Protein AF-G9YBT5-F1 (afdb_monomer_lite)

pLDDT: mean 85.84, std 13.62, range [32.84, 98.62]

Foldseek 3Di:
DDDPPDDLQRVLVVVVVVVVQVQVLLLCVCCLLQNDDDDDPVNRLVSSLVSQVQAADPVCSVVSSVLSVVCPPGNPDANAFDLLWADDPQKIKGWGAHPVDRVQIWIWIWGADPPPRHIHTYDGDSVQSVVCVVVVDHDPVRVVRSVVSNVNSVVVCVSRPNDDPPPDDPDDPVNVVVVVVVVVVVVVVVVVVVVVVVVVVVVVVCVQQQLVVVLLVLLVDDFDDLLQVLLLLLQLVCSRLNHDSRDLDDPDPVRLVVLLVSLQCCCCPPPVDNALLSLLQLLVCLLPCNVLNVLLVVLQCLLPPDPVRLVVLLVVLVVCVVPDVVSVLSNVLSVCSPVCPVVSSPARCLLQSLNVSLVSLSSCCSNVSDPPVSSSLSSLSSLVVPLVVADALLRSLVSNLVCLCSVRVPDPVSVVSSVSSVVSSVCLCDRNSRCSVSHGSPDDHDDHDDPLVSVCSNPVPVSVVVVVVVVVVVVVPPPDD

Secondary structure (DSSP, 8-state):
---TT--HHHHHHHHHHHHHHHHHHHHHHHHHHH----SSHHHHHHHHHHHHTTTB-HHHHHHHHHHHHHTTTS-----EEEEEEEEETTEEEEEEEETTEEEEEEEEEEEE-TTT--EEEEE--HHHHHHHHHHSS--HHHHHHHHHHHHHHHHHHHHSPPP----PPS--HHHHHHHHHHHHHHHHHHHHHHHHHHHHHHHHHHHHTHHHHHHHHHTTSSPPPGGGHHHHHHHHHHHHHT--SS----SSHHHHHHHHHHHHHHHHHHH---SHHHHHHHHHHHHHTHHHHHHHHHHHHHHH--HHHHHHHHHHHHHHTTT-HHHHHHHHHHHHHHTTGGGGGG--SHHHHHHHHHHHHHHHHHHTSS-HHHHHHHHHHHHHHHHHHSSSHHHHHHHHHHHHHHHTSS-HHHHHHHHHHHHHHHHHTTSTT-HHHHS-TTPPPPPPPPHHHHHHHH-HHHHHHHHHHHHHHHSSSSS--

Sequence (481 aa):
MLTACDSKENIAAQQVKDKASVHKLLSETYRALCGRYPGSLPEQYIARKKMLSSYFQNELVESAMKFVSESSPRCYFPDLVENSIYIDGSNAEAVVYSSKNRAYAVPVELKRRWLDGHWQISAINFELVQQYLKTSQPSPLLTAQIQEIQERAQVQESEYPAQSVEQEQPETLWDTVVRWIFNVLKALAILVAILAAACVFYAWRYVMMGGHRKFEAQCKKAPVSSELWPLAVGAPYAIVTDYDWNTIAADNEEQAAENKQKAEEGLSSSWGIDDRESLLAELFELFTSGHRAVYREQIESDCNMPEHEYVEYASRLALASKHNSDCKERLWQLNAARKNKRRICQLDFLAWDMVRFVMLCHDGAKAGFLSEQEMLDFSLLAAVELQPHYQSWRDLGQAFLLARWYWKATDKFHLFTHCLFKKAISKLLKQQGSPWRTLEWNCSLATPISFEQFAMTCNPAETYELMDEDQDDKLVDESVY

Structure (mmCIF, N/CA/C/O backbone):
data_AF-G9YBT5-F1
#
_entry.id   AF-G9YBT5-F1
#
loop_
_atom_site.group_PDB
_atom_site.id
_atom_site.type_symbol
_atom_site.label_atom_id
_atom_site.label_alt_id
_atom_site.label_comp_id
_atom_site.label_asym_id
_atom_site.label_entity_id
_atom_site.label_seq_id
_atom_site.pdbx_PDB_ins_code
_atom_site.Cartn_x
_atom_site.Cartn_y
_atom_site.Cartn_z
_atom_site.occupancy
_atom_site.B_iso_or_equiv
_atom_site.auth_seq_id
_atom_site.auth_comp_id
_atom_site.auth_asym_id
_atom_site.auth_atom_id
_atom_site.pdbx_PDB_model_num
ATOM 1 N N . MET A 1 1 ? 31.819 22.975 -17.075 1.00 43.06 1 MET A N 1
ATOM 2 C CA . MET A 1 1 ? 32.483 23.700 -18.176 1.00 43.06 1 MET A CA 1
ATOM 3 C C . MET A 1 1 ? 33.068 24.949 -17.558 1.00 43.06 1 MET A C 1
ATOM 5 O O . MET A 1 1 ? 32.293 25.716 -17.009 1.00 43.06 1 MET A O 1
ATOM 9 N N . LEU A 1 2 ? 34.392 25.087 -17.548 1.00 36.91 2 LEU A N 1
ATOM 10 C CA . LEU A 1 2 ? 35.049 26.319 -17.112 1.00 36.91 2 LEU A CA 1
ATOM 11 C C . LEU A 1 2 ? 34.923 27.317 -18.268 1.00 36.91 2 LEU A C 1
ATOM 13 O O . LEU A 1 2 ? 35.356 27.026 -19.382 1.00 36.91 2 LEU A O 1
ATOM 17 N N . THR A 1 3 ? 34.251 28.438 -18.036 1.00 36.25 3 THR A N 1
ATOM 18 C CA . THR A 1 3 ? 34.193 29.561 -18.983 1.00 36.25 3 THR A CA 1
ATOM 19 C C . THR A 1 3 ? 35.310 30.548 -18.655 1.00 36.25 3 THR A C 1
ATOM 21 O O . THR A 1 3 ? 35.746 30.616 -17.510 1.00 36.25 3 THR A O 1
ATOM 24 N N . ALA A 1 4 ? 35.756 31.343 -19.631 1.00 36.94 4 ALA A N 1
ATOM 25 C CA . ALA A 1 4 ? 36.867 32.305 -19.533 1.00 36.94 4 ALA A CA 1
ATOM 26 C C . ALA A 1 4 ? 36.677 33.472 -18.520 1.00 36.94 4 ALA A C 1
ATOM 28 O O . ALA A 1 4 ? 37.335 34.503 -18.635 1.00 36.94 4 ALA A O 1
ATOM 29 N N . CYS A 1 5 ? 35.788 33.324 -17.535 1.00 39.81 5 CYS A N 1
ATOM 30 C CA . CYS A 1 5 ? 35.483 34.296 -16.484 1.00 39.81 5 CYS A CA 1
ATOM 31 C C . CYS A 1 5 ? 35.671 33.753 -15.053 1.00 39.81 5 CYS A C 1
ATOM 33 O O . CYS A 1 5 ? 35.367 34.473 -14.105 1.00 39.81 5 CYS A O 1
ATOM 35 N N . ASP A 1 6 ? 36.164 32.524 -14.866 1.00 51.44 6 ASP A N 1
ATOM 36 C CA . ASP A 1 6 ? 36.446 31.997 -13.525 1.00 51.44 6 ASP A CA 1
ATOM 37 C C . ASP A 1 6 ? 37.763 32.570 -12.968 1.00 51.44 6 ASP A C 1
ATOM 39 O O . ASP A 1 6 ? 38.782 32.623 -13.662 1.00 51.44 6 ASP A O 1
ATOM 43 N N . SER A 1 7 ? 37.761 33.007 -11.703 1.00 63.28 7 SER A N 1
ATOM 44 C CA . SER A 1 7 ? 38.987 33.442 -11.021 1.00 63.28 7 SER A CA 1
ATOM 45 C C . SER A 1 7 ? 40.005 32.292 -10.971 1.00 63.28 7 SER A C 1
ATOM 47 O O . SER A 1 7 ? 39.631 31.118 -10.904 1.00 63.28 7 SER A O 1
ATOM 49 N N . LYS A 1 8 ? 41.311 32.604 -10.960 1.00 64.12 8 LYS A N 1
ATOM 50 C CA . LYS A 1 8 ? 42.373 31.580 -10.840 1.00 64.12 8 LYS A CA 1
ATOM 51 C C . LYS A 1 8 ? 42.168 30.654 -9.630 1.00 64.12 8 LYS A C 1
ATOM 53 O O . LYS A 1 8 ? 42.491 29.474 -9.705 1.00 64.12 8 LYS A O 1
ATOM 58 N N . GLU A 1 9 ? 41.577 31.172 -8.554 1.00 64.38 9 GLU A N 1
ATOM 59 C CA . GLU A 1 9 ? 41.223 30.420 -7.344 1.00 64.38 9 GLU A CA 1
ATOM 60 C C . G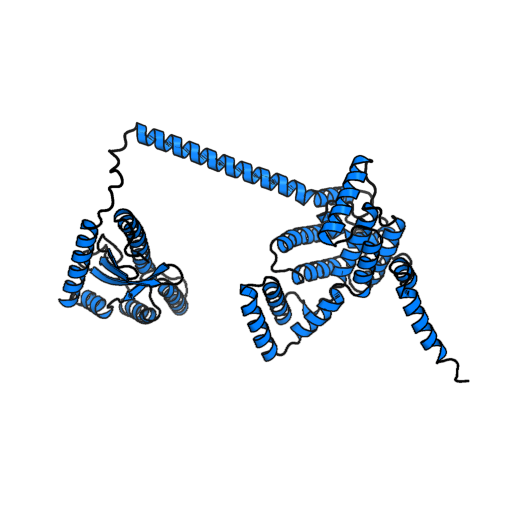LU A 1 9 ? 40.097 29.402 -7.586 1.00 64.38 9 GLU A C 1
ATOM 62 O O . GLU A 1 9 ? 40.199 28.259 -7.141 1.00 64.38 9 GLU A O 1
ATOM 67 N N . ASN A 1 10 ? 39.060 29.763 -8.351 1.00 67.19 10 ASN A N 1
ATOM 68 C CA . ASN A 1 10 ? 37.981 28.841 -8.718 1.00 67.19 10 ASN A CA 1
ATOM 69 C C . ASN A 1 10 ? 38.486 27.714 -9.629 1.00 67.19 10 ASN A C 1
ATOM 71 O O . ASN A 1 10 ? 38.094 26.557 -9.458 1.00 67.19 10 ASN A O 1
ATOM 75 N N . ILE A 1 11 ? 39.392 28.035 -10.560 1.00 68.94 11 ILE A N 1
ATOM 76 C CA . ILE A 1 11 ? 40.032 27.048 -11.441 1.00 68.94 11 ILE A CA 1
ATOM 77 C C . ILE A 1 11 ? 40.892 26.082 -10.615 1.00 68.94 11 ILE A C 1
ATOM 79 O O . ILE A 1 11 ? 40.747 24.869 -10.765 1.00 68.94 11 ILE A O 1
ATOM 83 N N . ALA A 1 12 ? 41.711 26.590 -9.689 1.00 72.69 12 ALA A N 1
ATOM 84 C CA . ALA A 1 12 ? 42.527 25.761 -8.801 1.00 72.69 12 ALA A CA 1
ATOM 85 C C . ALA A 1 12 ? 41.664 24.852 -7.901 1.00 72.69 12 ALA A C 1
ATOM 87 O O . ALA A 1 12 ? 41.914 23.650 -7.799 1.00 72.69 12 ALA A O 1
ATOM 88 N N . ALA A 1 13 ? 40.588 25.379 -7.306 1.00 74.12 13 ALA A N 1
ATOM 89 C CA . ALA A 1 13 ? 39.673 24.599 -6.470 1.00 74.12 13 ALA A CA 1
ATOM 90 C C . ALA A 1 13 ? 38.944 23.493 -7.259 1.00 74.12 13 ALA A C 1
ATOM 92 O O . ALA A 1 13 ? 38.748 22.383 -6.753 1.00 74.12 13 ALA A O 1
ATOM 93 N N . GLN A 1 14 ? 38.549 23.773 -8.503 1.00 79.25 14 GLN A N 1
ATOM 94 C CA . GLN A 1 14 ? 37.917 22.786 -9.376 1.00 79.25 14 GLN A CA 1
ATOM 95 C C . GLN A 1 14 ? 38.917 21.715 -9.838 1.00 79.25 14 GLN A C 1
ATOM 97 O O . GLN A 1 14 ? 38.591 20.528 -9.808 1.00 79.25 14 GLN A O 1
ATOM 102 N N . GLN A 1 15 ? 40.153 22.103 -10.166 1.00 81.69 15 GLN A N 1
ATOM 103 C CA . GLN A 1 15 ? 41.229 21.167 -10.501 1.00 81.69 15 GLN A CA 1
ATOM 104 C C . GLN A 1 15 ? 41.535 20.205 -9.347 1.00 81.69 15 GLN A C 1
ATOM 106 O O . GLN A 1 15 ? 41.688 19.011 -9.589 1.00 81.69 15 GLN A O 1
ATOM 111 N N . VAL A 1 16 ? 41.552 20.670 -8.091 1.00 83.50 16 VAL A N 1
ATOM 112 C CA . VAL A 1 16 ? 41.738 19.794 -6.916 1.00 83.50 16 VAL A CA 1
ATOM 113 C C . VAL A 1 16 ? 40.627 18.740 -6.824 1.00 83.50 16 VAL A C 1
ATOM 115 O O . VAL A 1 16 ? 40.908 17.553 -6.643 1.00 83.50 16 VAL A O 1
ATOM 118 N N . LYS A 1 17 ? 39.361 19.143 -7.002 1.00 84.94 17 LYS A N 1
ATOM 119 C CA . LYS A 1 17 ? 38.211 18.218 -6.980 1.00 84.94 17 LYS A CA 1
ATOM 120 C C . LYS A 1 17 ? 38.267 17.195 -8.113 1.00 84.94 17 LYS A C 1
ATOM 122 O O . LYS A 1 17 ? 37.962 16.016 -7.908 1.00 84.94 17 LYS A O 1
ATOM 127 N N . ASP A 1 18 ? 38.657 17.634 -9.303 1.00 86.50 18 ASP A N 1
ATOM 128 C CA . ASP A 1 18 ? 38.741 16.762 -10.467 1.00 86.50 18 ASP A CA 1
ATOM 129 C C . ASP A 1 18 ? 39.929 15.797 -10.370 1.00 86.50 18 ASP A C 1
ATOM 131 O O . ASP A 1 18 ? 39.741 14.604 -10.614 1.00 86.50 18 ASP A O 1
ATOM 135 N N . LYS A 1 19 ? 41.099 16.250 -9.892 1.00 88.38 19 LYS A N 1
ATOM 136 C CA . LYS A 1 19 ? 42.262 15.386 -9.613 1.00 88.38 19 LYS A CA 1
ATOM 137 C C . LYS A 1 19 ? 41.917 14.315 -8.577 1.00 88.38 19 LYS A C 1
ATOM 139 O O . LYS A 1 19 ? 42.212 13.143 -8.798 1.00 88.38 19 LYS A O 1
ATOM 144 N N . ALA A 1 20 ? 41.206 14.672 -7.503 1.00 87.25 20 ALA A N 1
ATOM 145 C CA . ALA A 1 20 ? 40.735 13.708 -6.504 1.00 87.25 20 ALA A CA 1
ATOM 146 C C . ALA A 1 20 ? 39.757 12.670 -7.092 1.00 87.25 20 ALA A C 1
ATOM 148 O O . ALA A 1 20 ? 39.816 11.483 -6.757 1.00 87.25 20 ALA A O 1
ATOM 149 N N . SER A 1 21 ? 38.874 13.099 -7.998 1.00 87.94 21 SER A N 1
ATOM 150 C CA . SER A 1 21 ? 37.897 12.223 -8.656 1.00 87.94 21 SER A CA 1
ATOM 151 C C . SER A 1 21 ? 38.559 11.250 -9.638 1.00 87.94 21 SER A C 1
ATOM 153 O O . SER A 1 21 ? 38.243 10.058 -9.624 1.00 87.94 21 SER A O 1
ATOM 155 N N . VAL A 1 22 ? 39.509 11.733 -10.446 1.00 89.62 22 VAL A N 1
ATOM 156 C CA . VAL A 1 22 ? 40.321 10.911 -11.360 1.00 89.62 22 VAL A CA 1
ATOM 157 C C . VAL A 1 22 ? 41.179 9.920 -10.573 1.00 89.62 22 VAL A C 1
ATOM 159 O O . VAL A 1 22 ? 41.176 8.729 -10.883 1.00 89.62 22 VAL A O 1
ATOM 162 N N . HIS A 1 23 ? 41.835 10.372 -9.501 1.00 90.31 23 HIS A N 1
ATOM 163 C CA . HIS A 1 23 ? 42.622 9.511 -8.618 1.00 90.31 23 HIS A CA 1
ATOM 164 C C . HIS A 1 23 ? 41.779 8.357 -8.055 1.00 90.31 23 HIS A C 1
ATOM 166 O O . HIS A 1 23 ? 42.175 7.191 -8.130 1.00 90.31 23 HIS A O 1
ATOM 172 N N . LYS A 1 24 ? 40.580 8.658 -7.534 1.00 89.50 24 LYS A N 1
ATOM 173 C CA . LYS A 1 24 ? 39.659 7.635 -7.023 1.00 89.50 24 LYS A CA 1
ATOM 174 C C . LYS A 1 24 ? 39.305 6.609 -8.102 1.00 89.50 24 LYS A C 1
ATOM 176 O O . LYS A 1 24 ? 39.438 5.411 -7.856 1.00 89.50 24 LYS A O 1
ATOM 181 N N . LEU A 1 25 ? 38.914 7.063 -9.291 1.00 91.44 25 LEU A N 1
ATOM 182 C CA . LEU A 1 25 ? 38.556 6.185 -10.405 1.00 91.44 25 LEU A CA 1
ATOM 183 C C . LEU A 1 25 ? 39.699 5.236 -10.791 1.00 91.44 25 LEU A C 1
ATOM 185 O O . LEU A 1 25 ? 39.495 4.024 -10.900 1.00 91.44 25 LEU A O 1
ATOM 189 N N . LEU A 1 26 ? 40.907 5.771 -10.972 1.00 89.62 26 LEU A N 1
ATOM 190 C CA . LEU A 1 26 ? 42.075 4.983 -11.368 1.00 89.62 26 LEU A CA 1
ATOM 191 C C . LEU A 1 26 ? 42.456 3.961 -10.283 1.00 89.62 26 LEU A C 1
ATOM 193 O O . LEU A 1 26 ? 42.730 2.804 -10.602 1.00 89.62 26 LEU A O 1
ATOM 197 N N . SER A 1 27 ? 42.352 4.333 -9.002 1.00 85.94 27 SER A N 1
ATOM 198 C CA . SER A 1 27 ? 42.602 3.419 -7.875 1.00 85.94 27 SER A CA 1
ATOM 199 C C . SER A 1 27 ? 41.616 2.240 -7.816 1.00 85.94 27 SER A C 1
ATOM 201 O O . SER A 1 27 ? 41.971 1.118 -7.444 1.00 85.94 27 SER A O 1
ATOM 203 N N . GLU A 1 28 ? 40.363 2.463 -8.217 1.00 89.00 28 GLU A N 1
ATOM 204 C CA . GLU A 1 28 ? 39.328 1.428 -8.250 1.00 89.00 28 GLU A CA 1
ATOM 205 C C . GLU A 1 28 ? 39.430 0.543 -9.501 1.00 89.00 28 GLU A C 1
ATOM 207 O O . GLU A 1 28 ? 39.076 -0.640 -9.455 1.00 89.00 28 GLU A O 1
ATOM 212 N N . THR A 1 29 ? 39.990 1.071 -10.593 1.00 88.75 29 THR A N 1
ATOM 213 C CA . THR A 1 29 ? 40.160 0.356 -11.867 1.00 88.75 29 THR A CA 1
ATOM 214 C C . THR A 1 29 ? 41.034 -0.892 -11.710 1.00 88.75 29 THR A C 1
ATOM 216 O O . THR A 1 29 ? 40.710 -1.948 -12.261 1.00 88.75 29 THR A O 1
ATOM 219 N N . TYR A 1 30 ? 42.087 -0.832 -10.886 1.00 86.31 30 TYR A N 1
ATOM 220 C CA . TYR A 1 30 ? 42.902 -2.009 -10.567 1.00 86.31 30 TYR A CA 1
ATOM 221 C C . TYR A 1 30 ? 42.065 -3.142 -9.955 1.00 86.31 30 TYR A C 1
ATOM 223 O O . TYR A 1 30 ? 42.208 -4.305 -10.338 1.00 86.31 30 TYR A O 1
ATOM 231 N N . ARG A 1 31 ? 41.139 -2.824 -9.038 1.00 84.62 31 ARG A N 1
ATOM 232 C CA . ARG A 1 31 ? 40.240 -3.831 -8.449 1.00 84.62 31 ARG A CA 1
ATOM 233 C C . ARG A 1 31 ? 39.280 -4.398 -9.489 1.00 84.62 31 ARG A C 1
ATOM 235 O O . ARG A 1 31 ? 38.994 -5.591 -9.445 1.00 84.62 31 ARG A O 1
ATOM 242 N N . ALA A 1 32 ? 38.816 -3.582 -10.432 1.00 87.56 32 ALA A N 1
ATOM 243 C CA . ALA A 1 32 ? 37.955 -4.051 -11.511 1.00 87.56 32 ALA A CA 1
ATOM 244 C C . ALA A 1 32 ? 38.686 -5.042 -12.441 1.00 87.56 32 ALA A C 1
ATOM 246 O O . ALA A 1 32 ? 38.149 -6.107 -12.752 1.00 87.56 32 ALA A O 1
ATOM 247 N N . LEU A 1 33 ? 39.930 -4.747 -12.828 1.00 86.69 33 LEU A N 1
ATOM 248 C CA . LEU A 1 33 ? 40.724 -5.599 -13.722 1.00 86.69 33 LEU A CA 1
ATOM 249 C C . LEU A 1 33 ? 41.288 -6.840 -13.016 1.00 86.69 33 LEU A C 1
ATOM 251 O O . LEU A 1 33 ? 41.088 -7.969 -13.466 1.00 86.69 33 LEU A O 1
ATOM 255 N N . CYS A 1 34 ? 41.975 -6.631 -11.895 1.00 85.19 34 CYS A N 1
ATOM 256 C CA . CYS A 1 34 ? 42.787 -7.642 -11.221 1.00 85.19 34 CYS A CA 1
ATOM 257 C C . CYS A 1 34 ? 42.126 -8.240 -9.965 1.00 85.19 34 CYS A C 1
ATOM 259 O O . CYS A 1 34 ? 42.709 -9.108 -9.312 1.00 85.19 34 CYS A O 1
ATOM 261 N N . GLY A 1 35 ? 40.915 -7.799 -9.609 1.00 83.81 35 GLY A N 1
ATOM 262 C CA . GLY A 1 35 ? 40.161 -8.323 -8.471 1.00 83.81 35 GLY A CA 1
ATOM 263 C C . GLY A 1 35 ? 39.678 -9.763 -8.661 1.00 83.81 35 GLY A C 1
ATOM 264 O O . GLY A 1 35 ? 39.535 -10.268 -9.783 1.00 83.81 35 GLY A O 1
ATOM 265 N N . ARG A 1 36 ? 39.407 -10.427 -7.530 1.00 82.69 36 ARG A N 1
ATOM 266 C CA . ARG A 1 36 ? 38.778 -11.753 -7.494 1.00 82.69 36 ARG A CA 1
ATOM 267 C C . ARG A 1 36 ? 37.265 -11.607 -7.594 1.00 82.69 36 ARG A C 1
ATOM 269 O O . ARG A 1 36 ? 36.676 -10.827 -6.850 1.00 82.69 36 ARG A O 1
ATOM 276 N N . TYR A 1 37 ? 36.658 -12.403 -8.466 1.00 83.38 37 TYR A N 1
ATOM 277 C CA . TYR A 1 37 ? 35.212 -12.461 -8.649 1.00 83.38 37 TYR A CA 1
ATOM 278 C C . TYR A 1 37 ? 34.697 -13.820 -8.155 1.00 83.38 37 TYR A C 1
ATOM 280 O O . TYR A 1 37 ? 35.351 -14.834 -8.409 1.00 83.38 37 TYR A O 1
ATOM 288 N N . PRO A 1 38 ? 33.577 -13.865 -7.416 1.00 79.81 38 PRO A N 1
ATOM 289 C CA . PRO A 1 38 ? 32.984 -15.122 -6.972 1.00 79.81 38 PRO A CA 1
ATOM 290 C C . PRO A 1 38 ? 32.318 -15.864 -8.142 1.00 79.81 38 PRO A C 1
ATOM 292 O O . PRO A 1 38 ? 31.946 -15.248 -9.139 1.00 79.81 38 PRO A O 1
ATOM 295 N N . GLY A 1 39 ? 32.127 -17.177 -7.992 1.00 85.38 39 GLY A N 1
ATOM 296 C CA . GLY A 1 39 ? 31.375 -18.006 -8.942 1.00 85.38 39 GLY A CA 1
ATOM 297 C C . GLY A 1 39 ? 32.231 -18.756 -9.965 1.00 85.38 39 GLY A C 1
ATOM 298 O O . GLY A 1 39 ? 33.459 -18.814 -9.867 1.00 85.38 39 GLY A O 1
ATOM 299 N N . SER A 1 40 ? 31.561 -19.369 -10.935 1.00 87.06 40 SER A N 1
ATOM 300 C CA . SER A 1 40 ? 32.152 -20.091 -12.068 1.00 87.06 40 SER A CA 1
ATOM 301 C C . SER A 1 40 ? 32.845 -19.146 -13.065 1.00 87.06 40 SER A C 1
ATOM 303 O O . SER A 1 40 ? 32.574 -17.949 -13.086 1.00 87.06 40 SER A O 1
ATOM 305 N N . LEU A 1 41 ? 33.736 -19.658 -13.927 1.00 82.19 41 LEU A N 1
ATOM 306 C CA . LEU A 1 41 ? 34.447 -18.831 -14.923 1.00 82.19 41 LEU A CA 1
ATOM 307 C C . LEU A 1 41 ? 33.510 -17.965 -15.802 1.00 82.19 41 LEU A C 1
ATOM 309 O O . LEU A 1 41 ? 33.824 -16.787 -15.988 1.00 82.19 41 LEU A O 1
ATOM 313 N N . PRO A 1 42 ? 32.356 -18.466 -16.295 1.00 84.88 42 PRO A N 1
ATOM 314 C CA . PRO A 1 42 ? 31.390 -17.632 -17.015 1.00 84.88 42 PRO A CA 1
ATOM 315 C C . PRO A 1 42 ? 30.777 -16.519 -16.153 1.00 84.88 42 PRO A C 1
ATOM 317 O O . PRO A 1 42 ? 30.651 -15.384 -16.610 1.00 84.88 42 PRO A O 1
ATOM 320 N N . GLU A 1 43 ? 30.440 -16.805 -14.893 1.00 86.81 43 GLU A N 1
ATOM 321 C CA . GLU A 1 43 ? 29.899 -15.805 -13.960 1.00 86.81 43 GLU A CA 1
ATOM 322 C C . GLU A 1 43 ? 30.938 -14.729 -13.628 1.00 86.81 43 GLU A C 1
ATOM 324 O O . GLU A 1 43 ? 30.617 -13.541 -13.619 1.00 86.81 43 GLU A O 1
ATOM 329 N N . GLN A 1 44 ? 32.200 -15.125 -13.437 1.00 85.81 44 GLN A N 1
ATOM 330 C CA . GLN A 1 44 ? 33.312 -14.198 -13.233 1.00 85.81 44 GLN A CA 1
ATOM 331 C C . GLN A 1 44 ? 33.533 -13.303 -14.457 1.00 85.81 44 GLN A C 1
ATOM 333 O O . GLN A 1 44 ? 33.748 -12.100 -14.300 1.00 85.81 44 GLN A O 1
ATOM 338 N N . TYR A 1 45 ? 33.447 -13.860 -15.671 1.00 86.00 45 TYR A N 1
ATOM 339 C CA . TYR A 1 45 ? 33.555 -13.099 -16.918 1.00 86.00 45 TYR A CA 1
ATOM 340 C C . TYR A 1 45 ? 32.446 -12.040 -17.022 1.00 86.00 45 TYR A C 1
ATOM 342 O O . TYR A 1 45 ? 32.737 -10.869 -17.270 1.00 86.00 45 TYR A O 1
ATOM 350 N N . ILE A 1 46 ? 31.189 -12.418 -16.757 1.00 87.62 46 ILE A N 1
ATOM 351 C CA . ILE A 1 46 ? 30.038 -11.500 -16.780 1.00 87.62 46 ILE A CA 1
ATOM 352 C C . ILE A 1 46 ? 30.178 -10.415 -15.703 1.00 87.62 46 ILE A C 1
ATOM 354 O O . ILE A 1 46 ? 29.989 -9.230 -15.988 1.00 87.62 46 ILE A O 1
ATOM 358 N N . ALA A 1 47 ? 30.532 -10.798 -14.473 1.00 88.81 47 ALA A N 1
ATOM 359 C CA . ALA A 1 47 ? 30.682 -9.869 -13.357 1.00 88.81 47 ALA A CA 1
ATOM 360 C C . ALA A 1 47 ? 31.808 -8.854 -13.603 1.00 88.81 47 ALA A C 1
ATOM 362 O O . ALA A 1 47 ? 31.614 -7.656 -13.384 1.00 88.81 47 ALA A O 1
ATOM 363 N N . ARG A 1 48 ? 32.955 -9.309 -14.124 1.00 90.12 48 ARG A N 1
ATOM 364 C CA . ARG A 1 48 ? 34.076 -8.436 -14.487 1.00 90.12 48 ARG A CA 1
ATOM 365 C C . ARG A 1 48 ? 33.709 -7.496 -15.627 1.00 90.12 48 ARG A C 1
ATOM 367 O O . ARG A 1 48 ? 33.936 -6.297 -15.501 1.00 90.12 48 ARG A O 1
ATOM 374 N N . LYS A 1 49 ? 33.087 -8.003 -16.696 1.00 91.00 49 LYS A N 1
ATOM 375 C CA . LYS A 1 49 ? 32.637 -7.180 -17.828 1.00 91.00 49 LYS A CA 1
ATOM 376 C C . LYS A 1 49 ? 31.703 -6.061 -17.365 1.00 91.00 49 LYS A C 1
ATOM 378 O O . LYS A 1 49 ? 31.918 -4.904 -17.710 1.00 91.00 49 LYS A O 1
ATOM 383 N N . LYS A 1 50 ? 30.732 -6.390 -16.506 1.00 91.50 50 LYS A N 1
ATOM 384 C CA . LYS A 1 50 ? 29.814 -5.414 -15.903 1.00 91.50 50 LYS A CA 1
ATOM 385 C C . LYS A 1 50 ? 30.546 -4.357 -15.069 1.00 91.50 50 LYS A C 1
ATOM 387 O O . LYS A 1 50 ? 30.191 -3.187 -15.139 1.00 91.50 50 LYS A O 1
ATOM 392 N N . MET A 1 51 ? 31.545 -4.759 -14.281 1.00 90.12 51 MET A N 1
ATOM 393 C CA . MET A 1 51 ? 32.351 -3.837 -13.476 1.00 90.12 51 MET A CA 1
ATOM 394 C C . MET A 1 51 ? 33.156 -2.881 -14.371 1.00 90.12 51 MET A C 1
ATOM 396 O O . MET A 1 51 ? 33.166 -1.679 -14.126 1.00 90.12 51 MET A O 1
ATOM 400 N N . LEU A 1 52 ? 33.787 -3.397 -15.432 1.00 91.12 52 LEU A N 1
ATOM 401 C CA . LEU A 1 52 ? 34.599 -2.602 -16.358 1.00 91.12 52 LEU A CA 1
ATOM 402 C C . LEU A 1 52 ? 33.784 -1.547 -17.111 1.00 91.12 52 LEU A C 1
ATOM 404 O O . LEU A 1 52 ? 34.295 -0.448 -17.311 1.00 91.12 52 LEU A O 1
ATOM 408 N N . SER A 1 53 ? 32.517 -1.816 -17.440 1.00 90.25 53 SER A N 1
ATOM 409 C CA . SER A 1 53 ? 31.614 -0.827 -18.055 1.00 90.25 53 SER A CA 1
ATOM 410 C C . SER A 1 53 ? 31.386 0.433 -17.203 1.00 90.25 53 SER A C 1
ATOM 412 O O . SER A 1 53 ? 30.940 1.451 -17.726 1.00 90.25 53 SER A O 1
ATOM 414 N N . SER A 1 54 ? 31.692 0.394 -15.901 1.00 89.69 54 SER A N 1
ATOM 415 C CA . SER A 1 54 ? 31.621 1.567 -15.018 1.00 89.69 54 SER A CA 1
ATOM 416 C C . SER A 1 54 ? 32.879 2.442 -15.067 1.00 89.69 54 SER A C 1
ATOM 418 O O . SER A 1 54 ? 32.807 3.610 -14.698 1.00 89.69 54 SER A O 1
ATOM 420 N N . TYR A 1 55 ? 34.016 1.900 -15.517 1.00 91.94 55 TYR A N 1
ATOM 421 C CA . TYR A 1 55 ? 35.329 2.563 -15.472 1.00 91.94 55 TYR A CA 1
ATOM 422 C C . TYR A 1 55 ? 35.896 2.882 -16.861 1.00 91.94 55 TYR A C 1
ATOM 424 O O . TYR A 1 55 ? 36.610 3.869 -17.013 1.00 91.94 55 TYR A O 1
ATOM 432 N N . PHE A 1 56 ? 35.564 2.079 -17.873 1.00 93.56 56 PHE A N 1
ATOM 433 C CA . PHE A 1 56 ? 36.008 2.232 -19.258 1.00 93.56 56 PHE A CA 1
ATOM 434 C C . PHE A 1 56 ? 34.864 2.700 -20.158 1.00 93.56 56 PHE A C 1
ATOM 436 O O . PHE A 1 56 ? 33.699 2.380 -19.915 1.00 93.56 56 PHE A O 1
ATOM 443 N N . GLN A 1 57 ? 35.203 3.412 -21.233 1.00 91.56 57 GLN A N 1
ATOM 444 C CA . GLN A 1 57 ? 34.288 3.594 -22.357 1.00 91.56 57 GLN A CA 1
ATOM 445 C C . GLN A 1 57 ? 33.984 2.247 -23.030 1.00 91.56 57 GLN A C 1
ATOM 447 O O . GLN A 1 57 ? 34.803 1.324 -23.002 1.00 91.56 57 GLN A O 1
ATOM 452 N N . ASN A 1 58 ? 32.788 2.123 -23.610 1.00 88.38 58 ASN A N 1
ATOM 453 C CA . ASN A 1 58 ? 32.255 0.852 -24.112 1.00 88.38 58 ASN A CA 1
ATOM 454 C C . ASN A 1 58 ? 33.184 0.186 -25.139 1.00 88.38 58 ASN A C 1
ATOM 456 O O . ASN A 1 58 ? 33.319 -1.035 -25.148 1.00 88.38 58 ASN A O 1
ATOM 460 N N . GLU A 1 59 ? 33.864 0.991 -25.952 1.00 90.00 59 GLU A N 1
ATOM 461 C CA . GLU A 1 59 ? 34.792 0.581 -27.005 1.00 90.00 59 GLU A CA 1
ATOM 462 C C . GLU A 1 59 ? 36.055 -0.100 -26.450 1.00 90.00 59 GLU A C 1
ATOM 464 O O . GLU A 1 59 ? 36.679 -0.907 -27.136 1.00 90.00 59 GLU A O 1
ATOM 469 N N . LEU A 1 60 ? 36.425 0.185 -25.196 1.00 92.44 60 LEU A N 1
ATOM 470 C CA . LEU A 1 60 ? 37.627 -0.353 -24.554 1.00 92.44 60 LEU A CA 1
ATOM 471 C C . LEU A 1 60 ? 37.370 -1.579 -23.678 1.00 92.44 60 LEU A C 1
ATOM 473 O O . LEU A 1 60 ? 38.326 -2.260 -23.299 1.00 92.44 60 LEU A O 1
ATOM 477 N N . VAL A 1 61 ? 36.110 -1.883 -23.351 1.00 92.06 61 VAL A N 1
ATOM 478 C CA . VAL A 1 61 ? 35.767 -2.965 -22.412 1.00 92.06 61 VAL A CA 1
ATOM 479 C C . VAL A 1 61 ? 36.266 -4.323 -22.914 1.00 92.06 61 VAL A C 1
ATOM 481 O O . VAL A 1 61 ? 36.835 -5.087 -22.136 1.00 92.06 61 VAL A O 1
ATOM 484 N N . GLU A 1 62 ? 36.115 -4.623 -24.206 1.00 90.56 62 GLU A N 1
ATOM 485 C CA . GLU A 1 62 ? 36.588 -5.896 -24.775 1.00 90.56 62 GLU A CA 1
ATOM 486 C C . GLU A 1 62 ? 38.119 -5.989 -24.800 1.00 90.56 62 GLU A C 1
ATOM 488 O O . GLU A 1 62 ? 38.684 -7.022 -24.438 1.00 90.56 62 GLU A O 1
ATOM 493 N N . SER A 1 63 ? 38.810 -4.897 -25.137 1.00 91.25 63 SER A N 1
ATOM 494 C CA . SER A 1 63 ? 40.277 -4.829 -25.100 1.00 91.25 63 SER A CA 1
ATOM 495 C C . SER A 1 63 ? 40.819 -5.017 -23.679 1.00 91.25 63 SER A C 1
ATOM 497 O O . SER A 1 63 ? 41.791 -5.744 -23.475 1.00 91.25 63 SER A O 1
ATOM 499 N N . ALA A 1 64 ? 40.147 -4.438 -22.680 1.00 90.81 64 ALA A N 1
ATOM 500 C CA . ALA A 1 64 ? 40.471 -4.622 -21.270 1.00 90.81 64 ALA A CA 1
ATOM 501 C C . ALA A 1 64 ? 40.248 -6.075 -20.811 1.00 90.81 64 ALA A C 1
ATOM 503 O O . ALA A 1 64 ? 41.089 -6.651 -20.118 1.00 90.81 64 ALA A O 1
ATOM 504 N N . MET A 1 65 ? 39.146 -6.704 -21.234 1.00 89.56 65 MET A N 1
ATOM 505 C CA . MET A 1 65 ? 38.877 -8.120 -20.959 1.00 89.56 65 MET A CA 1
ATOM 506 C C . MET A 1 65 ? 39.935 -9.033 -21.590 1.00 89.56 65 MET A C 1
ATOM 508 O O . MET A 1 65 ? 40.434 -9.945 -20.922 1.00 89.56 65 MET A O 1
ATOM 512 N N . LYS A 1 66 ? 40.327 -8.756 -22.841 1.00 89.69 66 LYS A N 1
ATOM 513 C CA . LYS A 1 66 ? 41.399 -9.471 -23.544 1.00 89.69 66 LYS A CA 1
ATOM 514 C C . LYS A 1 66 ? 42.729 -9.346 -22.798 1.00 89.69 66 LYS A C 1
ATOM 516 O O . LYS A 1 66 ? 43.336 -10.370 -22.482 1.00 89.69 66 LYS A O 1
ATOM 521 N N . PHE A 1 67 ? 43.119 -8.130 -22.413 1.00 88.75 67 PHE A N 1
ATOM 522 C CA . PHE A 1 67 ? 44.342 -7.875 -21.648 1.00 88.75 67 PHE A CA 1
ATOM 523 C C . PHE A 1 67 ? 44.421 -8.713 -20.363 1.00 88.75 67 PHE A C 1
ATOM 525 O O . PHE A 1 67 ? 45.453 -9.328 -20.082 1.00 88.75 67 PHE A O 1
ATOM 532 N N . VAL A 1 68 ? 43.329 -8.784 -19.594 1.00 86.25 68 VAL A N 1
ATOM 533 C CA . VAL A 1 68 ? 43.287 -9.571 -18.351 1.00 86.25 68 VAL A CA 1
ATOM 534 C C . VAL A 1 68 ? 43.407 -11.070 -18.630 1.00 86.25 68 VAL A C 1
ATOM 536 O O . VAL A 1 68 ? 44.089 -11.772 -17.882 1.00 86.25 68 VAL A O 1
ATOM 539 N N . SER A 1 69 ? 42.776 -11.566 -19.699 1.00 83.06 69 SER A N 1
ATOM 540 C CA . SER A 1 69 ? 42.860 -12.981 -20.080 1.00 83.06 69 SER A CA 1
ATOM 541 C C . SER A 1 69 ? 44.285 -13.399 -20.464 1.00 83.06 69 SER A C 1
ATOM 543 O O . SER A 1 69 ? 44.755 -14.447 -20.022 1.00 83.06 69 SER A O 1
ATOM 545 N N . GLU A 1 70 ? 45.004 -12.539 -21.189 1.00 82.94 70 GLU A N 1
ATOM 546 C CA . GLU A 1 70 ? 46.378 -12.776 -21.648 1.00 82.94 70 GLU A CA 1
ATOM 547 C C . GLU A 1 70 ? 47.418 -12.587 -20.528 1.00 82.94 70 GLU A C 1
ATOM 549 O O . GLU A 1 70 ? 48.520 -13.123 -20.608 1.00 82.94 70 GLU A O 1
ATOM 554 N N . SER A 1 71 ? 47.060 -11.876 -19.453 1.00 73.25 71 SER A N 1
ATOM 555 C CA . SER A 1 71 ? 47.929 -11.620 -18.290 1.00 73.25 71 SER A CA 1
ATOM 556 C C . SER A 1 71 ? 47.799 -12.665 -17.161 1.00 73.25 71 SER A C 1
ATOM 558 O O . SER A 1 71 ? 48.426 -12.535 -16.109 1.00 73.25 71 SER A O 1
ATOM 560 N N . SER A 1 72 ? 46.957 -13.691 -17.316 1.00 65.88 72 SER A N 1
ATOM 561 C CA . SER A 1 72 ? 46.698 -14.722 -16.294 1.00 65.88 72 SER A CA 1
ATOM 562 C C . SER A 1 72 ? 47.927 -15.622 -16.044 1.00 65.88 72 SER A C 1
ATOM 564 O O . SER A 1 72 ? 48.590 -15.999 -17.009 1.00 65.88 72 SER A O 1
ATOM 566 N N . PRO A 1 73 ? 48.258 -16.012 -14.786 1.00 61.62 73 PRO A N 1
ATOM 567 C CA . PRO A 1 73 ? 47.431 -15.951 -13.569 1.00 61.62 73 PRO A CA 1
ATOM 568 C C . PRO A 1 73 ? 47.678 -14.746 -12.646 1.00 61.62 73 PRO A C 1
ATOM 570 O O . PRO A 1 73 ? 47.027 -14.631 -11.607 1.00 61.62 73 PRO A O 1
ATOM 573 N N . ARG A 1 74 ? 48.610 -13.845 -12.971 1.00 70.38 74 ARG A N 1
ATOM 574 C CA . ARG A 1 74 ? 48.924 -12.664 -12.151 1.00 70.38 74 ARG A CA 1
ATOM 575 C C . ARG A 1 74 ? 48.658 -11.419 -12.988 1.00 70.38 74 ARG A C 1
ATOM 577 O O . ARG A 1 74 ? 49.490 -11.019 -13.781 1.00 70.38 74 ARG A O 1
ATOM 584 N N . CYS A 1 75 ? 47.486 -10.818 -12.823 1.00 75.75 75 CYS A N 1
ATOM 585 C CA . CYS A 1 75 ? 47.149 -9.558 -13.482 1.00 75.75 75 CYS A CA 1
ATOM 586 C C . CYS A 1 75 ? 48.127 -8.456 -13.025 1.00 75.75 75 CYS A C 1
ATOM 588 O O . CYS A 1 75 ? 48.127 -8.077 -11.854 1.00 75.75 75 CYS A O 1
ATOM 590 N N . TYR A 1 76 ? 48.991 -7.991 -13.934 1.00 75.50 76 TYR A N 1
ATOM 591 C CA . TYR A 1 76 ? 50.014 -6.966 -13.686 1.00 75.50 76 TYR A CA 1
ATOM 592 C C . TYR A 1 76 ? 49.563 -5.604 -14.230 1.00 75.50 76 TYR A C 1
ATOM 594 O O . TYR A 1 76 ? 50.188 -5.019 -15.116 1.00 75.50 76 TYR A O 1
ATOM 602 N N . PHE A 1 77 ? 48.445 -5.102 -13.705 1.00 82.50 77 PHE A N 1
ATOM 603 C CA . PHE A 1 77 ? 48.004 -3.735 -13.973 1.00 82.50 77 PHE A CA 1
ATOM 604 C C . PHE A 1 77 ? 48.538 -2.784 -12.885 1.00 82.50 77 PHE A C 1
ATOM 606 O O . PHE A 1 77 ? 48.562 -3.189 -11.720 1.00 82.50 77 PHE A O 1
ATOM 613 N N . PRO A 1 78 ? 48.983 -1.563 -13.229 1.00 82.94 78 PRO A N 1
ATOM 614 C CA . PRO A 1 78 ? 49.365 -0.544 -12.249 1.00 82.94 78 PRO A CA 1
ATOM 615 C C . PRO A 1 78 ? 48.256 -0.238 -11.227 1.00 82.94 78 PRO A C 1
ATOM 617 O O . PRO A 1 78 ? 47.072 -0.266 -11.562 1.00 82.94 78 PRO A O 1
ATOM 620 N N . ASP A 1 79 ? 48.634 0.052 -9.983 1.00 81.69 79 ASP A N 1
ATOM 621 C CA . ASP A 1 79 ? 47.726 0.212 -8.834 1.00 81.69 79 ASP A CA 1
ATOM 622 C C . ASP A 1 79 ? 47.999 1.466 -7.985 1.00 81.69 79 ASP A C 1
ATOM 624 O O . ASP A 1 79 ? 47.243 1.752 -7.055 1.00 81.69 79 ASP A O 1
ATOM 628 N N . LEU A 1 80 ? 49.053 2.222 -8.299 1.00 80.94 80 LEU A N 1
ATOM 629 C CA . LEU A 1 80 ? 49.467 3.425 -7.589 1.00 80.94 80 LEU A CA 1
ATOM 630 C C . LEU A 1 80 ? 49.303 4.651 -8.491 1.00 80.94 80 L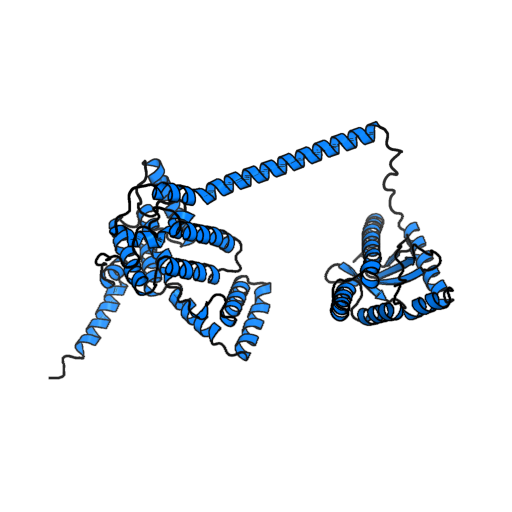EU A C 1
ATOM 632 O O . LEU A 1 80 ? 49.906 4.740 -9.556 1.00 80.94 80 LEU A O 1
ATOM 636 N N . VAL A 1 81 ? 48.510 5.618 -8.045 1.00 80.31 81 VAL A N 1
ATOM 637 C CA . VAL A 1 81 ? 48.332 6.902 -8.729 1.00 80.31 81 VAL A CA 1
ATOM 638 C C . VAL A 1 81 ? 49.101 7.951 -7.931 1.00 80.31 81 VAL A C 1
ATOM 640 O O . VAL A 1 81 ? 48.808 8.163 -6.759 1.00 80.31 81 VAL A O 1
ATOM 643 N N . GLU A 1 82 ? 50.112 8.566 -8.540 1.00 80.44 82 GLU A N 1
ATOM 644 C CA . GLU A 1 82 ? 50.885 9.661 -7.930 1.00 80.44 82 GLU A CA 1
ATOM 645 C C . GLU A 1 82 ? 50.422 11.023 -8.499 1.00 80.44 82 GLU A C 1
ATOM 647 O O . GLU A 1 82 ? 49.390 11.104 -9.170 1.00 80.44 82 GLU A O 1
ATOM 652 N N . ASN A 1 83 ? 51.177 12.105 -8.271 1.00 74.69 83 ASN A N 1
ATOM 653 C CA . ASN A 1 83 ? 50.840 13.472 -8.715 1.00 74.69 83 ASN A CA 1
ATOM 654 C C . ASN A 1 83 ? 51.003 13.705 -10.235 1.00 74.69 83 ASN A C 1
ATOM 656 O O . ASN A 1 83 ? 51.276 14.810 -10.686 1.00 74.69 83 ASN A O 1
ATOM 660 N N . SER A 1 84 ? 50.826 12.675 -11.057 1.00 84.50 84 SER A N 1
ATOM 661 C CA . SER A 1 84 ? 50.966 12.746 -12.514 1.00 84.50 84 SER A CA 1
ATOM 662 C C . SER A 1 84 ? 49.598 12.802 -13.194 1.00 84.50 84 SER A C 1
ATOM 664 O O . SER A 1 84 ? 49.335 11.993 -14.076 1.00 84.50 84 SER A O 1
ATOM 666 N N . ILE A 1 85 ? 48.708 13.697 -12.741 1.00 90.75 85 ILE A N 1
ATOM 667 C CA . ILE A 1 85 ? 47.371 13.907 -13.322 1.00 90.75 85 ILE A CA 1
ATOM 668 C C . ILE A 1 85 ? 47.306 15.312 -13.922 1.00 90.75 85 ILE A C 1
ATOM 670 O O . ILE A 1 85 ? 47.400 16.306 -13.198 1.00 90.75 85 ILE A O 1
ATOM 674 N N . TYR A 1 86 ? 47.084 15.377 -15.229 1.00 91.19 86 TYR A N 1
ATOM 675 C CA . TYR A 1 86 ? 46.817 16.589 -15.990 1.00 91.19 86 TYR A CA 1
ATOM 676 C C . TYR A 1 86 ? 45.333 16.653 -16.362 1.00 91.19 86 TYR A C 1
ATOM 678 O O . TYR A 1 86 ? 44.754 15.652 -16.783 1.00 91.19 86 TYR A O 1
ATOM 686 N N . ILE A 1 87 ? 44.698 17.814 -16.194 1.00 89.19 87 ILE A N 1
ATOM 687 C CA . ILE A 1 87 ? 43.268 17.999 -16.484 1.00 89.19 87 ILE A CA 1
ATOM 688 C C . ILE A 1 87 ? 43.073 19.156 -17.451 1.00 89.19 87 ILE A C 1
ATOM 690 O O . ILE A 1 87 ? 43.451 20.284 -17.150 1.00 89.19 87 ILE A O 1
ATOM 694 N N . ASP A 1 88 ? 42.397 18.891 -18.561 1.00 83.75 88 ASP A N 1
ATOM 695 C CA . ASP A 1 88 ? 41.992 19.894 -19.540 1.00 83.75 88 ASP A CA 1
ATOM 696 C C . ASP A 1 88 ? 40.478 19.809 -19.778 1.00 83.75 88 ASP A C 1
ATOM 698 O O . ASP A 1 88 ? 39.968 19.014 -20.573 1.00 83.75 88 ASP A O 1
ATOM 702 N N . GLY A 1 89 ? 39.726 20.598 -19.005 1.00 83.19 89 GLY A N 1
ATOM 703 C CA . GLY A 1 89 ? 38.269 20.679 -19.089 1.00 83.19 89 GLY A CA 1
ATOM 704 C C . GLY A 1 89 ? 37.558 19.336 -18.860 1.00 83.19 89 GLY A C 1
ATOM 705 O O . GLY A 1 89 ? 37.335 18.907 -17.723 1.00 83.19 89 GLY A O 1
ATOM 706 N N . SER A 1 90 ? 37.111 18.709 -19.951 1.00 86.44 90 SER A N 1
ATOM 707 C CA . SER A 1 90 ? 36.445 17.397 -19.951 1.00 86.44 90 SER A CA 1
ATOM 708 C C . SER A 1 90 ? 37.381 16.226 -20.251 1.00 86.44 90 SER A C 1
ATOM 710 O O . SER A 1 90 ? 36.907 15.093 -20.297 1.00 86.44 90 SER A O 1
ATOM 712 N N . ASN A 1 91 ? 38.668 16.483 -20.463 1.00 90.12 91 ASN A N 1
ATOM 713 C CA . ASN A 1 91 ? 39.695 15.478 -20.694 1.00 90.12 91 ASN A CA 1
ATOM 714 C C . ASN A 1 91 ? 40.664 15.460 -19.508 1.00 90.12 91 ASN A C 1
ATOM 716 O O . ASN A 1 91 ? 40.890 16.480 -18.855 1.00 90.12 91 ASN A O 1
ATOM 720 N N . ALA A 1 92 ? 41.223 14.296 -19.213 1.00 92.56 92 ALA A N 1
ATOM 721 C CA . ALA A 1 92 ? 42.309 14.167 -18.261 1.00 92.56 92 ALA A CA 1
ATOM 722 C C . ALA A 1 92 ? 43.301 13.120 -18.752 1.00 92.56 92 ALA A C 1
ATOM 724 O O . ALA A 1 92 ? 42.928 12.155 -19.414 1.00 92.56 92 ALA A O 1
ATOM 725 N N . GLU A 1 93 ? 44.558 13.308 -18.396 1.00 93.06 93 GLU A N 1
ATOM 726 C CA . GLU A 1 93 ? 45.639 12.383 -18.693 1.00 93.06 93 GLU A CA 1
ATOM 727 C C . GLU A 1 93 ? 46.365 12.071 -17.397 1.00 93.06 93 GLU A C 1
ATOM 729 O O . GLU A 1 93 ? 46.597 12.955 -16.569 1.00 93.06 93 GLU A O 1
ATOM 734 N N . ALA A 1 94 ? 46.681 10.800 -17.187 1.00 93.31 94 ALA A N 1
ATOM 735 C CA . ALA A 1 94 ? 47.306 10.355 -15.960 1.00 93.31 94 ALA A CA 1
ATOM 736 C C . ALA A 1 94 ? 48.360 9.287 -16.214 1.00 93.31 94 ALA A C 1
ATOM 738 O O . ALA A 1 94 ? 48.228 8.471 -17.125 1.00 93.31 94 ALA A O 1
ATOM 739 N N . VAL A 1 95 ? 49.373 9.247 -15.353 1.00 91.75 95 VAL A N 1
ATOM 740 C CA . VAL A 1 95 ? 50.322 8.133 -15.289 1.00 91.75 95 VAL A CA 1
ATOM 741 C C . VAL A 1 95 ? 50.012 7.286 -14.060 1.00 91.75 95 VAL A C 1
ATOM 743 O O . VAL A 1 95 ? 49.987 7.791 -12.936 1.00 91.75 95 VAL A O 1
ATOM 746 N N . VAL A 1 96 ? 49.779 5.990 -14.272 1.00 90.69 96 VAL A N 1
ATOM 747 C CA . VAL A 1 96 ? 49.551 5.019 -13.193 1.00 90.69 96 VAL A CA 1
ATOM 748 C C . VAL A 1 96 ? 50.777 4.127 -13.052 1.00 90.69 96 VAL A C 1
ATOM 750 O O . VAL A 1 96 ? 51.225 3.521 -14.025 1.00 90.69 96 VAL A O 1
ATOM 753 N N . TYR A 1 97 ? 51.300 4.025 -11.837 1.00 88.88 97 TYR A N 1
ATOM 754 C CA . TYR A 1 97 ? 52.504 3.282 -11.475 1.00 88.88 97 TYR A CA 1
ATOM 755 C C . TYR A 1 97 ? 52.157 1.954 -10.805 1.00 88.88 97 TYR A C 1
ATOM 757 O O . TYR A 1 97 ? 51.082 1.773 -10.234 1.00 88.88 97 TYR A O 1
ATOM 765 N N . SER A 1 98 ? 53.083 1.003 -10.837 1.00 84.94 98 SER A N 1
ATOM 766 C CA . SER A 1 98 ? 52.986 -0.190 -9.998 1.00 84.94 98 SER A CA 1
ATOM 767 C C . SER A 1 98 ? 53.624 0.045 -8.639 1.00 84.94 98 SER A C 1
ATOM 769 O O . SER A 1 98 ? 54.806 0.374 -8.531 1.00 84.94 98 SER A O 1
ATOM 771 N N . SER A 1 99 ? 52.862 -0.237 -7.585 1.00 82.12 99 SER A N 1
ATOM 772 C CA . SER A 1 99 ? 53.332 -0.252 -6.199 1.00 82.12 99 SER A CA 1
ATOM 773 C C . SER A 1 99 ? 54.499 -1.222 -5.982 1.00 82.12 99 SER A C 1
ATOM 775 O O . SER A 1 99 ? 55.330 -1.012 -5.100 1.00 82.12 99 SER A O 1
ATOM 777 N N . LYS A 1 100 ? 54.593 -2.274 -6.806 1.00 80.56 100 LYS A N 1
ATOM 778 C CA . LYS A 1 100 ? 55.633 -3.313 -6.731 1.00 80.56 100 LYS A CA 1
ATOM 779 C C . LYS A 1 100 ? 56.886 -2.972 -7.532 1.00 80.56 100 LYS A C 1
ATOM 781 O O . LYS A 1 100 ? 57.948 -3.513 -7.245 1.00 80.56 100 LYS A O 1
ATOM 786 N N . ASN A 1 101 ? 56.758 -2.134 -8.557 1.00 81.69 101 ASN A N 1
ATOM 787 C CA . ASN A 1 101 ? 57.866 -1.676 -9.384 1.00 81.69 101 ASN A CA 1
ATOM 788 C C . ASN A 1 101 ? 57.528 -0.294 -9.945 1.00 81.69 101 ASN A C 1
ATOM 790 O O . ASN A 1 101 ? 56.835 -0.195 -10.956 1.00 81.69 101 ASN A O 1
ATOM 794 N N . ARG A 1 102 ? 58.054 0.760 -9.315 1.00 78.56 102 ARG A N 1
ATOM 795 C CA . ARG A 1 102 ? 57.781 2.144 -9.725 1.00 78.56 102 ARG A CA 1
ATOM 796 C C . ARG A 1 102 ? 58.326 2.502 -11.108 1.00 78.56 102 ARG A C 1
ATOM 798 O O . ARG A 1 102 ? 57.873 3.479 -11.686 1.00 78.56 102 ARG A O 1
ATOM 805 N N . ALA A 1 103 ? 59.248 1.712 -11.666 1.00 78.62 103 ALA A N 1
ATOM 806 C CA . ALA A 1 103 ? 59.676 1.895 -13.051 1.00 78.62 103 ALA A CA 1
ATOM 807 C C . ALA A 1 103 ? 58.572 1.508 -14.053 1.00 78.62 103 ALA A C 1
ATOM 809 O O . ALA A 1 103 ? 58.568 1.991 -15.184 1.00 78.62 103 ALA A O 1
ATOM 810 N N . TYR A 1 104 ? 57.630 0.644 -13.657 1.00 84.50 104 TYR A N 1
ATOM 811 C CA . TYR A 1 104 ? 56.499 0.252 -14.491 1.00 84.50 104 TYR A CA 1
ATOM 812 C C . TYR A 1 104 ? 55.351 1.248 -14.330 1.00 84.50 104 TYR A C 1
ATOM 814 O O . TYR A 1 104 ? 54.701 1.306 -13.282 1.00 84.50 104 TYR A O 1
ATOM 822 N N . ALA A 1 105 ? 55.120 2.011 -15.394 1.00 88.00 105 ALA A N 1
ATOM 823 C CA . ALA A 1 105 ? 54.136 3.074 -15.463 1.00 88.00 105 ALA A CA 1
ATOM 824 C C . ALA A 1 105 ? 53.368 3.010 -16.788 1.00 88.00 105 ALA A C 1
ATOM 826 O O . ALA A 1 105 ? 53.917 2.599 -17.814 1.00 88.00 105 ALA A O 1
ATOM 827 N N . VAL A 1 106 ? 52.094 3.394 -16.753 1.00 89.62 106 VAL A N 1
ATOM 828 C CA . VAL A 1 106 ? 51.186 3.335 -17.902 1.00 89.62 106 VAL A CA 1
ATOM 829 C C . VAL A 1 106 ? 50.433 4.661 -18.032 1.00 89.62 106 VAL A C 1
ATOM 831 O O . VAL A 1 106 ? 49.787 5.069 -17.062 1.00 89.62 106 VAL A O 1
ATOM 834 N N . PRO A 1 107 ? 50.494 5.326 -19.201 1.00 91.69 107 PRO A N 1
ATOM 835 C CA . PRO A 1 107 ? 49.687 6.501 -19.483 1.00 91.69 107 PRO A CA 1
ATOM 836 C C . PRO A 1 107 ? 48.235 6.094 -19.760 1.00 91.69 107 PRO A C 1
ATOM 838 O O . PRO A 1 107 ? 47.962 5.087 -20.422 1.00 91.69 107 PRO A O 1
ATOM 841 N N . VAL A 1 108 ? 47.302 6.882 -19.240 1.00 93.38 108 VAL A N 1
ATOM 842 C CA . VAL A 1 108 ? 45.862 6.658 -19.351 1.00 93.38 108 VAL A CA 1
ATOM 843 C C . VAL A 1 108 ? 45.185 7.976 -19.691 1.00 93.38 108 VAL A C 1
ATOM 845 O O . VAL A 1 108 ? 45.404 8.979 -19.014 1.00 93.38 108 VAL A O 1
ATOM 848 N N . GLU A 1 109 ? 44.320 7.957 -20.700 1.00 94.12 109 GLU A N 1
ATOM 849 C CA . GLU A 1 109 ? 43.464 9.091 -21.043 1.00 94.12 109 GLU A CA 1
ATOM 850 C C . GLU A 1 109 ? 42.052 8.858 -20.512 1.00 94.12 109 GLU A C 1
ATOM 852 O O . GLU A 1 109 ? 41.509 7.748 -20.582 1.00 94.12 109 GLU A O 1
ATOM 857 N N . LEU A 1 110 ? 41.435 9.919 -20.006 1.00 94.88 110 LEU A N 1
ATOM 858 C CA . LEU A 1 110 ? 40.099 9.910 -19.443 1.00 94.88 110 LEU A CA 1
ATOM 859 C C . LEU A 1 110 ? 39.241 11.011 -20.054 1.00 94.88 110 LEU A C 1
ATOM 861 O O . LEU A 1 110 ? 39.696 12.126 -20.305 1.00 94.88 110 LEU A O 1
ATOM 865 N N . LYS A 1 111 ? 37.952 10.713 -20.196 1.00 93.19 111 LYS A N 1
ATOM 866 C CA . LYS A 1 111 ? 36.928 11.674 -20.605 1.00 93.19 111 LYS A CA 1
ATOM 867 C C . LYS A 1 111 ? 35.815 11.752 -19.582 1.00 93.19 111 LYS A C 1
ATOM 869 O O . LYS A 1 111 ? 35.384 10.743 -19.021 1.00 93.19 111 LYS A O 1
ATOM 874 N N . ARG A 1 112 ? 35.322 12.966 -19.365 1.00 88.75 112 ARG A N 1
ATOM 875 C CA . ARG A 1 112 ? 34.166 13.231 -18.520 1.00 88.75 112 ARG A CA 1
ATOM 876 C C . ARG A 1 112 ? 32.881 13.050 -19.319 1.00 88.75 112 ARG A C 1
ATOM 878 O O . ARG A 1 112 ? 32.693 13.677 -20.361 1.00 88.75 112 ARG A O 1
ATOM 885 N N . ARG A 1 113 ? 31.965 12.233 -18.807 1.00 85.50 113 ARG A N 1
ATOM 886 C CA . ARG A 1 113 ? 30.633 12.051 -19.379 1.00 85.50 113 ARG A CA 1
ATOM 887 C C . ARG A 1 113 ? 29.791 13.308 -19.167 1.00 85.50 113 ARG A C 1
ATOM 889 O O . ARG A 1 113 ? 29.670 13.814 -18.055 1.00 85.50 113 ARG A O 1
ATOM 896 N N . TRP A 1 114 ? 29.196 13.801 -20.250 1.00 64.56 114 TRP A N 1
ATOM 897 C CA . TRP A 1 114 ? 28.481 15.081 -20.259 1.00 64.56 114 TRP A CA 1
ATOM 898 C C . TRP A 1 114 ? 27.215 15.089 -19.384 1.00 64.56 114 TRP A C 1
ATOM 900 O O . TRP A 1 114 ? 26.905 16.106 -18.777 1.00 64.56 114 TRP A O 1
ATOM 910 N N . LEU A 1 115 ? 26.515 13.951 -19.283 1.00 66.75 115 LEU A N 1
ATOM 911 C CA . LEU A 1 115 ? 25.220 13.842 -18.593 1.00 66.75 115 LEU A CA 1
ATOM 912 C C . LEU A 1 115 ? 25.308 13.913 -17.061 1.00 66.75 115 LEU A C 1
ATOM 914 O O . LEU A 1 115 ? 24.376 14.396 -16.428 1.00 66.75 115 LEU A O 1
ATOM 918 N N . ASP A 1 116 ? 26.384 13.407 -16.461 1.00 76.56 116 ASP A N 1
ATOM 919 C CA . ASP A 1 116 ? 26.481 13.229 -15.005 1.00 76.56 116 ASP A CA 1
ATOM 920 C C . ASP A 1 116 ? 27.860 13.562 -14.418 1.00 76.56 116 ASP A C 1
ATOM 922 O O . ASP A 1 116 ? 28.081 13.412 -13.219 1.00 76.56 116 ASP A O 1
ATOM 926 N N . GLY A 1 117 ? 28.797 14.031 -15.245 1.00 79.06 117 GLY A N 1
ATOM 927 C CA . GLY A 1 117 ? 30.100 14.509 -14.795 1.00 79.06 117 GLY A CA 1
ATOM 928 C C . GLY A 1 117 ? 31.074 13.416 -14.349 1.00 79.06 117 GLY A C 1
ATOM 929 O O . GLY A 1 117 ? 32.157 13.752 -13.864 1.00 79.06 117 GLY A O 1
ATOM 930 N N . HIS A 1 118 ? 30.733 12.136 -14.522 1.00 87.62 118 HIS A N 1
ATOM 931 C CA . HIS A 1 118 ? 31.603 11.016 -14.169 1.00 87.62 118 HIS A CA 1
ATOM 932 C C . HIS A 1 118 ? 32.737 10.832 -15.188 1.00 87.62 118 HIS A C 1
ATOM 934 O O . HIS A 1 118 ? 32.525 10.896 -16.398 1.00 87.62 118 HIS A O 1
ATOM 940 N N . TRP A 1 119 ? 33.949 10.583 -14.697 1.00 92.62 119 TRP A N 1
ATOM 941 C CA . TRP A 1 119 ? 35.111 10.252 -15.524 1.00 92.62 119 TRP A CA 1
ATOM 942 C C . TRP A 1 119 ? 35.054 8.792 -15.992 1.00 92.62 119 TRP A C 1
ATOM 944 O O . TRP A 1 119 ? 34.531 7.939 -15.280 1.00 92.62 119 TRP A O 1
ATOM 954 N N . GLN A 1 120 ? 35.596 8.504 -17.175 1.00 94.00 120 GLN A N 1
ATOM 955 C CA . GLN A 1 120 ? 35.813 7.150 -17.696 1.00 94.00 120 GLN A CA 1
ATOM 956 C C . GLN A 1 120 ? 37.120 7.105 -18.489 1.00 94.00 120 GLN A C 1
ATOM 958 O O . GLN A 1 120 ? 37.475 8.088 -19.137 1.00 94.00 120 GLN A O 1
ATOM 963 N N . ILE A 1 121 ? 37.811 5.966 -18.474 1.00 94.81 121 ILE A N 1
ATOM 964 C CA . ILE A 1 121 ? 39.005 5.734 -19.293 1.00 94.81 121 ILE A CA 1
ATOM 965 C C . ILE A 1 121 ? 38.581 5.674 -20.759 1.00 94.81 121 ILE A C 1
ATOM 967 O O . ILE A 1 121 ? 37.772 4.822 -21.138 1.00 94.81 121 ILE A O 1
ATOM 971 N N . SER A 1 122 ? 39.119 6.588 -21.561 1.00 92.94 122 SER A N 1
ATOM 972 C CA . SER A 1 122 ? 38.822 6.744 -22.986 1.00 92.94 122 SER A CA 1
ATOM 973 C C . SER A 1 122 ? 39.928 6.229 -23.896 1.00 92.94 122 SER A C 1
ATOM 975 O O . SER A 1 122 ? 39.640 5.892 -25.041 1.00 92.94 122 SER A O 1
ATOM 977 N N . ALA A 1 123 ? 41.169 6.129 -23.408 1.00 91.25 123 ALA A N 1
ATOM 978 C CA . ALA A 1 123 ? 42.254 5.476 -24.134 1.00 91.25 123 ALA A CA 1
ATOM 979 C C . ALA A 1 123 ? 43.293 4.868 -23.185 1.00 91.25 123 ALA A C 1
ATOM 981 O O . ALA A 1 123 ? 43.628 5.428 -22.140 1.00 91.25 123 ALA A O 1
ATOM 982 N N . ILE A 1 124 ? 43.801 3.699 -23.573 1.00 91.00 124 ILE A N 1
ATOM 983 C CA . ILE A 1 124 ? 44.942 3.019 -22.958 1.00 91.00 124 ILE A CA 1
ATOM 984 C C . ILE A 1 124 ? 45.538 2.057 -23.992 1.00 91.00 124 ILE A C 1
ATOM 986 O O . ILE A 1 124 ? 44.814 1.297 -24.639 1.00 91.00 124 ILE A O 1
ATOM 990 N N . ASN A 1 125 ? 46.859 2.075 -24.167 1.00 87.81 125 ASN A N 1
ATOM 991 C CA . ASN A 1 125 ? 47.520 1.208 -25.139 1.00 87.81 125 ASN A CA 1
ATOM 992 C C . ASN A 1 125 ? 47.906 -0.136 -24.503 1.00 87.81 125 ASN A C 1
ATOM 994 O O . ASN A 1 125 ? 49.040 -0.335 -24.070 1.00 87.81 125 ASN A O 1
ATOM 998 N N . PHE A 1 126 ? 46.955 -1.071 -24.444 1.00 87.00 126 PHE A N 1
ATOM 999 C CA . PHE A 1 126 ? 47.183 -2.394 -23.852 1.00 87.00 126 PHE A CA 1
ATOM 1000 C C . PHE A 1 126 ? 48.315 -3.190 -24.528 1.00 87.00 126 PHE A C 1
ATOM 1002 O O . PHE A 1 126 ? 48.956 -4.002 -23.862 1.00 87.00 126 PHE A O 1
ATOM 1009 N N . GLU A 1 127 ? 48.603 -2.954 -25.811 1.00 83.56 127 GLU A N 1
ATOM 1010 C CA . GLU A 1 127 ? 49.687 -3.637 -26.531 1.00 83.56 127 GLU A CA 1
ATOM 1011 C C . GLU A 1 127 ? 51.064 -3.201 -26.020 1.00 83.56 127 GLU A C 1
ATOM 1013 O O . GLU A 1 127 ? 51.905 -4.048 -25.711 1.00 83.56 127 GLU A O 1
ATOM 1018 N N . LEU A 1 128 ? 51.275 -1.892 -25.841 1.00 80.62 128 LEU A N 1
ATOM 1019 C CA . LEU A 1 128 ? 52.503 -1.355 -25.246 1.00 80.62 128 LEU A CA 1
ATOM 1020 C C . LEU A 1 128 ? 52.673 -1.804 -23.792 1.00 80.62 128 LEU A C 1
ATOM 1022 O O . LEU A 1 128 ? 53.786 -2.123 -23.372 1.00 80.62 128 LEU A O 1
ATOM 1026 N N . VAL A 1 129 ? 51.572 -1.889 -23.039 1.00 83.31 129 VAL A N 1
ATOM 1027 C CA . VAL A 1 129 ? 51.573 -2.410 -21.664 1.00 83.31 129 VAL A CA 1
ATOM 1028 C C . VAL A 1 129 ? 52.039 -3.868 -21.645 1.00 83.31 129 VAL A C 1
ATOM 1030 O O . VAL A 1 129 ? 52.936 -4.226 -20.884 1.00 83.31 129 VAL A O 1
ATOM 1033 N N . GLN A 1 130 ? 51.495 -4.718 -22.519 1.00 83.69 130 GLN A N 1
ATOM 1034 C CA . GLN A 1 130 ? 51.929 -6.112 -22.626 1.00 83.69 130 GLN A CA 1
ATOM 1035 C C . GLN A 1 130 ? 53.367 -6.258 -23.111 1.00 83.69 130 GLN A C 1
ATOM 1037 O O . GLN A 1 130 ? 54.081 -7.144 -22.640 1.00 83.69 130 GLN A O 1
ATOM 1042 N N . GLN A 1 131 ? 53.801 -5.420 -24.053 1.00 82.56 131 GLN A N 1
ATOM 1043 C CA . GLN A 1 131 ? 55.182 -5.411 -24.513 1.00 82.56 131 GLN A CA 1
ATOM 1044 C C . GLN A 1 131 ? 56.123 -5.096 -23.351 1.00 82.56 131 GLN A C 1
ATOM 1046 O O . GLN A 1 131 ? 57.069 -5.850 -23.139 1.00 82.56 131 GLN A O 1
ATOM 1051 N N . TYR A 1 132 ? 55.819 -4.063 -22.560 1.00 84.19 132 TYR A N 1
ATOM 1052 C CA . TYR A 1 132 ? 56.608 -3.710 -21.385 1.00 84.19 132 TYR A CA 1
ATOM 1053 C C . TYR A 1 132 ? 56.645 -4.871 -20.373 1.00 84.19 132 TYR A C 1
ATOM 1055 O O . TYR A 1 132 ? 57.714 -5.243 -19.892 1.00 84.19 132 TYR A O 1
ATOM 1063 N N . LEU A 1 133 ? 55.517 -5.540 -20.116 1.00 82.25 133 LEU A N 1
ATOM 1064 C CA . LEU A 1 133 ? 55.497 -6.726 -19.249 1.00 82.25 133 LEU A CA 1
ATOM 1065 C C . LEU A 1 133 ? 56.376 -7.877 -19.774 1.00 82.25 133 LEU A C 1
ATOM 1067 O O . LEU A 1 133 ? 56.977 -8.594 -18.977 1.00 82.25 133 LEU A O 1
ATOM 1071 N N . LYS A 1 134 ? 56.475 -8.056 -21.098 1.00 83.31 134 LYS A N 1
ATOM 1072 C CA . LYS A 1 134 ? 57.293 -9.108 -21.728 1.00 83.31 134 LYS A CA 1
ATOM 1073 C C . LYS A 1 134 ? 58.787 -8.781 -21.733 1.00 83.31 134 LYS A C 1
ATOM 1075 O O . LYS A 1 134 ? 59.599 -9.667 -21.488 1.00 83.31 134 LYS A O 1
ATOM 1080 N N . THR A 1 135 ? 59.159 -7.540 -22.036 1.00 84.12 135 THR A N 1
ATOM 1081 C CA . THR A 1 135 ? 60.564 -7.119 -22.194 1.00 84.12 135 THR A CA 1
ATOM 1082 C C . THR A 1 135 ? 61.175 -6.584 -20.902 1.00 84.12 135 THR A C 1
ATOM 1084 O O . THR A 1 135 ? 62.393 -6.449 -20.819 1.00 84.12 135 THR A O 1
ATOM 1087 N N . SER A 1 136 ? 60.348 -6.250 -19.904 1.00 80.75 136 SER A N 1
ATOM 1088 C CA . SER A 1 136 ? 60.740 -5.492 -18.705 1.00 80.75 136 SER A CA 1
ATOM 1089 C C . SER A 1 136 ? 61.425 -4.153 -19.022 1.00 80.75 136 SER A C 1
ATOM 1091 O O . SER A 1 136 ? 62.102 -3.585 -18.168 1.00 80.75 136 SER A O 1
ATOM 1093 N N . GLN A 1 137 ? 61.237 -3.634 -20.241 1.00 81.06 137 GLN A N 1
ATOM 1094 C CA . GLN A 1 137 ? 61.738 -2.338 -20.699 1.00 81.06 137 GLN A CA 1
ATOM 1095 C C . GLN A 1 137 ? 60.633 -1.591 -21.461 1.00 81.06 137 GLN A C 1
ATOM 1097 O O . GLN A 1 137 ? 60.012 -2.190 -22.348 1.00 81.06 137 GLN A O 1
ATOM 1102 N N . PRO A 1 138 ? 60.375 -0.307 -21.152 1.00 81.38 138 PRO A N 1
ATOM 1103 C CA . PRO A 1 138 ? 59.375 0.475 -21.868 1.00 81.38 138 PRO A CA 1
ATOM 1104 C C . PRO A 1 138 ? 59.852 0.769 -23.296 1.00 81.38 138 PRO A C 1
ATOM 1106 O O . PRO A 1 138 ? 61.049 0.921 -23.549 1.00 81.38 138 PRO A O 1
ATOM 1109 N N . SER A 1 139 ? 58.918 0.866 -24.245 1.00 81.75 139 SER A N 1
ATOM 1110 C CA . SER A 1 139 ? 59.257 1.328 -25.592 1.00 81.75 139 SER A CA 1
ATOM 1111 C C . SER A 1 139 ? 59.608 2.826 -25.569 1.00 81.75 139 SER A C 1
ATOM 1113 O O . SER A 1 139 ? 59.075 3.558 -24.732 1.00 81.75 139 SER A O 1
ATOM 1115 N N . PRO A 1 140 ? 60.439 3.330 -26.502 1.00 83.25 140 PRO A N 1
ATOM 1116 C CA . PRO A 1 140 ? 60.737 4.763 -26.593 1.00 83.25 140 PRO A CA 1
ATOM 1117 C C . PRO A 1 140 ? 59.480 5.638 -26.703 1.00 83.25 140 PRO A C 1
ATOM 1119 O O . PRO A 1 140 ? 59.425 6.715 -26.117 1.00 83.25 140 PRO A O 1
ATOM 1122 N N . LEU A 1 141 ? 58.451 5.141 -27.401 1.00 79.50 141 LEU A N 1
ATOM 1123 C CA . LEU A 1 141 ? 57.153 5.803 -27.528 1.00 79.50 141 LEU A CA 1
ATOM 1124 C C . LEU A 1 141 ? 56.428 5.912 -26.177 1.00 79.50 141 LEU A C 1
ATOM 1126 O O . LEU A 1 141 ? 55.918 6.976 -25.843 1.00 79.50 141 LEU A O 1
ATOM 1130 N N . LEU A 1 142 ? 56.410 4.831 -25.392 1.00 82.06 142 LEU A N 1
ATOM 1131 C CA . LEU A 1 142 ? 55.779 4.808 -24.072 1.00 82.06 142 LEU A CA 1
ATOM 1132 C C . LEU A 1 142 ? 56.498 5.748 -23.092 1.00 82.06 142 LEU A C 1
ATOM 1134 O O . LEU A 1 142 ? 55.849 6.476 -22.347 1.00 82.06 142 LEU A O 1
ATOM 1138 N N . THR A 1 143 ? 57.834 5.765 -23.124 1.00 85.38 143 THR A N 1
ATOM 1139 C CA . THR A 1 143 ? 58.652 6.670 -22.303 1.00 85.38 143 THR A CA 1
ATOM 1140 C C . THR A 1 143 ? 58.378 8.137 -22.634 1.00 85.38 143 THR A C 1
ATOM 1142 O O . THR A 1 143 ? 58.200 8.935 -21.717 1.00 85.38 143 THR A O 1
ATOM 1145 N N . ALA A 1 144 ? 58.284 8.485 -23.923 1.00 85.56 144 ALA A N 1
ATOM 1146 C CA . ALA A 1 144 ? 57.973 9.848 -24.354 1.00 85.56 144 ALA A CA 1
ATOM 1147 C C . ALA A 1 144 ? 56.587 10.306 -23.866 1.00 85.56 144 ALA A C 1
ATOM 1149 O O . ALA A 1 144 ? 56.465 11.402 -23.328 1.00 85.56 144 ALA A O 1
ATOM 1150 N N . GLN A 1 145 ? 55.565 9.445 -23.970 1.00 86.06 145 GLN A N 1
ATOM 1151 C CA . GLN A 1 145 ? 54.211 9.749 -23.484 1.00 86.06 145 GLN A CA 1
ATOM 1152 C C . GLN A 1 145 ? 54.165 9.984 -21.969 1.00 86.06 145 GLN A C 1
ATOM 1154 O O . GLN A 1 145 ? 53.507 10.910 -21.501 1.00 86.06 145 GLN A O 1
ATOM 1159 N N . ILE A 1 146 ? 54.867 9.156 -21.191 1.00 87.88 146 ILE A N 1
ATOM 1160 C CA . ILE A 1 146 ? 54.931 9.306 -19.731 1.00 87.88 146 ILE A CA 1
ATOM 1161 C C . ILE A 1 146 ? 55.584 10.640 -19.359 1.00 87.88 146 ILE A C 1
ATOM 1163 O O . ILE A 1 146 ? 55.042 11.364 -18.525 1.00 87.88 146 ILE A O 1
ATOM 1167 N N . GLN A 1 147 ? 56.713 10.970 -19.993 1.00 89.69 147 GLN A N 1
ATOM 1168 C CA . GLN A 1 147 ? 57.432 12.214 -19.732 1.00 89.69 147 GLN A CA 1
ATOM 1169 C C . GLN A 1 147 ? 56.573 13.441 -20.071 1.00 89.69 147 GLN A C 1
ATOM 1171 O O . GLN A 1 147 ? 56.490 14.369 -19.272 1.00 89.69 147 GLN A O 1
ATOM 1176 N N . GLU A 1 148 ? 55.873 13.420 -21.205 1.00 89.69 148 GLU A N 1
ATOM 1177 C CA . GLU A 1 148 ? 55.011 14.524 -21.631 1.00 89.69 148 GLU A CA 1
ATOM 1178 C C . GLU A 1 148 ? 53.864 14.793 -20.639 1.00 89.69 148 GLU A C 1
ATOM 1180 O O . GLU A 1 148 ? 53.592 15.944 -20.291 1.00 89.69 148 GLU A O 1
ATOM 1185 N N . ILE A 1 149 ? 53.207 13.740 -20.136 1.00 89.19 149 ILE A N 1
ATOM 1186 C CA . ILE A 1 149 ? 52.131 13.874 -19.140 1.00 89.19 149 ILE A CA 1
ATOM 1187 C C . ILE A 1 149 ? 52.685 14.395 -17.811 1.00 89.19 149 ILE A C 1
ATOM 1189 O O . ILE A 1 149 ? 52.056 15.237 -17.169 1.00 89.19 149 ILE A O 1
ATOM 1193 N N . GLN A 1 150 ? 53.859 13.917 -17.390 1.00 89.62 150 GLN A N 1
ATOM 1194 C CA . GLN A 1 150 ? 54.516 14.374 -16.163 1.00 89.62 150 GLN A CA 1
ATOM 1195 C C . GLN A 1 150 ? 54.877 15.861 -16.235 1.00 89.62 150 GLN A C 1
ATOM 1197 O O . GLN A 1 150 ? 54.554 16.607 -15.312 1.00 89.62 150 GLN A O 1
ATOM 1202 N N . GLU A 1 151 ? 55.479 16.303 -17.341 1.00 90.00 151 GLU A N 1
ATOM 1203 C CA . GLU A 1 151 ? 55.822 17.709 -17.566 1.00 90.00 151 GLU A CA 1
ATOM 1204 C C . GLU A 1 151 ? 54.563 18.587 -17.567 1.00 90.00 151 GLU A C 1
ATOM 1206 O O . GLU A 1 151 ? 54.516 19.598 -16.865 1.00 90.00 151 GLU A O 1
ATOM 1211 N N . ARG A 1 152 ? 53.495 18.173 -18.264 1.00 86.75 152 ARG A N 1
ATOM 1212 C CA . ARG A 1 152 ? 52.216 18.905 -18.273 1.00 86.75 152 ARG A CA 1
ATOM 1213 C C . ARG A 1 152 ? 51.554 18.972 -16.899 1.00 86.75 152 ARG A C 1
ATOM 1215 O O . ARG A 1 152 ? 51.054 20.031 -16.516 1.00 86.75 152 ARG A O 1
ATOM 1222 N N . ALA A 1 153 ? 51.561 17.877 -16.141 1.00 87.38 153 ALA A N 1
ATOM 1223 C CA . ALA A 1 153 ? 51.017 17.846 -14.785 1.00 87.38 153 ALA A CA 1
ATOM 1224 C C . ALA A 1 153 ? 51.797 18.780 -13.841 1.00 87.38 153 ALA A C 1
ATOM 1226 O O . ALA A 1 153 ? 51.180 19.527 -13.079 1.00 87.38 153 ALA A O 1
ATOM 1227 N N . GLN A 1 154 ? 53.130 18.792 -13.943 1.00 86.94 154 GLN A N 1
ATOM 1228 C CA . GLN A 1 154 ? 54.006 19.652 -13.148 1.00 86.94 154 GLN A CA 1
ATOM 1229 C C . GLN A 1 154 ? 53.845 21.137 -13.509 1.00 86.94 154 GLN A C 1
ATOM 1231 O O . GLN A 1 154 ? 53.770 21.987 -12.620 1.00 86.94 154 GLN A O 1
ATOM 1236 N N . VAL A 1 155 ? 53.734 21.465 -14.802 1.00 86.88 155 VAL A N 1
ATOM 1237 C CA . VAL A 1 155 ? 53.451 22.836 -15.255 1.00 86.88 155 VAL A CA 1
ATOM 1238 C C . VAL A 1 155 ? 52.094 23.294 -14.720 1.00 86.88 155 VAL A C 1
ATOM 1240 O O . VAL A 1 155 ? 52.020 24.355 -14.106 1.00 86.88 155 VAL A O 1
ATOM 1243 N N . GLN A 1 156 ? 51.050 22.467 -14.832 1.00 84.31 156 GLN A N 1
ATOM 1244 C CA . GLN A 1 156 ? 49.718 22.795 -14.316 1.00 84.31 156 GLN A CA 1
ATOM 1245 C C . GLN A 1 156 ? 49.703 22.994 -12.791 1.00 84.31 156 GLN A C 1
ATOM 1247 O O . GLN A 1 156 ? 49.008 23.879 -12.298 1.00 84.31 156 GLN A O 1
ATOM 1252 N N . GLU A 1 157 ? 50.471 22.204 -12.038 1.00 82.25 157 GLU A N 1
ATOM 1253 C CA . GLU A 1 157 ? 50.607 22.359 -10.583 1.00 82.25 157 GLU A CA 1
ATOM 1254 C C . GLU A 1 157 ? 51.358 23.641 -10.189 1.00 82.25 157 GLU A C 1
ATOM 1256 O O . GLU A 1 157 ? 51.045 24.240 -9.163 1.00 82.25 157 GLU A O 1
ATOM 1261 N N . SER A 1 158 ? 52.296 24.112 -11.017 1.00 81.19 158 SER A N 1
ATOM 1262 C CA . SER A 1 158 ? 52.982 25.391 -10.787 1.00 81.19 158 SER A CA 1
ATOM 1263 C C . SER A 1 158 ? 52.161 26.617 -11.214 1.00 81.19 158 SER A C 1
ATOM 1265 O O . SER A 1 158 ? 52.274 27.672 -10.592 1.00 81.19 158 SER A O 1
ATOM 1267 N N . GLU A 1 159 ? 51.308 26.490 -12.237 1.00 79.44 159 GLU A N 1
ATOM 1268 C CA . GLU A 1 159 ? 50.422 27.561 -12.716 1.00 79.44 159 GLU A CA 1
ATOM 1269 C C . GLU A 1 159 ? 49.190 27.765 -11.816 1.00 79.44 159 GLU A C 1
ATOM 1271 O O . GLU A 1 159 ? 48.730 28.895 -11.620 1.00 79.44 159 GLU A O 1
ATOM 1276 N N . TYR A 1 160 ? 48.695 26.673 -11.228 1.00 72.12 160 TYR A N 1
ATOM 1277 C CA . TYR A 1 160 ? 47.569 26.643 -10.298 1.00 72.12 160 TYR A CA 1
ATOM 1278 C C . TYR A 1 160 ? 47.983 25.919 -9.009 1.00 72.12 160 TYR A C 1
ATOM 1280 O O . TYR A 1 160 ? 47.536 24.793 -8.759 1.00 72.12 160 TYR A O 1
ATOM 1288 N N . PRO A 1 161 ? 48.845 26.539 -8.181 1.00 66.00 161 PRO A N 1
ATOM 1289 C CA . PRO A 1 161 ? 49.271 25.930 -6.935 1.00 66.00 161 PRO A CA 1
ATOM 1290 C C . PRO A 1 161 ? 48.042 25.704 -6.061 1.00 66.00 161 PRO A C 1
ATOM 1292 O O . PRO A 1 161 ? 47.231 26.614 -5.858 1.00 66.00 161 PRO A O 1
ATOM 1295 N N . ALA A 1 162 ? 47.899 24.487 -5.536 1.00 58.97 162 ALA A N 1
ATOM 1296 C CA . ALA A 1 162 ? 46.945 24.246 -4.469 1.00 58.97 162 ALA A CA 1
ATOM 1297 C C . ALA A 1 162 ? 47.282 25.240 -3.350 1.00 58.97 162 ALA A C 1
ATOM 1299 O O . ALA A 1 162 ? 48.396 25.205 -2.823 1.00 58.97 162 ALA A O 1
ATOM 1300 N N . GLN A 1 163 ? 46.365 26.163 -3.029 1.00 53.78 163 GLN A N 1
ATOM 1301 C CA . GLN A 1 163 ? 46.527 26.989 -1.836 1.00 53.78 163 GLN A CA 1
ATOM 1302 C C . GLN A 1 163 ? 46.805 26.028 -0.689 1.00 53.78 163 GLN A C 1
ATOM 1304 O O . GLN A 1 163 ? 46.073 25.051 -0.511 1.00 53.78 163 GLN A O 1
ATOM 1309 N N . SER A 1 164 ? 47.917 26.268 0.003 1.00 41.34 164 SER A N 1
ATOM 1310 C CA . SER A 1 164 ? 48.344 25.496 1.154 1.00 41.34 164 SER A CA 1
ATOM 1311 C C . SER A 1 164 ? 47.151 25.336 2.084 1.00 41.34 164 SER A C 1
ATOM 1313 O O . SER A 1 164 ? 46.769 26.274 2.782 1.00 41.34 164 SER A O 1
ATOM 1315 N N . VAL A 1 165 ? 46.566 24.140 2.090 1.00 41.41 165 VAL A N 1
ATOM 1316 C CA . VAL A 1 165 ? 45.968 23.606 3.304 1.00 41.41 165 VAL A CA 1
ATOM 1317 C C . VAL A 1 165 ? 47.049 23.818 4.353 1.00 41.41 165 VAL A C 1
ATOM 1319 O O . VAL A 1 165 ? 48.174 23.359 4.140 1.00 41.41 165 VAL A O 1
ATOM 1322 N N . GLU A 1 166 ? 46.754 24.618 5.378 1.00 32.84 166 GLU A N 1
ATOM 1323 C CA . GLU A 1 166 ? 47.635 24.835 6.522 1.00 32.84 166 GLU A CA 1
ATOM 1324 C C . GLU A 1 166 ? 48.353 23.523 6.842 1.00 32.84 166 GLU A C 1
ATOM 1326 O O . GLU A 1 166 ? 47.718 22.513 7.154 1.00 32.84 166 GLU A O 1
ATOM 1331 N N . GLN A 1 167 ? 49.680 23.511 6.691 1.00 34.81 167 GLN A N 1
ATOM 1332 C CA . GLN A 1 167 ? 50.482 22.476 7.319 1.00 34.81 167 GLN A CA 1
ATOM 1333 C C . GLN A 1 167 ? 50.232 22.631 8.818 1.00 34.81 167 GLN A C 1
ATOM 1335 O O . GLN A 1 167 ? 50.764 23.552 9.438 1.00 34.81 167 GLN A O 1
ATOM 1340 N N . GLU A 1 168 ? 49.371 21.771 9.370 1.00 37.97 168 GLU A N 1
ATOM 1341 C CA . GLU A 1 168 ? 49.201 21.616 10.810 1.00 37.97 168 GLU A CA 1
ATOM 1342 C C . GLU A 1 168 ? 50.600 21.502 11.428 1.00 37.97 168 GLU A C 1
ATOM 1344 O O . GLU A 1 168 ? 51.387 20.609 11.090 1.00 37.97 168 GLU A O 1
ATOM 1349 N N . GLN A 1 169 ? 50.926 22.449 12.312 1.00 40.44 169 GLN A N 1
ATOM 1350 C CA . GLN A 1 169 ? 52.040 22.306 13.242 1.00 40.44 169 GLN A CA 1
ATOM 1351 C C . GLN A 1 169 ? 51.914 20.952 13.962 1.00 40.44 169 GLN A C 1
ATOM 1353 O O . GLN A 1 169 ? 50.792 20.465 14.120 1.00 40.44 169 GLN A O 1
ATOM 1358 N N . PRO A 1 170 ? 53.023 20.320 14.398 1.00 43.88 170 PRO A N 1
ATOM 1359 C CA . PRO A 1 170 ? 52.943 19.046 15.107 1.00 43.88 170 PRO A CA 1
ATOM 1360 C C . PRO A 1 170 ? 51.954 19.182 16.268 1.00 43.88 170 PRO A C 1
ATOM 1362 O O . PRO A 1 170 ? 52.158 20.045 17.122 1.00 43.88 170 PRO A O 1
ATOM 1365 N N . GLU A 1 171 ? 50.878 18.380 16.241 1.00 46.59 171 GLU A N 1
ATOM 1366 C CA . GLU A 1 171 ? 49.773 18.460 17.203 1.00 46.59 171 GLU A CA 1
ATOM 1367 C C . GLU A 1 171 ? 50.329 18.603 18.621 1.00 46.59 171 GLU A C 1
ATOM 1369 O O . GLU A 1 171 ? 51.052 17.732 19.118 1.00 46.59 171 GLU A O 1
ATOM 1374 N N . THR A 1 172 ? 49.997 19.707 19.287 1.00 64.75 172 THR A N 1
ATOM 1375 C CA . THR A 1 172 ? 50.272 19.809 20.713 1.00 64.75 172 THR A CA 1
ATOM 1376 C C . THR A 1 172 ? 49.314 18.878 21.454 1.00 64.75 172 THR A C 1
ATOM 1378 O O . THR A 1 172 ? 48.204 18.603 21.000 1.00 64.75 172 THR A O 1
ATOM 1381 N N . LEU A 1 173 ? 49.700 18.410 22.643 1.00 69.06 173 LEU A N 1
ATOM 1382 C CA . LEU A 1 173 ? 48.835 17.572 23.487 1.00 69.06 173 LEU A CA 1
ATOM 1383 C C . LEU A 1 173 ? 47.468 18.247 23.751 1.00 69.06 173 LEU A C 1
ATOM 1385 O O . LEU A 1 173 ? 46.454 17.571 23.912 1.00 69.06 173 LEU A O 1
ATOM 1389 N N . TRP A 1 174 ? 47.430 19.585 23.720 1.00 71.06 174 TRP A N 1
ATOM 1390 C CA . TRP A 1 174 ? 46.212 20.387 23.796 1.00 71.06 174 TRP A CA 1
ATOM 1391 C C . TRP A 1 174 ? 45.323 20.278 22.554 1.00 71.06 174 TRP A C 1
ATOM 1393 O O . TRP A 1 174 ? 44.109 20.173 22.715 1.00 71.06 174 TRP A O 1
ATOM 1403 N N . ASP A 1 175 ? 45.883 20.226 21.346 1.00 70.25 175 ASP A N 1
ATOM 1404 C CA . ASP A 1 175 ? 45.108 20.070 20.108 1.00 70.25 175 ASP A CA 1
ATOM 1405 C C . ASP A 1 175 ? 44.437 18.697 20.045 1.00 70.25 175 ASP A C 1
ATOM 1407 O O . ASP A 1 175 ? 43.251 18.594 19.720 1.00 70.25 175 ASP A O 1
ATOM 1411 N N . THR A 1 176 ? 45.147 17.644 20.465 1.00 75.00 176 THR A N 1
ATOM 1412 C CA . THR A 1 176 ? 44.581 16.295 20.590 1.00 75.00 176 THR A CA 1
ATOM 1413 C C . THR A 1 176 ? 43.444 16.261 21.621 1.00 75.00 176 THR A C 1
ATOM 1415 O O . THR A 1 176 ? 42.403 15.648 21.374 1.00 75.00 176 THR A O 1
ATOM 1418 N N . VAL A 1 177 ? 43.593 16.954 22.760 1.00 77.62 177 VAL A N 1
ATOM 1419 C CA . VAL A 1 177 ? 42.546 17.060 23.795 1.00 77.62 177 VAL A CA 1
ATOM 1420 C C . VAL A 1 177 ? 41.335 17.847 23.290 1.00 77.62 177 VAL A C 1
ATOM 1422 O O . VAL A 1 177 ? 40.207 17.391 23.463 1.00 77.62 177 VAL A O 1
ATOM 1425 N N . VAL A 1 178 ? 41.529 18.986 22.623 1.00 80.31 178 VAL A N 1
ATOM 1426 C CA . VAL A 1 178 ? 40.434 19.795 22.058 1.00 80.31 178 VAL A CA 1
ATOM 1427 C C . VAL A 1 178 ? 39.696 19.022 20.964 1.00 80.31 178 VAL A C 1
ATOM 1429 O O . VAL A 1 178 ? 38.464 18.985 20.960 1.00 80.31 178 VAL A O 1
ATOM 1432 N N . ARG A 1 179 ? 40.423 18.332 20.079 1.00 79.50 179 ARG A N 1
ATOM 1433 C CA . ARG A 1 179 ? 39.856 17.456 19.042 1.00 79.50 179 ARG A CA 1
ATOM 1434 C C . ARG A 1 179 ? 39.087 16.289 19.658 1.00 79.50 179 ARG A C 1
ATOM 1436 O O . ARG A 1 179 ? 37.992 15.973 19.192 1.00 79.50 179 ARG A O 1
ATOM 1443 N N . TRP A 1 180 ? 39.602 15.689 20.732 1.00 85.81 180 TRP A N 1
ATOM 1444 C CA . TRP A 1 180 ? 38.896 14.657 21.492 1.00 85.81 180 TRP A CA 1
ATOM 1445 C C . TRP A 1 180 ? 37.608 15.195 22.125 1.00 85.81 180 TRP A C 1
ATOM 1447 O O . TRP A 1 180 ? 36.552 14.608 21.904 1.00 85.81 180 TRP A O 1
ATOM 1457 N N . ILE A 1 181 ? 37.649 16.342 22.816 1.00 87.69 181 ILE A N 1
ATOM 1458 C CA . ILE A 1 181 ? 36.461 16.993 23.399 1.00 87.69 181 ILE A CA 1
ATOM 1459 C C . ILE A 1 181 ? 35.428 17.285 22.309 1.00 87.69 181 ILE A C 1
ATOM 1461 O O . ILE A 1 181 ? 34.254 16.959 22.467 1.00 87.69 181 ILE A O 1
ATOM 1465 N N . PHE A 1 182 ? 35.849 17.852 21.180 1.00 88.62 182 PHE A N 1
ATOM 1466 C CA . PHE A 1 182 ? 34.951 18.167 20.074 1.00 88.62 182 PHE A CA 1
ATOM 1467 C C . PHE A 1 182 ? 34.325 16.911 19.458 1.00 88.62 182 PHE A C 1
ATOM 1469 O O . PHE A 1 182 ? 33.130 16.898 19.167 1.00 88.62 182 PHE A O 1
ATOM 1476 N N . ASN A 1 183 ? 35.094 15.830 19.314 1.00 86.88 183 ASN A N 1
ATOM 1477 C CA . ASN A 1 183 ? 34.582 14.542 18.848 1.00 86.88 183 ASN A CA 1
ATOM 1478 C C . ASN A 1 183 ? 33.612 13.907 19.855 1.00 86.88 183 ASN A C 1
ATOM 1480 O O . ASN A 1 183 ? 32.590 13.362 19.442 1.00 86.88 183 ASN A O 1
ATOM 1484 N N . VAL A 1 184 ? 33.875 14.026 21.160 1.00 90.81 184 VAL A N 1
ATOM 1485 C CA . VAL A 1 184 ? 32.963 13.579 22.224 1.00 90.81 184 VAL A CA 1
ATOM 1486 C C . VAL A 1 184 ? 31.669 14.393 22.205 1.00 90.81 184 VAL A C 1
ATOM 1488 O O . VAL A 1 184 ? 30.588 13.811 22.226 1.00 90.81 184 VAL A O 1
ATOM 1491 N N . LEU A 1 185 ? 31.748 15.721 22.084 1.00 92.38 185 LEU A N 1
ATOM 1492 C CA . LEU A 1 185 ? 30.578 16.597 21.974 1.00 92.38 185 LEU A CA 1
ATOM 1493 C C . LEU A 1 185 ? 29.762 16.304 20.709 1.00 92.38 185 LEU A C 1
ATOM 1495 O O . LEU A 1 185 ? 28.537 16.231 20.775 1.00 92.38 185 LEU A O 1
ATOM 1499 N N . LYS A 1 186 ? 30.421 16.064 19.570 1.00 89.56 186 LYS A N 1
ATOM 1500 C CA . LYS A 1 186 ? 29.763 15.615 18.334 1.00 89.56 186 LYS A CA 1
ATOM 1501 C C . LYS A 1 186 ? 29.074 14.266 18.512 1.00 89.56 186 LYS A C 1
ATOM 1503 O O . LYS A 1 186 ? 27.926 14.121 18.104 1.00 89.56 186 LYS A O 1
ATOM 1508 N N . ALA A 1 187 ? 29.744 13.291 19.123 1.00 88.81 187 ALA A N 1
ATOM 1509 C CA . ALA A 1 187 ? 29.167 11.976 19.384 1.00 88.81 187 ALA A CA 1
ATOM 1510 C C . ALA A 1 187 ? 27.951 12.070 20.319 1.00 88.81 187 ALA A C 1
ATOM 1512 O O . ALA A 1 187 ? 26.930 11.437 20.057 1.00 88.81 187 ALA A O 1
ATOM 1513 N N . LEU A 1 188 ? 28.022 12.912 21.354 1.00 93.25 188 LEU A N 1
ATOM 1514 C CA . LEU A 1 188 ? 26.898 13.208 22.243 1.00 93.25 188 LEU A CA 1
ATOM 1515 C C . LEU A 1 188 ? 25.744 13.882 21.493 1.00 93.25 188 LEU A C 1
ATOM 1517 O O . LEU A 1 188 ? 24.602 13.466 21.653 1.00 93.25 188 LEU A O 1
ATOM 1521 N N . ALA A 1 189 ? 26.019 14.864 20.632 1.00 90.62 189 ALA A N 1
ATOM 1522 C CA . ALA A 1 189 ? 24.991 15.516 19.822 1.00 90.62 189 ALA A CA 1
ATOM 1523 C C . ALA A 1 189 ? 24.306 14.534 18.855 1.00 90.62 189 ALA A C 1
ATOM 1525 O O . ALA A 1 189 ? 23.082 14.538 18.736 1.00 90.62 189 ALA A O 1
ATOM 1526 N N . ILE A 1 190 ? 25.076 13.646 18.214 1.00 91.56 190 ILE A N 1
ATOM 1527 C CA . ILE A 1 190 ? 24.542 12.574 17.361 1.00 91.56 190 ILE A CA 1
ATOM 1528 C C . ILE A 1 190 ? 23.681 11.612 18.186 1.00 91.56 190 ILE A C 1
ATOM 1530 O O . ILE A 1 190 ? 22.579 11.270 17.763 1.00 91.56 190 ILE A O 1
ATOM 1534 N N . LEU A 1 191 ? 24.139 11.202 19.372 1.00 93.94 191 LEU A N 1
ATOM 1535 C CA . LEU A 1 191 ? 23.371 10.335 20.266 1.00 93.94 191 LEU A CA 1
ATOM 1536 C C . LEU A 1 191 ? 22.048 10.991 20.680 1.00 93.94 191 LEU A C 1
ATOM 1538 O O . LEU A 1 191 ? 21.004 10.349 20.609 1.00 93.94 191 LEU A O 1
ATOM 1542 N N . VAL A 1 192 ? 22.072 12.271 21.057 1.00 93.62 192 VAL A N 1
ATOM 1543 C CA . VAL A 1 192 ? 20.865 13.039 21.394 1.00 93.62 192 VAL A CA 1
ATOM 1544 C C . VAL A 1 192 ? 19.920 13.123 20.195 1.00 93.62 192 VAL A C 1
ATOM 1546 O O . VAL A 1 192 ? 18.725 12.899 20.360 1.00 93.62 192 VAL A O 1
ATOM 1549 N N . ALA A 1 193 ? 20.429 13.364 18.983 1.00 89.88 193 ALA A N 1
ATOM 1550 C CA . ALA A 1 193 ? 19.613 13.382 17.770 1.00 89.88 193 ALA A CA 1
ATOM 1551 C C . ALA A 1 193 ? 18.978 12.011 17.472 1.00 89.88 193 ALA A C 1
ATOM 1553 O O . ALA A 1 193 ? 17.801 11.943 17.120 1.00 89.88 193 ALA A O 1
ATOM 1554 N N . ILE A 1 194 ? 19.719 10.914 17.666 1.00 91.88 194 ILE A N 1
ATOM 1555 C CA . ILE A 1 194 ? 19.198 9.546 17.526 1.00 91.88 194 ILE A CA 1
ATOM 1556 C C . ILE A 1 194 ? 18.106 9.277 18.565 1.00 91.88 194 ILE A C 1
ATOM 1558 O O . ILE A 1 194 ? 17.055 8.743 18.217 1.00 91.88 194 ILE A O 1
ATOM 1562 N N . LEU A 1 195 ? 18.323 9.662 19.825 1.00 92.38 195 LEU A N 1
ATOM 1563 C CA . LEU A 1 195 ? 17.334 9.498 20.890 1.00 92.38 195 LEU A CA 1
ATOM 1564 C C . LEU A 1 195 ? 16.082 10.342 20.630 1.00 92.38 195 LEU A C 1
ATOM 1566 O O . LEU A 1 195 ? 14.975 9.837 20.784 1.00 92.38 195 LEU A O 1
ATOM 1570 N N . ALA A 1 196 ? 16.232 11.583 20.168 1.00 88.19 196 ALA A N 1
ATOM 1571 C CA . ALA A 1 196 ? 15.111 12.437 19.785 1.00 88.19 196 ALA A CA 1
ATOM 1572 C C . ALA A 1 196 ? 14.321 11.834 18.612 1.00 88.19 196 ALA A C 1
ATOM 1574 O O . ALA A 1 196 ? 13.098 11.731 18.684 1.00 88.19 196 ALA A O 1
ATOM 1575 N N . ALA A 1 197 ? 15.008 11.356 17.570 1.00 86.19 197 ALA A N 1
ATOM 1576 C CA . ALA A 1 197 ? 14.377 10.666 16.447 1.00 86.19 197 ALA A CA 1
ATOM 1577 C C . ALA A 1 197 ? 13.657 9.383 16.893 1.00 86.19 197 ALA A C 1
ATOM 1579 O O . ALA A 1 197 ? 12.547 9.108 16.437 1.00 86.19 197 ALA A O 1
ATOM 1580 N N . ALA A 1 198 ? 14.243 8.624 17.823 1.00 86.44 198 ALA A N 1
ATOM 1581 C CA . ALA A 1 198 ? 13.603 7.459 18.418 1.00 86.44 198 ALA A CA 1
ATOM 1582 C C . ALA A 1 198 ? 12.353 7.853 19.219 1.00 86.44 198 ALA A C 1
ATOM 1584 O O . ALA A 1 198 ? 11.315 7.221 19.046 1.00 86.44 198 ALA A O 1
ATOM 1585 N N . CYS A 1 199 ? 12.403 8.908 20.038 1.00 86.81 199 CYS A N 1
ATOM 1586 C CA . CYS A 1 199 ? 11.244 9.417 20.776 1.00 86.81 199 CYS A CA 1
ATOM 1587 C C . CYS A 1 199 ? 10.114 9.848 19.836 1.00 86.81 199 CYS A C 1
ATOM 1589 O O . CYS A 1 199 ? 8.973 9.441 20.043 1.00 86.81 199 CYS A O 1
ATOM 1591 N N . VAL A 1 200 ? 10.425 10.592 18.770 1.00 83.75 200 VAL A N 1
ATOM 1592 C CA . VAL A 1 200 ? 9.448 10.971 17.735 1.00 83.75 200 VAL A CA 1
ATOM 1593 C C . VAL A 1 200 ? 8.861 9.728 17.071 1.00 83.75 200 VAL A C 1
ATOM 1595 O O . VAL A 1 200 ? 7.646 9.620 16.938 1.00 83.75 200 VAL A O 1
ATOM 1598 N N . PHE A 1 201 ? 9.694 8.748 16.717 1.00 78.62 201 PHE A N 1
ATOM 1599 C CA . PHE A 1 201 ? 9.234 7.488 16.140 1.00 78.62 201 PHE A CA 1
ATOM 1600 C C . PHE A 1 201 ? 8.331 6.700 17.098 1.00 78.62 201 PHE A C 1
ATOM 1602 O O . PHE A 1 201 ? 7.313 6.158 16.671 1.00 78.62 201 PHE A O 1
ATOM 1609 N N . TYR A 1 202 ? 8.666 6.638 18.389 1.00 73.31 202 TYR A N 1
ATOM 1610 C CA . TYR A 1 202 ? 7.855 5.963 19.402 1.00 73.31 202 TYR A CA 1
ATOM 1611 C C . TYR A 1 202 ? 6.533 6.684 19.650 1.00 73.31 202 TYR A C 1
ATOM 1613 O O . TYR A 1 202 ? 5.507 6.012 19.717 1.00 73.31 202 TYR A O 1
ATOM 1621 N N . ALA A 1 203 ? 6.535 8.015 19.737 1.00 74.06 203 ALA A N 1
ATOM 1622 C CA . ALA A 1 203 ? 5.324 8.819 19.872 1.00 74.06 203 ALA A CA 1
ATOM 1623 C C . ALA A 1 203 ? 4.419 8.658 18.643 1.00 74.06 203 ALA A C 1
ATOM 1625 O O . ALA A 1 203 ? 3.244 8.327 18.772 1.00 74.06 203 ALA A O 1
ATOM 1626 N N . TRP A 1 204 ? 4.986 8.763 17.442 1.00 74.44 204 TRP A N 1
ATOM 1627 C CA . TRP A 1 204 ? 4.258 8.539 16.198 1.00 74.44 204 TRP A CA 1
ATOM 1628 C C . TRP A 1 204 ? 3.700 7.116 16.111 1.00 74.44 204 TRP A C 1
ATOM 1630 O O . TRP A 1 204 ? 2.519 6.919 15.840 1.00 74.44 204 TRP A O 1
ATOM 1640 N N . ARG A 1 205 ? 4.509 6.100 16.431 1.00 74.06 205 ARG A N 1
ATOM 1641 C CA . ARG A 1 205 ? 4.050 4.709 16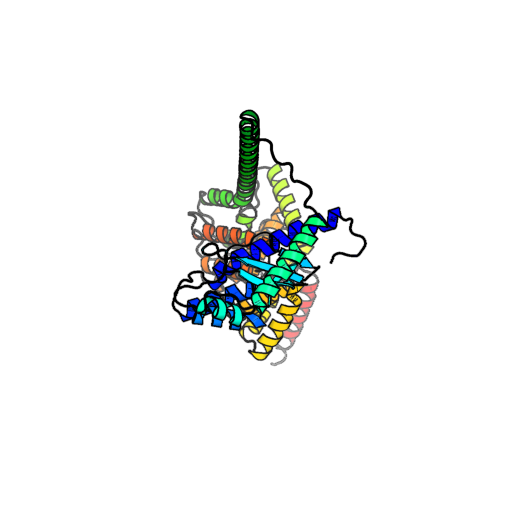.501 1.00 74.06 205 ARG A CA 1
ATOM 1642 C C . ARG A 1 205 ? 2.952 4.536 17.547 1.00 74.06 205 ARG A C 1
ATOM 1644 O O . ARG A 1 205 ? 2.043 3.751 17.312 1.00 74.06 205 ARG A O 1
ATOM 1651 N N . TYR A 1 206 ? 3.040 5.208 18.692 1.00 73.06 206 TYR A N 1
ATOM 1652 C CA . TYR A 1 206 ? 2.029 5.152 19.744 1.00 73.06 206 TYR A CA 1
ATOM 1653 C C . TYR A 1 206 ? 0.689 5.686 19.237 1.00 73.06 206 TYR A C 1
ATOM 1655 O O . TYR A 1 206 ? -0.320 5.018 19.446 1.00 73.06 206 TYR A O 1
ATOM 1663 N N . VAL A 1 207 ? 0.693 6.821 18.537 1.00 73.81 207 VAL A N 1
ATOM 1664 C CA . VAL A 1 207 ? -0.502 7.413 17.918 1.00 73.81 207 VAL A CA 1
ATOM 1665 C C . VAL A 1 207 ? -1.064 6.484 16.837 1.00 73.81 207 VAL A C 1
ATOM 1667 O O . VAL A 1 207 ? -2.208 6.054 16.930 1.00 73.81 207 VAL A O 1
ATOM 1670 N N . MET A 1 208 ? -0.238 6.038 15.885 1.00 73.56 208 MET A N 1
ATOM 1671 C CA . MET A 1 208 ? -0.682 5.168 14.779 1.00 73.56 208 MET A CA 1
ATOM 1672 C C . MET A 1 208 ? -1.147 3.772 15.229 1.00 73.56 208 MET A C 1
ATOM 1674 O O . MET A 1 208 ? -1.808 3.054 14.485 1.00 73.56 208 MET A O 1
ATOM 1678 N N . MET A 1 209 ? -0.768 3.343 16.436 1.00 79.75 209 MET A N 1
ATOM 1679 C CA . MET A 1 209 ? -1.166 2.061 17.020 1.00 79.75 209 MET A CA 1
ATOM 1680 C C . MET A 1 209 ? -2.330 2.184 18.015 1.00 79.75 209 MET A C 1
ATOM 1682 O O . MET A 1 209 ? -2.687 1.162 18.610 1.00 79.75 209 MET A O 1
ATOM 1686 N N . GLY A 1 210 ? -2.910 3.378 18.198 1.00 84.94 210 GLY A N 1
ATOM 1687 C CA . GLY A 1 210 ? -4.057 3.638 19.079 1.00 84.94 210 GLY A CA 1
ATOM 1688 C C . GLY A 1 210 ? -5.203 2.657 18.844 1.00 84.94 210 GLY A C 1
ATOM 1689 O O . GLY A 1 210 ? -5.464 1.808 19.704 1.00 84.94 210 GLY A O 1
ATOM 1690 N N . GLY A 1 211 ? -5.741 2.637 17.622 1.00 86.81 211 GLY A N 1
ATOM 1691 C CA . GLY A 1 211 ? -6.906 1.810 17.283 1.00 86.81 211 GLY A CA 1
ATOM 1692 C C . GLY A 1 211 ? -6.667 0.316 17.403 1.00 86.81 211 GLY A C 1
ATOM 1693 O O . GLY A 1 211 ? -7.510 -0.439 17.880 1.00 86.81 211 GLY A O 1
ATOM 1694 N N . HIS A 1 212 ? -5.450 -0.133 17.107 1.00 90.69 212 HIS A N 1
ATOM 1695 C CA . HIS A 1 212 ? -5.055 -1.520 17.329 1.00 90.69 212 HIS A CA 1
ATOM 1696 C C . HIS A 1 212 ? -5.043 -1.945 18.802 1.00 90.69 212 HIS A C 1
ATOM 1698 O O . HIS A 1 212 ? -5.178 -3.145 19.057 1.00 90.69 212 HIS A O 1
ATOM 1704 N N . ARG A 1 213 ? -4.788 -1.027 19.743 1.00 89.69 213 ARG A N 1
ATOM 1705 C CA . ARG A 1 213 ? -4.862 -1.296 21.189 1.00 89.69 213 ARG A CA 1
ATOM 1706 C C . ARG A 1 213 ? -6.292 -1.178 21.692 1.00 89.69 213 ARG A C 1
ATOM 1708 O O . ARG A 1 213 ? -6.713 -2.031 22.468 1.00 89.69 213 ARG A O 1
ATOM 1715 N N . LYS A 1 214 ? -7.036 -0.175 21.212 1.00 89.56 214 LYS A N 1
ATOM 1716 C CA . LYS A 1 214 ? -8.463 -0.011 21.503 1.00 89.56 214 LYS A CA 1
ATOM 1717 C C . LYS A 1 214 ? -9.230 -1.278 21.124 1.00 89.56 214 LYS A C 1
ATOM 1719 O O . LYS A 1 214 ? -9.872 -1.888 21.972 1.00 89.56 214 LYS A O 1
ATOM 1724 N N . PHE A 1 215 ? -8.997 -1.788 19.917 1.00 92.75 215 PHE A N 1
ATOM 1725 C CA . PHE A 1 215 ? -9.543 -3.059 19.449 1.00 92.75 215 PHE A CA 1
ATOM 1726 C C . PHE A 1 215 ? -9.165 -4.263 20.328 1.00 92.75 215 PHE A C 1
ATOM 1728 O O . PHE A 1 215 ? -10.012 -5.098 20.639 1.00 92.75 215 PHE A O 1
ATOM 1735 N N . GLU A 1 216 ? -7.907 -4.370 20.773 1.00 91.69 216 GLU A N 1
ATOM 1736 C CA . GLU A 1 216 ? -7.500 -5.438 21.702 1.00 91.69 216 GLU A CA 1
ATOM 1737 C C . GLU A 1 216 ? -8.223 -5.351 23.049 1.00 91.69 216 GLU A C 1
ATOM 1739 O O . GLU A 1 216 ? -8.525 -6.388 23.640 1.00 91.69 216 GLU A O 1
ATOM 1744 N N . ALA A 1 217 ? -8.494 -4.141 23.543 1.00 90.69 217 ALA A N 1
ATOM 1745 C CA . ALA A 1 217 ? -9.280 -3.942 24.753 1.00 90.69 217 ALA A CA 1
ATOM 1746 C C . ALA A 1 217 ? -10.747 -4.342 24.538 1.00 90.69 217 ALA A C 1
ATOM 1748 O O . ALA A 1 217 ? -11.314 -5.033 25.383 1.00 90.69 217 ALA A O 1
ATOM 1749 N N . GLN A 1 218 ? -11.339 -3.995 23.390 1.00 89.69 218 GLN A N 1
ATOM 1750 C CA . GLN A 1 218 ? -12.699 -4.405 23.031 1.00 89.69 218 GLN A CA 1
ATOM 1751 C C . GLN A 1 218 ? -12.843 -5.928 22.932 1.00 89.69 218 GLN A C 1
ATOM 1753 O O . GLN A 1 218 ? -13.820 -6.478 23.428 1.00 89.69 218 GLN A O 1
ATOM 1758 N N . CYS A 1 219 ? -11.843 -6.625 22.386 1.00 91.38 219 CYS A N 1
ATOM 1759 C CA . CYS A 1 219 ? -11.839 -8.087 22.285 1.00 91.38 219 CYS A CA 1
ATOM 1760 C C . CYS A 1 219 ? -11.873 -8.810 23.649 1.00 91.38 219 CYS A C 1
ATOM 1762 O O . CYS A 1 219 ? -12.109 -10.012 23.698 1.00 91.38 219 CYS A O 1
ATOM 1764 N N . LYS A 1 220 ? -11.604 -8.114 24.763 1.00 89.88 220 LYS A N 1
ATOM 1765 C CA . LYS A 1 220 ? -11.695 -8.685 26.119 1.00 89.88 220 LYS A CA 1
ATOM 1766 C C . LYS A 1 220 ? -13.107 -8.609 26.710 1.00 89.88 220 LYS A C 1
ATOM 1768 O O . LYS A 1 220 ? -13.329 -9.162 27.785 1.00 89.88 220 LYS A O 1
ATOM 1773 N N . LYS A 1 221 ? -14.030 -7.893 26.060 1.00 85.12 221 LYS A N 1
ATOM 1774 C CA . LYS A 1 221 ? -15.429 -7.765 26.491 1.00 85.12 221 LYS A CA 1
ATOM 1775 C C . LYS A 1 221 ? -16.223 -9.032 26.120 1.00 85.12 221 LYS A C 1
ATOM 1777 O O . LYS A 1 221 ? -15.709 -9.918 25.439 1.00 85.12 221 LYS A O 1
ATOM 1782 N N . ALA A 1 222 ? -17.454 -9.133 26.626 1.00 70.25 222 ALA A N 1
ATOM 1783 C CA . ALA A 1 222 ? -18.366 -10.252 26.370 1.00 70.25 222 ALA A CA 1
ATOM 1784 C C . ALA A 1 222 ? -18.540 -10.539 24.857 1.00 70.25 222 ALA A C 1
ATOM 1786 O O . ALA A 1 222 ? -18.356 -9.627 24.046 1.00 70.25 222 ALA A O 1
ATOM 1787 N N . PRO A 1 223 ? -18.877 -11.787 24.466 1.00 70.62 223 PRO A N 1
ATOM 1788 C CA . PRO A 1 223 ? -19.104 -12.139 23.065 1.00 70.62 223 PRO A CA 1
ATOM 1789 C C . PRO A 1 223 ? -20.173 -11.244 22.428 1.00 70.62 223 PRO A C 1
ATOM 1791 O O . PRO A 1 223 ? -21.159 -10.879 23.065 1.00 70.62 223 PRO A O 1
ATOM 1794 N N . VAL A 1 224 ? -19.943 -10.879 21.168 1.00 82.00 224 VAL A N 1
ATOM 1795 C CA . VAL A 1 224 ? -20.779 -9.934 20.420 1.00 82.00 224 VAL A CA 1
ATOM 1796 C C . VAL A 1 224 ? -22.011 -10.608 19.818 1.00 82.00 224 VAL A C 1
ATOM 1798 O O . VAL A 1 224 ? -21.925 -11.745 19.358 1.00 82.00 224 VAL A O 1
ATOM 1801 N N . SER A 1 225 ? -23.137 -9.882 19.817 1.00 86.94 225 SER A N 1
ATOM 1802 C CA . SER A 1 225 ? -24.393 -10.278 19.159 1.00 86.94 225 SER A CA 1
ATOM 1803 C C . SER A 1 225 ? -24.191 -10.454 17.651 1.00 86.94 225 SER A C 1
ATOM 1805 O O . SER A 1 225 ? -23.434 -9.699 17.035 1.00 86.94 225 SER A O 1
ATOM 1807 N N . SER A 1 226 ? -24.901 -11.412 17.048 1.00 86.56 226 SER A N 1
ATOM 1808 C CA . SER A 1 226 ? -24.918 -11.631 15.595 1.00 86.56 226 SER A CA 1
ATOM 1809 C C . SER A 1 226 ? -25.472 -10.440 14.813 1.00 86.56 226 SER A C 1
ATOM 1811 O O . SER A 1 226 ? -25.109 -10.257 13.658 1.00 86.56 226 SER A O 1
ATOM 1813 N N . GLU A 1 227 ? -26.274 -9.583 15.445 1.00 88.62 227 GLU A N 1
ATOM 1814 C CA . GLU A 1 227 ? -26.795 -8.340 14.850 1.00 88.62 227 GLU A CA 1
ATOM 1815 C C . GLU A 1 227 ? -25.679 -7.361 14.452 1.00 88.62 227 GLU A C 1
ATOM 1817 O O . GLU A 1 227 ? -25.868 -6.520 13.582 1.00 88.62 227 GLU A O 1
ATOM 1822 N N . LEU A 1 228 ? -24.489 -7.492 15.049 1.00 91.81 228 LEU A N 1
ATOM 1823 C CA . LEU A 1 228 ? -23.328 -6.647 14.758 1.00 91.81 228 LEU A CA 1
ATOM 1824 C C . LEU A 1 228 ? -22.454 -7.193 13.620 1.00 91.81 228 LEU A C 1
ATOM 1826 O O . LEU A 1 228 ? -21.408 -6.614 13.320 1.00 91.81 228 LEU A O 1
ATOM 1830 N N . TRP A 1 229 ? -22.854 -8.298 12.982 1.00 95.38 229 TRP A N 1
ATOM 1831 C CA . TRP A 1 229 ? -22.148 -8.855 11.826 1.00 95.38 229 TRP A CA 1
ATOM 1832 C C . TRP A 1 229 ? -21.910 -7.825 10.718 1.00 95.38 229 TRP A C 1
ATOM 1834 O O . TRP A 1 229 ? -20.765 -7.735 10.267 1.00 95.38 229 TRP A O 1
ATOM 1844 N N . PRO A 1 230 ? -22.892 -6.986 10.325 1.00 95.88 230 PRO A N 1
ATOM 1845 C CA . PRO A 1 230 ? -22.668 -5.978 9.293 1.00 95.88 230 PRO A CA 1
ATOM 1846 C C . PRO A 1 230 ? -21.546 -5.002 9.653 1.00 95.88 230 PRO A C 1
ATOM 1848 O O . PRO A 1 230 ? -20.661 -4.742 8.844 1.00 95.88 230 PRO A O 1
ATOM 1851 N N . LEU A 1 231 ? -21.492 -4.545 10.907 1.00 95.62 231 LEU A N 1
ATOM 1852 C CA . LEU A 1 231 ? -20.445 -3.627 11.368 1.00 95.62 231 LEU A CA 1
ATOM 1853 C C . LEU A 1 231 ? -19.059 -4.285 11.418 1.00 95.62 231 LEU A C 1
ATOM 1855 O O . LEU A 1 231 ? -18.034 -3.626 11.221 1.00 95.62 231 LEU A O 1
ATOM 1859 N N . ALA A 1 232 ? -18.996 -5.604 11.629 1.00 96.25 232 ALA A N 1
ATOM 1860 C CA . ALA A 1 232 ? -17.735 -6.338 11.603 1.00 96.25 232 ALA A CA 1
ATOM 1861 C C . ALA A 1 232 ? -17.041 -6.273 10.230 1.00 96.25 232 ALA A C 1
ATOM 1863 O O . ALA A 1 232 ? -15.812 -6.380 10.177 1.00 96.25 232 ALA A O 1
ATOM 1864 N N . VAL A 1 233 ? -17.779 -6.046 9.137 1.00 97.88 233 VAL A N 1
ATOM 1865 C CA . VAL A 1 233 ? -17.221 -5.828 7.791 1.00 97.88 233 VAL A CA 1
ATOM 1866 C C . VAL A 1 233 ? -16.328 -4.580 7.759 1.00 97.88 233 VAL A C 1
ATOM 1868 O O . VAL A 1 233 ? -15.211 -4.641 7.245 1.00 97.88 233 VAL A O 1
ATOM 1871 N N . GLY A 1 234 ? -16.774 -3.474 8.366 1.00 96.56 234 GLY A N 1
ATOM 1872 C CA . GLY A 1 234 ? -16.054 -2.192 8.422 1.00 96.56 234 GLY A CA 1
ATOM 1873 C C . GLY A 1 234 ? -14.927 -2.133 9.462 1.00 96.56 234 GLY A C 1
ATOM 1874 O O . GLY A 1 234 ? -14.121 -1.196 9.467 1.00 96.56 234 GLY A O 1
ATOM 1875 N N . ALA A 1 235 ? -14.798 -3.154 10.315 1.00 96.44 235 ALA A N 1
ATOM 1876 C CA . ALA A 1 235 ? -13.815 -3.194 11.398 1.00 96.44 235 ALA A CA 1
ATOM 1877 C C . ALA A 1 235 ? -12.347 -2.933 10.981 1.00 96.44 235 ALA A C 1
ATOM 1879 O O . ALA A 1 235 ? -11.624 -2.318 11.770 1.00 96.44 235 ALA A O 1
ATOM 1880 N N . PRO A 1 236 ? -11.849 -3.334 9.788 1.00 97.44 236 PRO A N 1
ATOM 1881 C CA . PRO A 1 236 ? -10.492 -2.990 9.366 1.00 97.44 236 PRO A CA 1
ATOM 1882 C C . PRO A 1 236 ? -10.231 -1.481 9.347 1.00 97.44 236 PRO A C 1
ATOM 1884 O O . PRO A 1 236 ? -9.146 -1.065 9.753 1.00 97.44 236 PRO A O 1
ATOM 1887 N N . TYR A 1 237 ? -11.206 -0.678 8.909 1.00 95.12 237 TYR A N 1
ATOM 1888 C CA . TYR A 1 237 ? -11.101 0.779 8.930 1.00 95.12 237 TYR A CA 1
ATOM 1889 C C . TYR A 1 237 ? -11.172 1.305 10.355 1.00 95.12 237 TYR A C 1
ATOM 1891 O O . TYR A 1 237 ? -10.243 2.001 10.749 1.00 95.12 237 TYR A O 1
ATOM 1899 N N . ALA A 1 238 ? -12.161 0.880 11.150 1.00 92.50 238 ALA A N 1
ATOM 1900 C CA . ALA A 1 238 ? -12.292 1.304 12.546 1.00 92.50 238 ALA A CA 1
ATOM 1901 C C . ALA A 1 238 ? -10.995 1.088 13.353 1.00 92.50 238 ALA A C 1
ATOM 1903 O O . ALA A 1 238 ? -10.543 1.966 14.084 1.00 92.50 238 ALA A O 1
ATOM 1904 N N . ILE A 1 239 ? -10.314 -0.046 13.150 1.00 93.75 239 ILE A N 1
ATOM 1905 C CA . ILE A 1 239 ? -9.025 -0.332 13.800 1.00 93.75 239 ILE A CA 1
ATOM 1906 C C . ILE A 1 239 ? -7.917 0.630 13.348 1.00 93.75 239 ILE A C 1
ATOM 1908 O O . ILE A 1 239 ? -7.058 0.990 14.153 1.00 93.75 239 ILE A O 1
ATOM 1912 N N . VAL A 1 240 ? -7.872 0.992 12.064 1.00 91.62 240 VAL A N 1
ATOM 1913 C CA . VAL A 1 240 ? -6.829 1.873 11.512 1.00 91.62 240 VAL A CA 1
ATOM 1914 C C . VAL A 1 240 ? -7.094 3.341 11.856 1.00 91.62 240 VAL A C 1
ATOM 1916 O O . VAL A 1 240 ? -6.137 4.089 12.040 1.00 91.62 240 VAL A O 1
ATOM 1919 N N . THR A 1 241 ? -8.359 3.741 11.992 1.00 86.44 241 THR A N 1
ATOM 1920 C CA . THR A 1 241 ? -8.779 5.117 12.303 1.00 86.44 241 THR A CA 1
ATOM 1921 C C . THR A 1 241 ? -8.974 5.385 13.797 1.00 86.44 241 THR A C 1
ATOM 1923 O O . THR A 1 241 ? -9.271 6.517 14.171 1.00 86.44 241 THR A O 1
ATOM 1926 N N . ASP A 1 242 ? -8.713 4.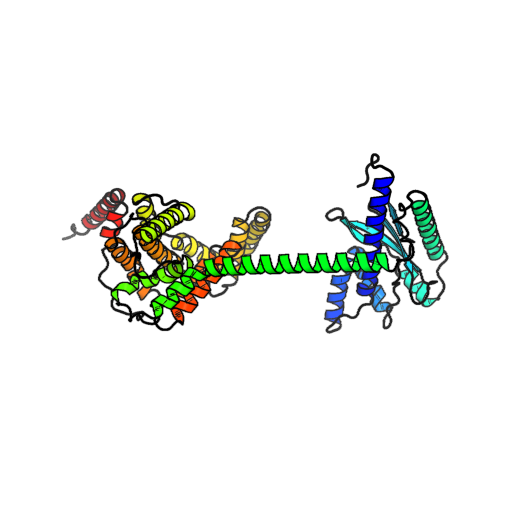401 14.663 1.00 86.44 242 ASP A N 1
ATOM 1927 C CA . ASP A 1 242 ? -8.852 4.507 16.128 1.00 86.44 242 ASP A CA 1
ATOM 1928 C C . ASP A 1 242 ? -10.296 4.685 16.616 1.00 86.44 242 ASP A C 1
ATOM 1930 O O . ASP A 1 242 ? -10.582 5.389 17.584 1.00 86.44 242 ASP A O 1
ATOM 1934 N N . TYR A 1 243 ? -11.223 4.011 15.941 1.00 84.06 243 TYR A N 1
ATOM 1935 C CA . TYR A 1 243 ? -12.634 3.976 16.292 1.00 84.06 243 TYR A CA 1
ATOM 1936 C C . TYR A 1 243 ? -13.061 2.632 16.876 1.00 84.06 243 TYR A C 1
ATOM 1938 O O . TYR A 1 243 ? -12.442 1.589 16.651 1.00 84.06 243 TYR A O 1
ATOM 1946 N N . ASP A 1 244 ? -14.148 2.667 17.646 1.00 86.88 244 ASP A N 1
ATOM 1947 C CA . ASP A 1 244 ? -14.850 1.454 18.040 1.00 86.88 244 ASP A CA 1
ATOM 1948 C C . ASP A 1 244 ? -15.549 0.864 16.815 1.00 86.88 244 ASP A C 1
ATOM 1950 O O . ASP A 1 244 ? -16.238 1.571 16.089 1.00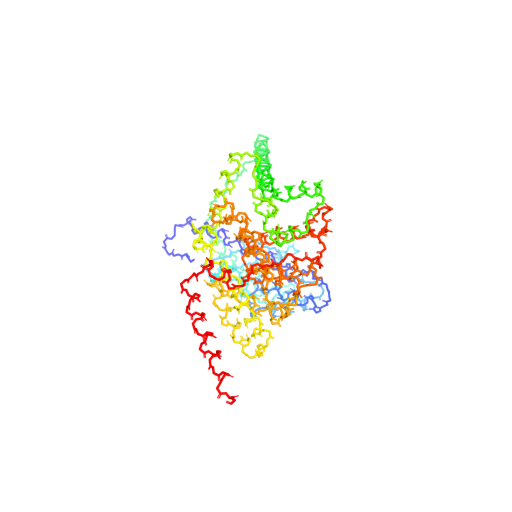 86.88 244 ASP A O 1
ATOM 1954 N N . TRP A 1 245 ? -15.368 -0.432 16.565 1.00 89.00 245 TRP A N 1
ATOM 1955 C CA . TRP A 1 245 ? -15.938 -1.062 15.369 1.00 89.00 245 TRP A CA 1
ATOM 1956 C C . TRP A 1 245 ? -17.449 -1.329 15.463 1.00 89.00 245 TRP A C 1
ATOM 1958 O O . TRP A 1 245 ? -18.073 -1.567 14.440 1.00 89.00 245 TRP A O 1
ATOM 1968 N N . ASN A 1 246 ? -18.031 -1.343 16.668 1.00 87.56 246 ASN A N 1
ATOM 1969 C CA . ASN A 1 246 ? -19.399 -1.818 16.922 1.00 87.56 246 ASN A CA 1
ATOM 1970 C C . ASN A 1 246 ? -20.327 -0.796 17.583 1.00 87.56 246 ASN A C 1
ATOM 1972 O O . ASN A 1 246 ? -21.437 -1.151 17.964 1.00 87.56 246 ASN A O 1
ATOM 1976 N N . THR A 1 247 ? -19.868 0.431 17.805 1.00 82.81 247 THR A N 1
ATOM 1977 C CA . THR A 1 247 ? -20.688 1.475 18.417 1.00 82.81 247 THR A CA 1
ATOM 1978 C C . THR A 1 247 ? -20.203 2.848 17.982 1.00 82.81 247 THR A C 1
ATOM 1980 O O . THR A 1 247 ? -19.035 3.015 17.623 1.00 82.81 247 THR A O 1
ATOM 1983 N N . ILE A 1 248 ? -21.115 3.814 18.007 1.00 81.44 248 ILE A N 1
ATOM 1984 C CA . ILE A 1 248 ? -20.813 5.241 17.875 1.00 81.44 248 ILE A CA 1
ATOM 1985 C C . ILE A 1 248 ? -20.796 5.955 19.237 1.00 81.44 248 ILE A C 1
ATOM 1987 O O . ILE A 1 248 ? -20.472 7.138 19.301 1.00 81.44 248 ILE A O 1
ATOM 1991 N N . ALA A 1 249 ? -21.125 5.250 20.327 1.00 78.88 249 ALA A N 1
ATOM 1992 C CA . ALA A 1 249 ? -21.180 5.821 21.665 1.00 78.88 249 ALA A CA 1
ATOM 1993 C C . ALA A 1 249 ? -19.794 6.280 22.139 1.00 78.88 249 ALA A C 1
ATOM 1995 O O . ALA A 1 249 ? -18.795 5.575 21.982 1.00 78.88 249 ALA A O 1
ATOM 1996 N N . ALA A 1 250 ? -19.756 7.456 22.761 1.00 79.62 250 ALA A N 1
ATOM 1997 C CA . ALA A 1 250 ? -18.575 7.999 23.415 1.00 79.62 250 ALA A CA 1
ATOM 1998 C C . ALA A 1 250 ? -18.729 7.938 24.940 1.00 79.62 250 ALA A C 1
ATOM 2000 O O . ALA A 1 250 ? -19.843 7.979 25.461 1.00 79.62 250 ALA A O 1
ATOM 2001 N N . ASP A 1 251 ? -17.607 7.876 25.660 1.00 80.94 251 ASP A N 1
ATOM 2002 C CA . ASP A 1 251 ? -17.610 7.803 27.127 1.00 80.94 251 ASP A CA 1
ATOM 2003 C C . ASP A 1 251 ? -18.096 9.111 27.787 1.00 80.94 251 ASP A C 1
ATOM 2005 O O . ASP A 1 251 ? -18.548 9.100 28.931 1.00 80.94 251 ASP A O 1
ATOM 2009 N N . ASN A 1 252 ? -17.985 10.245 27.084 1.00 88.38 252 ASN A N 1
ATOM 2010 C CA . ASN A 1 252 ? -18.424 11.567 27.533 1.00 88.38 252 ASN A CA 1
ATOM 2011 C C . ASN A 1 252 ? -18.679 12.514 26.339 1.00 88.38 252 ASN A C 1
ATOM 2013 O O . ASN A 1 252 ? -18.371 12.183 25.192 1.00 88.38 252 ASN A O 1
ATOM 2017 N N . GLU A 1 253 ? -19.240 13.696 26.618 1.00 88.94 253 GLU A N 1
ATOM 2018 C CA . GLU A 1 253 ? -19.596 14.706 25.605 1.00 88.94 253 GLU A CA 1
ATOM 2019 C C . GLU A 1 253 ? -18.382 15.276 24.855 1.00 88.94 253 GLU A C 1
ATOM 2021 O O . GLU A 1 253 ? -18.467 15.511 23.652 1.00 88.94 253 GLU A O 1
ATOM 2026 N N . GLU A 1 254 ? -17.244 15.455 25.531 1.00 89.94 254 GLU A N 1
ATOM 2027 C CA . GLU A 1 254 ? -16.003 15.947 24.915 1.00 89.94 254 GLU A CA 1
ATOM 2028 C C . GLU A 1 254 ? -15.505 14.960 23.853 1.00 89.94 254 GLU A C 1
ATOM 2030 O O . GLU A 1 254 ? -15.295 15.325 22.698 1.00 89.94 254 GLU A O 1
ATOM 2035 N N . GLN A 1 255 ? -15.443 13.675 24.199 1.00 85.25 255 GLN A N 1
ATOM 2036 C CA . GLN A 1 255 ? -15.052 12.620 23.275 1.00 85.25 255 GLN A CA 1
ATOM 2037 C C . GLN A 1 255 ? -16.059 12.452 22.129 1.00 85.25 255 GLN A C 1
ATOM 2039 O O . GLN A 1 255 ? -15.656 12.119 21.013 1.00 85.25 255 GLN A O 1
ATOM 2044 N N . ALA A 1 256 ? -17.355 12.670 22.384 1.00 87.38 256 ALA A N 1
ATOM 2045 C CA . ALA A 1 256 ? -18.381 12.665 21.344 1.00 87.38 256 ALA A CA 1
ATOM 2046 C C . ALA A 1 256 ? -18.145 13.791 20.326 1.00 87.38 256 ALA A C 1
ATOM 2048 O O . ALA A 1 256 ? -18.165 13.536 19.122 1.00 87.38 256 ALA A O 1
ATOM 2049 N N . ALA A 1 257 ? -17.864 15.008 20.803 1.00 90.06 257 ALA A N 1
ATOM 2050 C CA . ALA A 1 257 ? -17.564 16.157 19.956 1.00 90.06 257 ALA A CA 1
ATOM 2051 C C . ALA A 1 257 ? -16.279 15.946 19.136 1.00 90.06 257 ALA A C 1
ATOM 2053 O O . ALA A 1 257 ? -16.284 16.175 17.928 1.00 90.06 257 ALA A O 1
ATOM 2054 N N . GLU A 1 258 ? -15.212 15.430 19.754 1.00 89.38 258 GLU A N 1
ATOM 2055 C CA . GLU A 1 258 ? -13.967 15.087 19.053 1.00 89.38 258 GLU A CA 1
ATOM 2056 C C . GLU A 1 258 ? -14.178 14.018 17.973 1.00 89.38 258 GLU A C 1
ATOM 2058 O O . GLU A 1 258 ? -13.662 14.134 16.861 1.00 89.38 258 GLU A O 1
ATOM 2063 N N . ASN A 1 259 ? -14.940 12.962 18.282 1.00 87.81 259 ASN A N 1
ATOM 2064 C CA . ASN A 1 259 ? -15.227 11.891 17.329 1.00 87.81 259 ASN A CA 1
ATOM 2065 C C . ASN A 1 259 ? -16.028 12.404 16.135 1.00 87.81 259 ASN A C 1
ATOM 2067 O O . ASN A 1 259 ? -15.721 12.018 15.006 1.00 87.81 259 ASN A O 1
ATOM 2071 N N . LYS A 1 260 ? -17.020 13.264 16.394 1.00 92.50 260 LYS A N 1
ATOM 2072 C CA . LYS A 1 260 ? -17.820 13.921 15.363 1.00 92.50 260 LYS A CA 1
ATOM 2073 C C . LYS A 1 260 ? -16.941 14.782 14.460 1.00 92.50 260 LYS A C 1
ATOM 2075 O O . LYS A 1 260 ? -16.916 14.542 13.258 1.00 92.50 260 LYS A O 1
ATOM 2080 N N . GLN A 1 261 ? -16.158 15.697 15.036 1.00 91.88 261 GLN A N 1
ATOM 2081 C CA . GLN A 1 261 ? -15.263 16.570 14.273 1.00 91.88 261 GLN A CA 1
ATOM 2082 C C . GLN A 1 261 ? -14.283 15.757 13.417 1.00 91.88 261 GLN A C 1
ATOM 2084 O O . GLN A 1 261 ? -14.114 16.016 12.231 1.00 91.88 261 GLN A O 1
ATOM 2089 N N . LYS A 1 262 ? -13.661 14.727 13.997 1.00 89.69 262 LYS A N 1
ATOM 2090 C CA . LYS A 1 262 ? -12.720 13.864 13.275 1.00 89.69 262 LYS A CA 1
ATOM 2091 C C . LYS A 1 262 ? -13.392 13.091 12.133 1.00 89.69 262 LYS A C 1
ATOM 2093 O O . LYS A 1 262 ? -12.751 12.851 11.111 1.00 89.69 262 LYS A O 1
ATOM 2098 N N . ALA A 1 263 ? -14.650 12.678 12.309 1.00 91.31 263 ALA A N 1
ATOM 2099 C CA . ALA A 1 263 ? -15.421 12.019 11.260 1.00 91.31 263 ALA A CA 1
ATOM 2100 C C . ALA A 1 263 ? -15.760 12.997 10.124 1.00 91.31 263 ALA A C 1
ATOM 2102 O O . ALA A 1 263 ? -15.492 12.675 8.972 1.00 91.31 263 ALA A O 1
ATOM 2103 N N . GLU A 1 264 ? -16.244 14.202 10.440 1.00 93.38 264 GLU A N 1
ATOM 2104 C CA . GLU A 1 264 ? -16.508 15.271 9.462 1.00 93.38 264 GLU A CA 1
ATOM 2105 C C . GLU A 1 264 ? -15.237 15.639 8.675 1.00 93.38 264 GLU A C 1
ATOM 2107 O O . GLU A 1 264 ? -15.238 15.628 7.446 1.00 93.38 264 GLU A O 1
ATOM 2112 N N . GLU A 1 265 ? -14.110 15.866 9.359 1.00 90.12 265 GLU A N 1
ATOM 2113 C CA . GLU A 1 265 ? -12.821 16.158 8.718 1.00 90.12 265 GLU A CA 1
ATOM 2114 C C . GLU A 1 265 ? -12.343 15.004 7.821 1.00 90.12 265 GLU A C 1
ATOM 2116 O O . GLU A 1 265 ? -11.802 15.232 6.735 1.00 90.12 265 GLU A O 1
ATOM 2121 N N . GLY A 1 266 ? -12.528 13.754 8.256 1.00 88.75 266 GLY A N 1
ATOM 2122 C CA . GLY A 1 266 ? -12.160 12.565 7.489 1.00 88.75 266 GLY A CA 1
ATOM 2123 C C . GLY A 1 266 ? -13.004 12.388 6.225 1.00 88.75 266 GLY A C 1
ATOM 2124 O O . GLY A 1 266 ? -12.447 12.139 5.152 1.00 88.75 266 GLY A O 1
ATOM 2125 N N . LEU A 1 267 ? -14.322 12.551 6.351 1.00 93.38 267 LEU A N 1
ATOM 2126 C CA . LEU A 1 267 ? -15.288 12.499 5.252 1.00 93.38 267 LEU A CA 1
ATOM 2127 C C . LEU A 1 267 ? -15.009 13.604 4.226 1.00 93.38 267 LEU A C 1
ATOM 2129 O O . LEU A 1 267 ? -14.812 13.310 3.047 1.00 93.38 267 LEU A O 1
ATOM 2133 N N . SER A 1 268 ? -14.856 14.845 4.683 1.00 93.00 268 SER A N 1
ATOM 2134 C CA . SER A 1 268 ? -14.570 15.992 3.821 1.00 93.00 268 SER A CA 1
ATOM 2135 C C . SER A 1 268 ? -13.229 15.835 3.095 1.00 93.00 268 SER A C 1
ATOM 2137 O O . SER A 1 268 ? -13.156 15.840 1.867 1.00 93.00 268 SER A O 1
ATOM 2139 N N . SER A 1 269 ? -12.141 15.589 3.832 1.00 86.19 269 SER A N 1
ATOM 2140 C CA . SER A 1 269 ? -10.793 15.570 3.245 1.00 86.19 269 SER A CA 1
ATOM 2141 C C . SER A 1 269 ? -10.506 14.370 2.339 1.00 86.19 269 SER A C 1
ATOM 2143 O O . SER A 1 269 ? -9.693 14.486 1.420 1.00 86.19 269 SER A O 1
ATOM 2145 N N . SER A 1 270 ? -11.112 13.208 2.611 1.00 86.00 270 SER A N 1
ATOM 2146 C CA . SER A 1 270 ? -10.810 11.965 1.885 1.00 86.00 270 SER A CA 1
ATOM 2147 C C . SER A 1 270 ? -11.846 11.609 0.823 1.00 86.00 270 SER A C 1
ATOM 2149 O O . SER A 1 270 ? -11.498 10.889 -0.113 1.00 86.00 270 SER A O 1
ATOM 2151 N N . TRP A 1 271 ? -13.084 12.087 0.971 1.00 91.00 271 TRP A N 1
ATOM 2152 C CA . TRP A 1 271 ? -14.208 11.742 0.098 1.00 91.00 271 TRP A CA 1
ATOM 2153 C C . TRP A 1 271 ? -14.947 12.960 -0.464 1.00 91.00 271 TRP A C 1
ATOM 2155 O O . TRP A 1 271 ? -15.757 12.789 -1.364 1.00 91.00 271 TRP A O 1
ATOM 2165 N N . GLY A 1 272 ? -14.663 14.179 0.009 1.00 91.94 272 GLY A N 1
ATOM 2166 C CA . GLY A 1 272 ? -15.409 15.372 -0.404 1.00 91.94 272 GLY A CA 1
ATOM 2167 C C . GLY A 1 272 ? -16.855 15.374 0.096 1.00 91.94 272 GLY A C 1
ATOM 2168 O O . GLY A 1 272 ? -17.720 15.940 -0.562 1.00 91.94 272 GLY A O 1
ATOM 2169 N N . ILE A 1 273 ? -17.117 14.698 1.220 1.00 96.12 273 ILE A N 1
ATOM 2170 C CA . ILE A 1 273 ? -18.443 14.586 1.834 1.00 96.12 273 ILE A CA 1
ATOM 2171 C C . ILE A 1 273 ? -18.525 15.577 2.994 1.00 96.12 273 ILE A C 1
ATOM 2173 O O . ILE A 1 273 ? -17.861 15.386 4.015 1.00 96.12 273 ILE A O 1
ATOM 2177 N N . ASP A 1 274 ? -19.361 16.599 2.843 1.00 94.06 274 ASP A N 1
ATOM 2178 C CA . ASP A 1 274 ? -19.533 17.672 3.831 1.00 94.06 274 ASP A CA 1
ATOM 2179 C C . ASP A 1 274 ? -20.922 17.656 4.494 1.00 94.06 274 ASP A C 1
ATOM 2181 O O . ASP A 1 274 ? -21.156 18.365 5.474 1.00 94.06 274 ASP A O 1
ATOM 2185 N N . ASP A 1 275 ? -21.848 16.841 3.985 1.00 94.38 275 ASP A N 1
ATOM 2186 C CA . ASP A 1 275 ? -23.227 16.775 4.459 1.00 94.38 275 ASP A CA 1
ATOM 2187 C C . ASP A 1 275 ? -23.872 15.398 4.211 1.00 94.38 275 ASP A C 1
ATOM 2189 O O . ASP A 1 275 ? -23.268 14.452 3.700 1.00 94.38 275 ASP A O 1
ATOM 2193 N N . ARG A 1 276 ? -25.140 15.276 4.610 1.00 96.69 276 ARG A N 1
ATOM 2194 C CA . ARG A 1 276 ? -25.926 14.052 4.440 1.00 96.69 276 ARG A CA 1
ATOM 2195 C C . ARG A 1 276 ? -26.195 13.713 2.974 1.00 96.69 276 ARG A C 1
ATOM 2197 O O . ARG A 1 276 ? -26.182 12.535 2.635 1.00 96.69 276 ARG A O 1
ATOM 2204 N N . GLU A 1 277 ? -26.479 14.700 2.131 1.00 95.38 277 GLU A N 1
ATOM 2205 C CA . GLU A 1 277 ? -26.858 14.464 0.732 1.00 95.38 277 GLU A CA 1
ATOM 2206 C C . GLU A 1 277 ? -25.664 13.919 -0.059 1.00 95.38 277 GLU A C 1
ATOM 2208 O O . GLU A 1 277 ? -25.772 12.882 -0.713 1.00 95.38 277 GLU A O 1
ATOM 2213 N N . SER A 1 278 ? -24.494 14.542 0.100 1.00 94.38 278 SER A N 1
ATOM 2214 C CA . SER A 1 278 ? -23.225 14.071 -0.465 1.00 94.38 278 SER A CA 1
ATOM 2215 C C . SER A 1 278 ? -22.837 12.677 0.041 1.00 94.38 278 SER A C 1
ATOM 2217 O O . SER A 1 278 ? -22.394 11.843 -0.749 1.00 94.38 278 SER A O 1
ATOM 2219 N N . LEU A 1 279 ? -23.067 12.370 1.325 1.00 97.25 279 LEU A N 1
ATOM 2220 C CA . LEU A 1 279 ? -22.844 11.024 1.864 1.00 97.25 279 LEU A CA 1
ATOM 2221 C C . LEU A 1 279 ? -23.753 9.982 1.207 1.00 97.25 279 LEU A C 1
ATOM 2223 O O . LEU A 1 279 ? -23.297 8.901 0.843 1.00 97.25 279 LEU A O 1
ATOM 2227 N N . LEU A 1 280 ? -25.046 10.282 1.099 1.00 96.69 280 LEU A N 1
ATOM 2228 C CA . LEU A 1 280 ? -26.030 9.368 0.534 1.00 96.69 280 LEU A CA 1
ATOM 2229 C C . LEU A 1 280 ? -25.771 9.095 -0.953 1.00 96.69 280 LEU A C 1
ATOM 2231 O O . LEU A 1 280 ? -25.891 7.945 -1.378 1.00 96.69 280 LEU A O 1
ATOM 2235 N N . ALA A 1 281 ? -25.348 10.112 -1.707 1.00 92.25 281 ALA A N 1
ATOM 2236 C CA . ALA A 1 281 ? -24.913 9.962 -3.092 1.00 92.25 281 ALA A CA 1
ATOM 2237 C C . ALA A 1 281 ? -23.684 9.041 -3.209 1.00 92.25 281 ALA A C 1
ATOM 2239 O O . ALA A 1 281 ? -23.690 8.109 -4.013 1.00 92.25 281 ALA A O 1
ATOM 2240 N N . GLU A 1 282 ? -22.663 9.228 -2.364 1.00 94.81 282 GLU A N 1
ATOM 2241 C CA . GLU A 1 282 ? -21.469 8.370 -2.382 1.00 94.81 282 GLU A CA 1
ATOM 2242 C C . GLU A 1 282 ? -21.785 6.927 -1.955 1.00 94.81 282 GLU A C 1
ATOM 2244 O O . GLU A 1 282 ? -21.267 5.972 -2.535 1.00 94.81 282 GLU A O 1
ATOM 2249 N N . LEU A 1 283 ? -22.660 6.736 -0.959 1.00 97.00 283 LEU A N 1
ATOM 2250 C CA . LEU A 1 283 ? -23.127 5.404 -0.567 1.00 97.00 283 LEU A CA 1
ATOM 2251 C C . LEU A 1 283 ? -23.839 4.712 -1.733 1.00 97.00 283 LEU A C 1
ATOM 2253 O O . LEU A 1 283 ? -23.570 3.539 -1.993 1.00 97.00 283 LEU A O 1
ATOM 2257 N N . PHE A 1 284 ? -24.704 5.424 -2.455 1.00 95.12 284 PHE A N 1
ATOM 2258 C CA . PHE A 1 284 ? -25.386 4.880 -3.625 1.00 95.12 284 PHE A CA 1
ATOM 2259 C C . PHE A 1 284 ? -24.408 4.502 -4.742 1.00 95.12 284 PHE A C 1
ATOM 2261 O O . PHE A 1 284 ? -24.478 3.380 -5.249 1.00 95.12 284 PHE A O 1
ATOM 2268 N N . GLU A 1 285 ? -23.451 5.373 -5.073 1.00 91.94 285 GLU A N 1
ATOM 2269 C CA . GLU A 1 285 ? -22.427 5.097 -6.088 1.00 91.94 285 GLU A CA 1
ATOM 2270 C C . GLU A 1 285 ? -21.574 3.885 -5.697 1.00 91.94 285 GLU A C 1
ATOM 2272 O O . GLU A 1 285 ? -21.415 2.951 -6.486 1.00 91.94 285 GLU A O 1
ATOM 2277 N N . LEU A 1 286 ? -21.082 3.825 -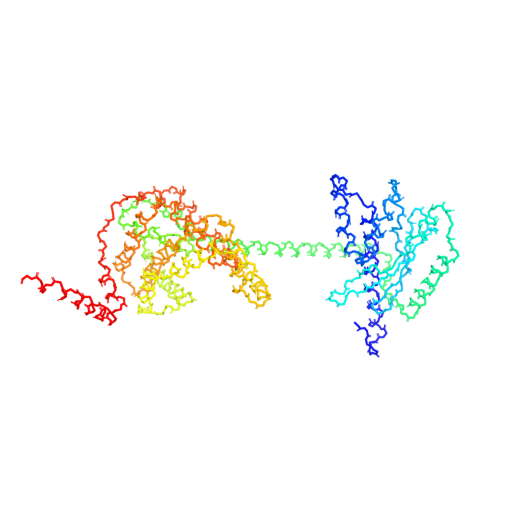4.453 1.00 93.69 286 LEU A N 1
ATOM 2278 C CA . LEU A 1 286 ? -20.337 2.667 -3.956 1.00 93.69 286 LEU A CA 1
ATOM 2279 C C . LEU A 1 286 ? -21.173 1.389 -3.971 1.00 93.69 286 LEU A C 1
ATOM 2281 O O . LEU A 1 286 ? -20.620 0.317 -4.232 1.00 93.69 286 LEU A O 1
ATOM 2285 N N . PHE A 1 287 ? -22.473 1.469 -3.681 1.00 94.12 287 PHE A N 1
ATOM 2286 C CA . PHE A 1 287 ? -23.344 0.298 -3.644 1.00 94.12 287 PHE A CA 1
ATOM 2287 C C . PHE A 1 287 ? -23.744 -0.203 -5.025 1.00 94.12 287 PHE A C 1
ATOM 2289 O O . PHE A 1 287 ? -23.856 -1.411 -5.194 1.00 94.12 287 PHE A O 1
ATOM 2296 N N . THR A 1 288 ? -23.881 0.657 -6.033 1.00 89.94 288 THR A N 1
ATOM 2297 C CA . THR A 1 288 ? -24.384 0.283 -7.373 1.00 89.94 288 THR A CA 1
ATOM 2298 C C . THR A 1 288 ? -23.282 0.071 -8.410 1.00 89.94 288 THR A C 1
ATOM 2300 O O . THR A 1 288 ? -23.320 -0.914 -9.153 1.00 89.94 288 THR A O 1
ATOM 2303 N N . SER A 1 289 ? -22.228 0.884 -8.373 1.00 85.38 289 SER A N 1
ATOM 2304 C CA . SER A 1 289 ? -21.140 0.877 -9.354 1.00 85.38 289 SER A CA 1
ATOM 2305 C C . SER A 1 289 ? -19.781 0.717 -8.676 1.00 85.38 289 SER A C 1
ATOM 2307 O O . SER A 1 289 ? -19.151 -0.338 -8.802 1.00 85.38 289 SER A O 1
ATOM 2309 N N . GLY A 1 290 ? -19.357 1.713 -7.900 1.00 90.88 290 GLY A N 1
ATOM 2310 C CA . GLY A 1 290 ? -18.106 1.729 -7.156 1.00 90.88 290 GLY A CA 1
ATOM 2311 C C . GLY A 1 290 ? -16.861 1.491 -8.016 1.00 90.88 290 GLY A C 1
ATOM 2312 O O . GLY A 1 290 ? -16.853 1.544 -9.246 1.00 90.88 290 GLY A O 1
ATOM 2313 N N . HIS A 1 291 ? -15.747 1.171 -7.358 1.00 90.44 291 HIS A N 1
ATOM 2314 C CA . HIS A 1 291 ? -14.514 0.847 -8.077 1.00 90.44 291 HIS A CA 1
ATOM 2315 C C . HIS A 1 291 ? -14.601 -0.504 -8.797 1.00 90.44 291 HIS A C 1
ATOM 2317 O O . HIS A 1 291 ? -13.842 -0.734 -9.742 1.00 90.44 291 HIS A O 1
ATOM 2323 N N . ARG A 1 292 ? -15.499 -1.405 -8.382 1.00 92.12 292 ARG A N 1
ATOM 2324 C CA . ARG A 1 292 ? -15.660 -2.708 -9.036 1.00 92.12 292 ARG A CA 1
ATOM 2325 C C . ARG A 1 292 ? -16.075 -2.608 -10.498 1.00 92.12 292 ARG A C 1
ATOM 2327 O O . ARG A 1 292 ? -15.601 -3.436 -11.267 1.00 92.12 292 ARG A O 1
ATOM 2334 N N . ALA A 1 293 ? -16.883 -1.623 -10.897 1.00 90.00 293 ALA A N 1
ATOM 2335 C CA . ALA A 1 293 ? -17.288 -1.468 -12.294 1.00 90.00 293 ALA A CA 1
ATOM 2336 C C . ALA A 1 293 ? -16.060 -1.237 -13.192 1.00 90.00 293 ALA A C 1
ATOM 2338 O O . ALA A 1 293 ? -15.790 -2.014 -14.107 1.00 90.00 293 ALA A O 1
ATOM 2339 N N . VAL A 1 294 ? -15.240 -0.245 -12.835 1.00 91.19 294 VAL A N 1
ATOM 2340 C CA . VAL A 1 294 ? -14.036 0.136 -13.588 1.00 91.19 294 VAL A CA 1
ATOM 2341 C C . VAL A 1 294 ? -12.955 -0.944 -13.526 1.00 91.19 294 VAL A C 1
ATOM 2343 O O . VAL A 1 294 ? -12.361 -1.312 -14.541 1.00 91.19 294 VAL A O 1
ATOM 2346 N N . TYR A 1 295 ? -12.661 -1.469 -12.333 1.00 94.69 295 TYR A N 1
ATOM 2347 C CA . TYR A 1 295 ? -11.536 -2.390 -12.172 1.00 94.69 295 TYR A CA 1
ATOM 2348 C C . TYR A 1 295 ? -11.819 -3.801 -12.670 1.00 94.69 295 TYR A C 1
ATOM 2350 O O . TYR A 1 295 ? -10.867 -4.475 -13.063 1.00 94.69 295 TYR A O 1
ATOM 2358 N N . ARG A 1 296 ? -13.079 -4.252 -12.687 1.00 91.94 296 ARG A N 1
ATOM 2359 C CA . ARG A 1 296 ? -13.436 -5.553 -13.265 1.00 91.94 296 ARG A CA 1
ATOM 2360 C C . ARG A 1 296 ? -13.102 -5.585 -14.752 1.00 91.94 296 ARG A C 1
ATOM 2362 O O . ARG A 1 296 ? -12.340 -6.452 -15.172 1.00 91.94 296 ARG A O 1
ATOM 2369 N N . GLU A 1 297 ? -13.579 -4.597 -15.506 1.00 93.50 297 GLU A N 1
ATOM 2370 C CA . GLU A 1 297 ? -13.287 -4.474 -16.936 1.00 93.50 297 GLU A CA 1
ATOM 2371 C C . GLU A 1 297 ? -11.783 -4.286 -17.183 1.00 93.50 297 GLU A C 1
ATOM 2373 O O . GLU A 1 297 ? -11.189 -4.975 -18.016 1.00 93.50 297 GLU A O 1
ATOM 2378 N N . GLN A 1 298 ? -11.129 -3.411 -16.407 1.00 95.88 298 GLN A N 1
ATOM 2379 C CA . GLN A 1 298 ? -9.690 -3.180 -16.538 1.00 95.88 298 GLN A CA 1
ATOM 2380 C C . GLN A 1 298 ? -8.877 -4.466 -16.326 1.00 95.88 298 GLN A C 1
ATOM 2382 O O . GLN A 1 298 ? -7.964 -4.754 -17.099 1.00 95.88 298 GLN A O 1
ATOM 2387 N N . ILE A 1 299 ? -9.167 -5.225 -15.264 1.00 96.75 299 ILE A N 1
ATOM 2388 C CA . ILE A 1 299 ? -8.439 -6.456 -14.936 1.00 96.75 299 ILE A CA 1
ATOM 2389 C C . ILE A 1 299 ? -8.694 -7.523 -15.992 1.00 96.75 299 ILE A C 1
ATOM 2391 O O . ILE A 1 299 ? -7.742 -8.175 -16.418 1.00 96.75 299 ILE A O 1
ATOM 2395 N N . GLU A 1 300 ? -9.943 -7.698 -16.423 1.00 95.12 300 GLU A N 1
ATOM 2396 C CA . GLU A 1 300 ? -10.294 -8.659 -17.465 1.00 95.12 300 GLU A CA 1
ATOM 2397 C C . GLU A 1 300 ? -9.552 -8.354 -18.771 1.00 95.12 300 GLU A C 1
ATOM 2399 O O . GLU A 1 300 ? -8.898 -9.239 -19.332 1.00 95.12 300 GLU A O 1
ATOM 2404 N N . SER A 1 301 ? -9.571 -7.090 -19.199 1.00 96.25 301 SER A N 1
ATOM 2405 C CA . SER A 1 301 ? -8.840 -6.617 -20.375 1.00 96.25 301 SER A CA 1
ATOM 2406 C C . SER A 1 301 ? -7.333 -6.859 -20.236 1.00 96.25 301 SER A C 1
ATOM 2408 O O . SER A 1 301 ? -6.719 -7.503 -21.087 1.00 96.25 301 SER A O 1
ATOM 2410 N N . ASP A 1 302 ? -6.728 -6.451 -19.118 1.00 97.19 302 ASP A N 1
ATOM 2411 C CA . ASP A 1 302 ? -5.287 -6.599 -18.890 1.00 97.19 302 ASP A CA 1
ATOM 2412 C C . ASP A 1 302 ? -4.825 -8.061 -18.816 1.00 97.19 302 ASP A C 1
ATOM 2414 O O . ASP A 1 302 ? -3.717 -8.396 -19.251 1.00 97.19 302 ASP A O 1
ATOM 2418 N N . CYS A 1 303 ? -5.641 -8.936 -18.227 1.00 96.75 303 CYS A N 1
ATOM 2419 C CA . CYS A 1 303 ? -5.329 -10.354 -18.085 1.00 96.75 303 CYS A CA 1
ATOM 2420 C C . CYS A 1 303 ? -5.404 -11.095 -19.425 1.00 96.75 303 CYS A C 1
ATOM 2422 O O . CYS A 1 303 ? -4.611 -12.013 -19.649 1.00 96.75 303 CYS A O 1
ATOM 2424 N N . ASN A 1 304 ? -6.302 -10.674 -20.320 1.00 96.31 304 ASN A N 1
ATOM 2425 C CA . ASN A 1 304 ? -6.546 -11.326 -21.608 1.00 96.31 304 ASN A CA 1
ATOM 2426 C C . ASN A 1 304 ? -5.882 -10.616 -22.803 1.00 96.31 304 ASN A C 1
ATOM 2428 O O . ASN A 1 304 ? -5.956 -11.110 -23.927 1.00 96.31 304 ASN A O 1
ATOM 2432 N N . MET A 1 305 ? -5.189 -9.497 -22.568 1.00 97.19 305 MET A N 1
ATOM 2433 C CA . MET A 1 305 ? -4.554 -8.683 -23.608 1.00 97.19 305 MET A CA 1
ATOM 2434 C C . MET A 1 305 ? -3.571 -9.494 -24.483 1.00 97.19 305 MET A C 1
ATOM 2436 O O . MET A 1 305 ? -2.665 -10.158 -23.949 1.00 97.19 305 MET A O 1
ATOM 2440 N N . PRO A 1 306 ? -3.680 -9.433 -25.824 1.00 97.44 306 PRO A N 1
ATOM 2441 C CA . PRO A 1 306 ? -2.705 -10.033 -26.732 1.00 97.44 306 PRO A CA 1
ATOM 2442 C C . PRO A 1 306 ? -1.288 -9.480 -26.522 1.00 97.44 306 PRO A C 1
ATOM 2444 O O . PRO A 1 306 ? -1.104 -8.315 -26.181 1.00 97.44 306 PRO A O 1
ATOM 2447 N N . GLU A 1 307 ? -0.254 -10.299 -26.760 1.00 94.88 307 GLU A N 1
ATOM 2448 C CA . GLU A 1 307 ? 1.144 -9.908 -26.479 1.00 94.88 307 GLU A CA 1
ATOM 2449 C C . GLU A 1 307 ? 1.573 -8.635 -27.227 1.00 94.88 307 GLU A C 1
ATOM 2451 O O . GLU A 1 307 ? 2.252 -7.789 -26.655 1.00 94.88 307 GLU A O 1
ATOM 2456 N N . HIS A 1 308 ? 1.160 -8.474 -28.487 1.00 94.56 308 HIS A N 1
ATOM 2457 C CA . HIS A 1 308 ? 1.531 -7.308 -29.290 1.00 94.56 308 HIS A CA 1
ATOM 2458 C C . HIS A 1 308 ? 0.922 -6.005 -28.741 1.00 94.56 308 HIS A C 1
ATOM 2460 O O . HIS A 1 308 ? 1.644 -5.020 -28.582 1.00 94.56 308 HIS A O 1
ATOM 2466 N N . GLU A 1 309 ? -0.360 -6.024 -28.364 1.00 96.38 309 GLU A N 1
ATOM 2467 C CA . GLU A 1 309 ? -1.042 -4.893 -27.720 1.00 96.38 309 GLU A CA 1
ATOM 2468 C C . GLU A 1 309 ? -0.436 -4.576 -26.352 1.00 96.38 309 GLU A C 1
ATOM 2470 O O . GLU A 1 309 ? -0.182 -3.413 -26.035 1.00 96.38 309 GLU A O 1
ATOM 2475 N N . TYR A 1 310 ? -0.122 -5.609 -25.563 1.00 96.00 310 TYR A N 1
ATOM 2476 C CA . TYR A 1 310 ? 0.542 -5.452 -24.272 1.00 96.00 310 TYR A CA 1
ATOM 2477 C C . TYR A 1 310 ? 1.896 -4.751 -24.413 1.00 96.00 310 TYR A C 1
ATOM 2479 O O . TYR A 1 310 ? 2.168 -3.796 -23.682 1.00 96.00 310 TYR A O 1
ATOM 2487 N N . VAL A 1 311 ? 2.746 -5.189 -25.351 1.00 95.88 311 VAL A N 1
ATOM 2488 C CA . VAL A 1 311 ? 4.069 -4.586 -25.577 1.00 95.88 311 VAL A CA 1
ATOM 2489 C C . VAL A 1 311 ? 3.938 -3.118 -25.977 1.00 95.88 311 VAL A C 1
ATOM 2491 O O . VAL A 1 311 ? 4.661 -2.271 -25.440 1.00 95.88 311 VAL A O 1
ATOM 2494 N N . GLU A 1 312 ? 3.010 -2.794 -26.879 1.00 95.38 312 GLU A N 1
ATOM 2495 C CA . GLU A 1 312 ? 2.768 -1.417 -27.308 1.00 95.38 312 GLU A CA 1
ATOM 2496 C C . GLU A 1 312 ? 2.256 -0.548 -26.150 1.00 95.38 312 GLU A C 1
ATOM 2498 O O . GLU A 1 312 ? 2.818 0.514 -25.857 1.00 95.38 312 GLU A O 1
ATOM 2503 N N . TYR A 1 313 ? 1.220 -1.007 -25.443 1.00 93.75 313 TYR A N 1
ATOM 2504 C CA . TYR A 1 313 ? 0.598 -0.248 -24.365 1.00 93.75 313 TYR A CA 1
ATOM 2505 C C . TYR A 1 313 ? 1.543 -0.053 -23.175 1.00 93.75 313 TYR A C 1
ATOM 2507 O O . TYR A 1 313 ? 1.701 1.071 -22.686 1.00 93.75 313 TYR A O 1
ATOM 2515 N N . ALA A 1 314 ? 2.258 -1.104 -22.762 1.00 95.44 314 ALA A N 1
ATOM 2516 C CA . ALA A 1 314 ? 3.268 -1.018 -21.713 1.00 95.44 314 ALA A CA 1
ATOM 2517 C C . ALA A 1 314 ? 4.405 -0.054 -22.090 1.00 95.44 314 ALA A C 1
ATOM 2519 O O . ALA A 1 314 ? 4.877 0.693 -21.231 1.00 95.44 314 ALA A O 1
ATOM 2520 N N . SER A 1 315 ? 4.818 -0.014 -23.362 1.00 92.19 315 SER A N 1
ATOM 2521 C CA . SER A 1 315 ? 5.849 0.919 -23.843 1.00 92.19 315 SER A CA 1
ATOM 2522 C C . SER A 1 315 ? 5.384 2.375 -23.771 1.00 92.19 315 SER A C 1
ATOM 2524 O O . SER A 1 315 ? 6.127 3.233 -23.283 1.00 92.19 315 SER A O 1
ATOM 2526 N N . ARG A 1 316 ? 4.136 2.658 -24.179 1.00 94.38 316 ARG A N 1
ATOM 2527 C CA . ARG A 1 316 ? 3.529 3.997 -24.048 1.00 94.38 316 ARG A CA 1
ATOM 2528 C C . ARG A 1 316 ? 3.454 4.436 -22.585 1.00 94.38 316 ARG A C 1
ATOM 2530 O O . ARG A 1 316 ? 3.891 5.539 -22.250 1.00 94.38 316 ARG A O 1
ATOM 2537 N N . LEU A 1 317 ? 2.976 3.558 -21.701 1.00 91.50 317 LEU A N 1
ATOM 2538 C CA . LEU A 1 317 ? 2.912 3.830 -20.264 1.00 91.50 317 LEU A CA 1
ATOM 2539 C C . LEU A 1 317 ? 4.306 4.030 -19.648 1.00 91.50 317 LEU A C 1
ATOM 2541 O O . LEU A 1 317 ? 4.485 4.934 -18.834 1.00 91.50 317 LEU A O 1
ATOM 2545 N N . ALA A 1 318 ? 5.313 3.251 -20.055 1.00 89.94 318 ALA A N 1
ATOM 2546 C CA . ALA A 1 318 ? 6.689 3.395 -19.577 1.00 89.94 318 ALA A CA 1
ATOM 2547 C C . ALA A 1 318 ? 7.294 4.756 -19.940 1.00 89.94 318 ALA A C 1
ATOM 2549 O O . ALA A 1 318 ? 7.945 5.377 -19.094 1.00 89.94 318 ALA A O 1
ATOM 2550 N N . LEU A 1 319 ? 7.044 5.260 -21.151 1.00 86.00 319 LEU A N 1
ATOM 2551 C CA . LEU A 1 319 ? 7.494 6.590 -21.555 1.00 86.00 319 LEU A CA 1
ATOM 2552 C C . LEU A 1 319 ? 6.823 7.690 -20.720 1.00 86.00 319 LEU A C 1
ATOM 2554 O O . LEU A 1 319 ? 7.517 8.555 -20.185 1.00 86.00 319 LEU A O 1
ATOM 2558 N N . ALA A 1 320 ? 5.500 7.617 -20.553 1.00 84.00 320 ALA A N 1
ATOM 2559 C CA . ALA A 1 320 ? 4.730 8.599 -19.790 1.00 84.00 320 ALA A CA 1
ATOM 2560 C C . ALA A 1 320 ? 5.031 8.563 -18.277 1.00 84.00 320 ALA A C 1
ATOM 2562 O O . ALA A 1 320 ? 5.055 9.603 -17.619 1.00 84.00 320 ALA A O 1
ATOM 2563 N N . SER A 1 321 ? 5.349 7.386 -17.723 1.00 86.62 321 SER A N 1
ATOM 2564 C CA . SER A 1 321 ? 5.644 7.192 -16.292 1.00 86.62 321 SER A CA 1
ATOM 2565 C C . SER A 1 321 ? 6.827 8.012 -15.765 1.00 86.62 321 SER A C 1
ATOM 2567 O O . SER A 1 321 ? 6.940 8.228 -14.559 1.00 86.62 321 SER A O 1
ATOM 2569 N N . LYS A 1 322 ? 7.701 8.498 -16.659 1.00 83.31 322 LYS A N 1
ATOM 2570 C CA . LYS A 1 322 ? 8.819 9.389 -16.311 1.00 83.31 322 LYS A CA 1
ATOM 2571 C C . LYS A 1 322 ? 8.351 10.738 -15.761 1.00 83.31 322 LYS A C 1
ATOM 2573 O O . LYS A 1 322 ? 9.095 11.369 -15.015 1.00 83.31 322 LYS A O 1
ATOM 2578 N N . HIS A 1 323 ? 7.142 11.161 -16.125 1.00 86.00 323 HIS A N 1
ATOM 2579 C CA . HIS A 1 323 ? 6.596 12.476 -15.787 1.00 86.00 323 HIS A CA 1
ATOM 2580 C C . HIS A 1 323 ? 5.186 12.412 -15.181 1.00 86.00 323 HIS A C 1
ATOM 2582 O O . HIS A 1 323 ? 4.688 13.435 -14.727 1.00 86.00 323 HIS A O 1
ATOM 2588 N N . ASN A 1 324 ? 4.551 11.234 -15.141 1.00 85.56 324 ASN A N 1
ATOM 2589 C CA . ASN A 1 324 ? 3.196 11.056 -14.625 1.00 85.56 324 ASN A CA 1
ATOM 2590 C C . ASN A 1 324 ? 3.112 9.834 -13.684 1.00 85.56 324 ASN A C 1
ATOM 2592 O O . ASN A 1 324 ? 3.353 8.692 -14.089 1.00 85.56 324 ASN A O 1
ATOM 2596 N N . SER A 1 325 ? 2.759 10.079 -12.417 1.00 84.75 325 SER A N 1
ATOM 2597 C CA . SER A 1 325 ? 2.605 9.045 -11.386 1.00 84.75 325 SER A CA 1
ATOM 2598 C C . SER A 1 325 ? 1.441 8.090 -11.645 1.00 84.75 325 SER A C 1
ATOM 2600 O O . SER A 1 325 ? 1.559 6.912 -11.320 1.00 84.75 325 SER A O 1
ATOM 2602 N N . ASP A 1 326 ? 0.360 8.542 -12.274 1.00 85.62 326 ASP A N 1
ATOM 2603 C CA . ASP A 1 326 ? -0.770 7.678 -12.623 1.00 85.62 326 ASP A CA 1
ATOM 2604 C C . ASP A 1 326 ? -0.405 6.739 -13.772 1.00 85.62 326 ASP A C 1
ATOM 2606 O O . ASP A 1 326 ? -0.726 5.555 -13.724 1.00 85.62 326 ASP A O 1
ATOM 2610 N N . CYS A 1 327 ? 0.380 7.195 -14.755 1.00 90.56 327 CYS A N 1
ATOM 2611 C CA . CYS A 1 327 ? 0.933 6.296 -15.774 1.00 90.56 327 CYS A CA 1
ATOM 2612 C C . CYS A 1 327 ? 1.886 5.257 -15.167 1.00 90.56 327 CYS A C 1
ATOM 2614 O O . CYS A 1 327 ? 1.931 4.113 -15.623 1.00 90.56 327 CYS A O 1
ATOM 2616 N N . LYS A 1 328 ? 2.641 5.633 -14.127 1.00 91.56 328 LYS A N 1
ATOM 2617 C CA . LYS A 1 328 ? 3.491 4.703 -13.373 1.00 91.56 328 LYS A CA 1
ATOM 2618 C C . LYS A 1 328 ? 2.660 3.656 -12.625 1.00 91.56 328 LYS A C 1
ATOM 2620 O O . LYS A 1 328 ? 3.013 2.477 -12.662 1.00 91.56 328 LYS A O 1
ATOM 2625 N N . GLU A 1 329 ? 1.575 4.070 -11.976 1.00 92.81 329 GLU A N 1
ATOM 2626 C CA . GLU A 1 329 ? 0.632 3.170 -11.306 1.00 92.81 329 GLU A CA 1
ATOM 2627 C C . GLU A 1 329 ? -0.037 2.229 -12.312 1.00 92.81 329 GLU A C 1
ATOM 2629 O O . GLU A 1 329 ? 0.000 1.010 -12.151 1.00 92.81 329 GLU A O 1
ATOM 2634 N N . ARG A 1 330 ? -0.551 2.773 -13.417 1.00 95.94 330 ARG A N 1
ATOM 2635 C CA . ARG A 1 330 ? -1.209 1.997 -14.468 1.00 95.94 330 ARG A CA 1
ATOM 2636 C C . ARG A 1 330 ? -0.268 0.983 -15.114 1.00 95.94 330 ARG A C 1
ATOM 2638 O O . ARG A 1 330 ? -0.648 -0.171 -15.296 1.00 95.94 330 ARG A O 1
ATOM 2645 N N . LEU A 1 331 ? 0.985 1.365 -15.392 1.00 96.62 331 LEU A N 1
ATOM 2646 C CA . LEU A 1 331 ? 2.006 0.428 -15.875 1.00 96.62 331 LEU A CA 1
ATOM 2647 C C . LEU A 1 331 ? 2.222 -0.712 -14.883 1.00 96.62 331 LEU A C 1
ATOM 2649 O O . LEU A 1 331 ? 2.381 -1.869 -15.277 1.00 96.62 331 LEU A O 1
ATOM 2653 N N . TRP A 1 332 ? 2.269 -0.396 -13.590 1.00 96.62 332 TRP A N 1
ATOM 2654 C CA . TRP A 1 332 ? 2.431 -1.403 -12.556 1.00 96.62 332 TRP A CA 1
ATOM 2655 C C . TRP A 1 332 ? 1.239 -2.371 -12.522 1.00 96.62 332 TRP A C 1
ATOM 2657 O O . TRP A 1 332 ? 1.460 -3.584 -12.481 1.00 96.62 332 TRP A O 1
ATOM 2667 N N . GLN A 1 333 ? 0.010 -1.853 -12.605 1.00 97.50 333 GLN A N 1
ATOM 2668 C CA . GLN A 1 333 ? -1.236 -2.626 -12.623 1.00 97.50 333 GLN A CA 1
ATOM 2669 C C . GLN A 1 333 ? -1.300 -3.574 -13.824 1.00 97.50 333 GLN A C 1
ATOM 2671 O O . GLN A 1 333 ? -1.488 -4.777 -13.632 1.00 97.50 333 GLN A O 1
ATOM 2676 N N . LEU A 1 334 ? -1.019 -3.063 -15.027 1.00 97.94 334 LEU A N 1
ATOM 2677 C CA . LEU A 1 334 ? -0.936 -3.848 -16.262 1.00 97.94 334 LEU A CA 1
ATOM 2678 C C . LEU A 1 334 ? 0.074 -5.000 -16.120 1.00 97.94 334 LEU A C 1
ATOM 2680 O O . LEU A 1 334 ? -0.226 -6.161 -16.389 1.00 97.94 334 LEU A O 1
ATOM 2684 N N . ASN A 1 335 ? 1.272 -4.710 -15.602 1.00 97.12 335 ASN A N 1
ATOM 2685 C CA . ASN A 1 335 ? 2.301 -5.724 -15.345 1.00 97.12 335 ASN A CA 1
ATOM 2686 C C . ASN A 1 335 ? 1.896 -6.751 -14.271 1.00 97.12 335 ASN A C 1
ATOM 2688 O O . ASN A 1 335 ? 2.389 -7.886 -14.270 1.00 97.12 335 ASN A O 1
ATOM 2692 N N . ALA A 1 336 ? 1.091 -6.346 -13.288 1.00 97.00 336 ALA A N 1
ATOM 2693 C CA . ALA A 1 336 ? 0.613 -7.223 -12.228 1.00 97.00 336 ALA A CA 1
ATOM 2694 C C . ALA A 1 336 ? -0.468 -8.182 -12.745 1.00 97.00 336 ALA A C 1
ATOM 2696 O O . ALA A 1 336 ? -0.368 -9.380 -12.468 1.00 97.00 336 ALA A O 1
ATOM 2697 N N . ALA A 1 337 ? -1.414 -7.674 -13.536 1.00 97.06 337 ALA A N 1
ATOM 2698 C CA . ALA A 1 337 ? -2.452 -8.447 -14.212 1.00 97.06 337 ALA A CA 1
ATOM 2699 C C . ALA A 1 337 ? -1.859 -9.414 -15.252 1.00 97.06 337 ALA A C 1
ATOM 2701 O O . ALA A 1 337 ? -2.116 -10.612 -15.168 1.00 97.06 337 ALA A O 1
ATOM 2702 N N . ARG A 1 338 ? -0.927 -8.961 -16.111 1.00 95.62 338 ARG A N 1
ATOM 2703 C CA . ARG A 1 338 ? -0.250 -9.814 -17.114 1.00 95.62 338 ARG A CA 1
ATOM 2704 C C . ARG A 1 338 ? 0.421 -11.050 -16.513 1.00 95.62 338 ARG A C 1
ATOM 2706 O O . ARG A 1 338 ? 0.457 -12.115 -17.117 1.00 95.62 338 ARG A O 1
ATOM 2713 N N . LYS A 1 339 ? 0.991 -10.906 -15.314 1.00 96.31 339 LYS A N 1
ATOM 2714 C CA . LYS A 1 339 ? 1.667 -11.995 -14.585 1.00 96.31 339 LYS A CA 1
ATOM 2715 C C . LYS A 1 339 ? 0.732 -12.746 -13.634 1.00 96.31 339 LYS A C 1
ATOM 2717 O O . LYS A 1 339 ? 1.219 -13.544 -12.834 1.00 96.31 339 LYS A O 1
ATOM 2722 N N . ASN A 1 340 ? -0.561 -12.421 -13.651 1.00 96.81 340 ASN A N 1
ATOM 2723 C CA . ASN A 1 340 ? -1.575 -12.831 -12.687 1.00 96.81 340 ASN A CA 1
ATOM 2724 C C . ASN A 1 340 ? -1.044 -12.852 -11.237 1.00 96.81 340 ASN A C 1
ATOM 2726 O O . ASN A 1 340 ? -1.176 -13.834 -10.494 1.00 96.81 340 ASN A O 1
ATOM 2730 N N . LYS A 1 341 ? -0.341 -11.783 -10.832 1.00 96.38 341 LYS A N 1
ATOM 2731 C CA . LYS A 1 341 ? 0.326 -11.742 -9.524 1.00 96.38 341 LYS A CA 1
ATOM 2732 C C . LYS A 1 341 ? -0.715 -11.919 -8.429 1.00 96.38 341 LYS A C 1
ATOM 2734 O O . LYS A 1 341 ? -1.676 -11.169 -8.376 1.00 96.38 341 LYS A O 1
ATOM 2739 N N . ARG A 1 342 ? -0.491 -12.872 -7.519 1.00 94.94 342 ARG A N 1
ATOM 2740 C CA . ARG A 1 342 ? -1.409 -13.151 -6.398 1.00 94.94 342 ARG A CA 1
ATOM 2741 C C . ARG A 1 342 ? -2.858 -13.400 -6.838 1.00 94.94 342 ARG A C 1
ATOM 2743 O O . ARG A 1 342 ? -3.752 -13.116 -6.054 1.00 94.94 342 ARG A O 1
ATOM 2750 N N . ARG A 1 343 ? -3.077 -13.944 -8.044 1.00 95.56 343 ARG A N 1
ATOM 2751 C CA . ARG A 1 343 ? -4.424 -14.233 -8.559 1.00 95.56 343 ARG A CA 1
ATOM 2752 C C . ARG A 1 343 ? -5.280 -12.970 -8.777 1.00 95.56 343 ARG A C 1
ATOM 2754 O O . ARG A 1 343 ? -6.480 -12.990 -8.547 1.00 95.56 343 ARG A O 1
ATOM 2761 N N . ILE A 1 344 ? -4.664 -11.859 -9.208 1.00 95.81 344 ILE A N 1
ATOM 2762 C CA . ILE A 1 344 ? -5.382 -10.609 -9.538 1.00 95.81 344 ILE A CA 1
ATOM 2763 C C . ILE A 1 344 ? -6.467 -10.827 -10.595 1.00 95.81 344 ILE A C 1
ATOM 2765 O O . ILE A 1 344 ? -7.499 -10.183 -10.506 1.00 95.81 344 ILE A O 1
ATOM 2769 N N . CYS A 1 345 ? -6.287 -11.740 -11.551 1.00 96.38 345 CYS A N 1
ATOM 2770 C CA . CYS A 1 345 ? -7.299 -11.990 -12.583 1.00 96.38 345 CYS A CA 1
ATOM 2771 C C . CYS A 1 345 ? -8.602 -12.600 -12.031 1.00 96.38 345 CYS A C 1
ATOM 2773 O O . CYS A 1 345 ? -9.556 -12.762 -12.777 1.00 96.38 345 CYS A O 1
ATOM 2775 N N . GLN A 1 346 ? -8.636 -12.980 -10.749 1.00 94.94 346 GLN A N 1
ATOM 2776 C CA . GLN A 1 346 ? -9.832 -13.438 -10.039 1.00 94.94 346 GLN A CA 1
ATOM 2777 C C . GLN A 1 346 ? -10.438 -12.350 -9.132 1.00 94.94 346 GLN A C 1
ATOM 2779 O O . GLN A 1 346 ? -11.396 -12.622 -8.418 1.00 94.94 346 GLN A O 1
ATOM 2784 N N . LEU A 1 347 ? -9.854 -11.149 -9.086 1.00 95.75 347 LEU A N 1
ATOM 2785 C CA . LEU A 1 347 ? -10.292 -10.074 -8.202 1.00 95.75 347 LEU A CA 1
ATOM 2786 C C . LEU A 1 347 ? -11.428 -9.263 -8.840 1.00 95.75 347 LEU A C 1
ATOM 2788 O O . LEU A 1 347 ? -11.266 -8.720 -9.926 1.00 95.75 347 LEU A O 1
ATOM 2792 N N . ASP A 1 348 ? -12.526 -9.099 -8.107 1.00 93.38 348 ASP A N 1
ATOM 2793 C CA . ASP A 1 348 ? -13.747 -8.404 -8.548 1.00 93.38 348 ASP A CA 1
ATOM 2794 C C . ASP A 1 348 ? -14.013 -7.067 -7.844 1.00 93.38 348 ASP A C 1
ATOM 2796 O O . ASP A 1 348 ? -15.018 -6.423 -8.131 1.00 93.38 348 ASP A O 1
ATOM 2800 N N . PHE A 1 349 ? -13.135 -6.664 -6.918 1.00 96.81 349 PHE A N 1
ATOM 2801 C CA . PHE A 1 349 ? -13.239 -5.433 -6.128 1.00 96.81 349 PHE A CA 1
ATOM 2802 C C . PHE A 1 349 ? -14.474 -5.312 -5.208 1.00 96.81 349 PHE A C 1
ATOM 2804 O O . PHE A 1 349 ? -14.599 -4.296 -4.525 1.00 96.81 349 PHE A O 1
ATOM 2811 N N . LEU A 1 350 ? -15.320 -6.340 -5.061 1.00 97.50 350 LEU A N 1
ATOM 2812 C CA . LEU A 1 350 ? -16.529 -6.242 -4.231 1.00 97.50 350 LEU A CA 1
ATOM 2813 C C . LEU A 1 350 ? -16.195 -5.963 -2.756 1.00 97.50 350 LEU A C 1
ATOM 2815 O O . LEU A 1 350 ? -16.698 -5.007 -2.169 1.00 97.50 350 LEU A O 1
ATOM 2819 N N . ALA A 1 351 ? -15.269 -6.727 -2.167 1.00 98.06 351 ALA A N 1
ATOM 2820 C CA . ALA A 1 351 ? -14.799 -6.495 -0.798 1.00 98.06 351 ALA A CA 1
ATOM 2821 C C . ALA A 1 351 ? -14.221 -5.086 -0.593 1.00 98.06 351 ALA A C 1
ATOM 2823 O O . ALA A 1 351 ? -14.280 -4.546 0.507 1.00 98.06 351 ALA A O 1
ATOM 2824 N N . TRP A 1 352 ? -13.621 -4.494 -1.628 1.00 97.44 352 TRP A N 1
ATOM 2825 C CA . TRP A 1 352 ? -13.040 -3.155 -1.548 1.00 97.44 352 TRP A CA 1
ATOM 2826 C C . TRP A 1 352 ? -14.103 -2.069 -1.440 1.00 97.44 352 TRP A C 1
ATOM 2828 O O . TRP A 1 352 ? -13.939 -1.138 -0.651 1.00 97.44 352 TRP A O 1
ATOM 2838 N N . ASP A 1 353 ? -15.188 -2.200 -2.194 1.00 97.81 353 ASP A N 1
ATOM 2839 C CA . ASP A 1 353 ? -16.293 -1.249 -2.150 1.00 97.81 353 ASP A CA 1
ATOM 2840 C C . ASP A 1 353 ? -17.122 -1.441 -0.887 1.00 97.81 353 ASP A C 1
ATOM 2842 O O . ASP A 1 353 ? -17.290 -0.495 -0.127 1.00 97.81 353 ASP A O 1
ATOM 2846 N N . MET A 1 354 ? -17.532 -2.671 -0.576 1.00 98.44 354 MET A N 1
ATOM 2847 C CA . MET A 1 354 ? -18.441 -2.932 0.544 1.00 98.44 354 MET A CA 1
ATOM 2848 C C . MET A 1 354 ? -17.814 -2.662 1.918 1.00 98.44 354 MET A C 1
ATOM 2850 O O . MET A 1 354 ? -18.481 -2.168 2.823 1.00 98.44 354 MET A O 1
ATOM 2854 N N . VAL A 1 355 ? -16.510 -2.906 2.094 1.00 98.38 355 VAL A N 1
ATOM 2855 C CA . VAL A 1 355 ? -15.821 -2.532 3.345 1.00 98.38 355 VAL A CA 1
ATOM 2856 C C . VAL A 1 355 ? -15.753 -1.009 3.512 1.00 98.38 355 VAL A C 1
ATOM 2858 O O . VAL A 1 355 ? -15.833 -0.519 4.638 1.00 98.38 355 VAL A O 1
ATOM 2861 N N . ARG A 1 356 ? -15.611 -0.252 2.414 1.00 97.56 356 ARG A N 1
ATOM 2862 C CA . ARG A 1 356 ? -15.631 1.220 2.444 1.00 97.56 356 ARG A CA 1
ATOM 2863 C C . ARG A 1 356 ? -17.044 1.762 2.624 1.00 97.56 356 ARG A C 1
ATOM 2865 O O . ARG A 1 356 ? -17.206 2.708 3.377 1.00 97.56 356 ARG A O 1
ATOM 2872 N N . PHE A 1 357 ? -18.039 1.118 2.024 1.00 98.38 357 PHE A N 1
ATOM 2873 C CA . PHE A 1 357 ? -19.450 1.424 2.218 1.00 98.38 357 PHE A CA 1
ATOM 2874 C C . PHE A 1 357 ? -19.823 1.359 3.708 1.00 98.38 357 PHE A C 1
ATOM 2876 O O . PHE A 1 357 ? -20.270 2.351 4.272 1.00 98.38 357 PHE A O 1
ATOM 2883 N N . VAL A 1 358 ? -19.515 0.250 4.395 1.00 98.19 358 VAL A N 1
ATOM 2884 C CA . VAL A 1 358 ? -19.781 0.118 5.844 1.00 98.19 358 VAL A CA 1
ATOM 2885 C C . VAL A 1 358 ? -18.988 1.140 6.668 1.00 98.19 358 VAL A C 1
ATOM 2887 O O . VAL A 1 358 ? -19.483 1.651 7.671 1.00 98.19 358 VAL A O 1
ATOM 2890 N N . MET A 1 359 ? -17.762 1.472 6.249 1.00 96.62 359 MET A N 1
ATOM 2891 C CA . MET A 1 359 ? -16.981 2.539 6.885 1.00 96.62 359 MET A CA 1
ATOM 2892 C C . MET A 1 359 ? -17.664 3.907 6.750 1.00 96.62 359 MET A C 1
ATOM 2894 O O . MET A 1 359 ? -17.773 4.605 7.753 1.00 96.62 359 MET A O 1
ATOM 2898 N N . LEU A 1 360 ? -18.183 4.254 5.569 1.00 97.56 360 LEU A N 1
ATOM 2899 C CA . LEU A 1 360 ? -18.915 5.503 5.355 1.00 97.56 360 LEU A CA 1
ATOM 2900 C C . LEU A 1 360 ? -20.232 5.544 6.135 1.00 97.56 360 LEU A C 1
ATOM 2902 O O . LEU A 1 360 ? -20.552 6.585 6.699 1.00 97.56 360 LEU A O 1
ATOM 2906 N N . CYS A 1 361 ? -20.961 4.429 6.254 1.00 97.50 361 CYS A N 1
ATOM 2907 C CA . CYS A 1 361 ? -22.132 4.363 7.134 1.00 97.50 361 CYS A CA 1
ATOM 2908 C C . CYS A 1 361 ? -21.756 4.695 8.587 1.00 97.50 361 CYS A C 1
ATOM 2910 O O . CYS A 1 361 ? -22.441 5.469 9.256 1.00 97.50 361 CYS A O 1
ATOM 2912 N N . HIS A 1 362 ? -20.652 4.122 9.077 1.00 95.19 362 HIS A N 1
ATOM 2913 C CA . HIS A 1 362 ? -20.188 4.316 10.453 1.00 95.19 362 HIS A CA 1
ATOM 2914 C C . HIS A 1 362 ? -19.700 5.744 10.711 1.00 95.19 362 HIS A C 1
ATOM 2916 O O . HIS A 1 362 ? -20.071 6.359 11.711 1.00 95.19 362 HIS A O 1
ATOM 2922 N N . ASP A 1 363 ? -18.891 6.292 9.806 1.00 95.12 363 ASP A N 1
ATOM 2923 C CA . ASP A 1 363 ? -18.363 7.651 9.936 1.00 95.12 363 ASP A CA 1
ATOM 2924 C C . ASP A 1 363 ? -19.457 8.704 9.699 1.00 95.12 363 ASP A C 1
ATOM 2926 O O . ASP A 1 363 ? -19.513 9.695 10.425 1.00 95.12 363 ASP A O 1
ATOM 2930 N N . GLY A 1 364 ? -20.406 8.443 8.797 1.00 96.69 364 GLY A N 1
ATOM 2931 C CA . GLY A 1 364 ? -21.599 9.265 8.597 1.00 96.69 364 GLY A CA 1
ATOM 2932 C C . GLY A 1 364 ? -22.496 9.340 9.832 1.00 96.69 364 GLY A C 1
ATOM 2933 O O . GLY A 1 364 ? -22.989 10.415 10.175 1.00 96.69 364 GLY A O 1
ATOM 2934 N N . ALA A 1 365 ? -22.663 8.234 10.561 1.00 95.69 365 ALA A N 1
ATOM 2935 C CA . ALA A 1 365 ? -23.396 8.247 11.825 1.00 95.69 365 ALA A CA 1
ATOM 2936 C C . ALA A 1 365 ? -22.676 9.046 12.920 1.00 95.69 365 ALA A C 1
ATOM 2938 O O . ALA A 1 365 ? -23.314 9.799 13.653 1.00 95.69 365 ALA A O 1
ATOM 2939 N N . LYS A 1 366 ? -21.342 8.958 13.008 1.00 93.38 366 LYS A N 1
ATOM 2940 C CA . LYS A 1 366 ? -20.560 9.786 13.950 1.00 93.38 366 LYS A CA 1
ATOM 2941 C C . LYS A 1 366 ? -20.611 11.272 13.619 1.00 93.38 366 LYS A C 1
ATOM 2943 O O . LYS A 1 366 ? -20.666 12.087 14.536 1.00 93.38 366 LYS A O 1
ATOM 2948 N N . ALA A 1 367 ? -20.584 11.616 12.333 1.00 94.94 367 ALA A N 1
ATOM 2949 C CA . ALA A 1 367 ? -20.745 12.988 11.862 1.00 94.94 367 ALA A CA 1
ATOM 2950 C C . ALA A 1 367 ? -22.165 13.531 12.132 1.00 94.94 367 ALA A C 1
ATOM 2952 O O . ALA A 1 367 ? -22.392 14.738 12.143 1.00 94.94 367 ALA A O 1
ATOM 2953 N N . GLY A 1 368 ? -23.133 12.650 12.408 1.00 95.50 368 GLY A N 1
ATOM 2954 C CA . GLY A 1 368 ? -24.540 13.009 12.570 1.00 95.50 368 GLY A CA 1
ATOM 2955 C C . GLY A 1 368 ? -25.274 13.197 11.240 1.00 95.50 368 GLY A C 1
ATOM 2956 O O . GLY A 1 368 ? -26.348 13.791 11.219 1.00 95.50 368 GLY A O 1
ATOM 2957 N N . PHE A 1 369 ? -24.706 12.702 10.137 1.00 97.19 369 PHE A N 1
ATOM 2958 C CA . PHE A 1 369 ? -25.342 12.686 8.817 1.00 97.19 369 PHE A CA 1
ATOM 2959 C C . PHE A 1 369 ? -26.337 11.529 8.688 1.00 97.19 369 PHE A C 1
ATOM 2961 O O . PHE A 1 369 ? -27.350 11.659 8.002 1.00 97.19 369 PHE A O 1
ATOM 2968 N N . LEU A 1 370 ? -26.073 10.417 9.381 1.00 97.00 370 LEU A N 1
ATOM 2969 C CA . LEU A 1 370 ? -26.967 9.266 9.500 1.00 97.00 370 LEU A CA 1
ATOM 2970 C C . LEU A 1 370 ? -27.391 9.055 10.953 1.00 97.00 370 LEU A C 1
ATOM 2972 O O . LEU A 1 370 ? -26.647 9.349 11.889 1.00 97.00 370 LEU A O 1
ATOM 2976 N N . SER A 1 371 ? -28.576 8.486 11.142 1.00 95.38 371 SER A N 1
ATOM 2977 C CA . SER A 1 371 ? -28.955 7.881 12.417 1.00 95.38 371 SER A CA 1
ATOM 2978 C C . SER A 1 371 ? -28.230 6.545 12.637 1.00 95.38 371 SER A C 1
ATOM 2980 O O . SER A 1 371 ? -27.749 5.908 11.697 1.00 95.38 371 SER A O 1
ATOM 2982 N N . GLU A 1 372 ? -28.178 6.077 13.887 1.00 93.25 372 GLU A N 1
ATOM 2983 C CA . GLU A 1 372 ? -27.616 4.755 14.211 1.00 93.25 372 GLU A CA 1
ATOM 2984 C C . GLU A 1 372 ? -28.389 3.617 13.524 1.00 93.25 372 GLU A C 1
ATOM 2986 O O . GLU A 1 372 ? -27.787 2.642 13.075 1.00 93.25 372 GLU A O 1
ATOM 2991 N N . GLN A 1 373 ? -29.710 3.771 13.385 1.00 93.06 373 GLN A N 1
ATOM 2992 C CA . GLN A 1 373 ? -30.557 2.805 12.691 1.00 93.06 373 GLN A CA 1
ATOM 2993 C C . GLN A 1 373 ? -30.211 2.734 11.198 1.00 93.06 373 GLN A C 1
ATOM 2995 O O . GLN A 1 373 ? -29.969 1.647 10.688 1.00 93.06 373 GLN A O 1
ATOM 3000 N N . GLU A 1 374 ? -30.084 3.879 10.520 1.00 95.56 374 GLU A N 1
ATOM 3001 C CA . GLU A 1 374 ? -29.674 3.924 9.108 1.00 95.56 374 GLU A CA 1
ATOM 3002 C C . GLU A 1 374 ? -28.285 3.326 8.894 1.00 95.56 374 GLU A C 1
ATOM 3004 O O . GLU A 1 374 ? -28.071 2.579 7.944 1.00 95.56 374 GLU A O 1
ATOM 3009 N N . MET A 1 375 ? -27.337 3.597 9.795 1.00 95.75 375 MET A N 1
ATOM 3010 C CA . MET A 1 375 ? -26.014 2.979 9.734 1.00 95.75 375 MET A CA 1
ATOM 3011 C C . MET A 1 375 ? -26.103 1.450 9.753 1.00 95.75 375 MET A C 1
ATOM 3013 O O . MET A 1 375 ? -25.413 0.798 8.967 1.00 95.75 375 MET A O 1
ATOM 3017 N N . LEU A 1 376 ? -26.912 0.878 10.649 1.00 94.56 376 LEU A N 1
ATOM 3018 C CA . LEU A 1 376 ? -27.099 -0.569 10.751 1.00 94.56 376 LEU A CA 1
ATOM 3019 C C . LEU A 1 376 ? -27.821 -1.132 9.522 1.00 94.56 376 LEU A C 1
ATOM 3021 O O . LEU A 1 376 ? -27.322 -2.088 8.925 1.00 94.56 376 LEU A O 1
ATOM 3025 N N . ASP A 1 377 ? -28.934 -0.518 9.121 1.00 95.31 377 ASP A N 1
ATOM 3026 C CA . ASP A 1 377 ? -29.756 -0.954 7.988 1.00 95.31 377 ASP A CA 1
ATOM 3027 C C . ASP A 1 377 ? -28.971 -0.913 6.676 1.00 95.31 377 ASP A C 1
ATOM 3029 O O . ASP A 1 377 ? -28.990 -1.873 5.906 1.00 95.31 377 ASP A O 1
ATOM 3033 N N . PHE A 1 378 ? -28.207 0.155 6.439 1.00 97.25 378 PHE A N 1
ATOM 3034 C CA . PHE A 1 378 ? -27.375 0.264 5.244 1.00 97.25 378 PHE A CA 1
ATOM 3035 C C . PHE A 1 378 ? -26.214 -0.722 5.305 1.00 97.25 378 PHE A C 1
ATOM 3037 O O . PHE A 1 378 ? -25.968 -1.443 4.341 1.00 97.25 378 PHE A O 1
ATOM 3044 N N . SER A 1 379 ? -25.528 -0.846 6.447 1.00 97.38 379 SER A N 1
ATOM 3045 C CA . SER A 1 379 ? -24.439 -1.826 6.583 1.00 97.38 379 SER A CA 1
ATOM 3046 C C . SER A 1 379 ? -24.914 -3.257 6.314 1.00 97.38 379 SER A C 1
ATOM 3048 O O . SER A 1 379 ? -24.148 -4.078 5.803 1.00 97.38 379 SER A O 1
ATOM 3050 N N . LEU A 1 380 ? -26.169 -3.571 6.647 1.00 96.81 380 LEU A N 1
ATOM 3051 C CA . LEU A 1 380 ? -26.777 -4.874 6.398 1.00 96.81 380 LEU A CA 1
ATOM 3052 C C . LEU A 1 380 ? -26.924 -5.176 4.897 1.00 96.81 380 LEU A C 1
ATOM 3054 O O . LEU A 1 380 ? -26.757 -6.334 4.520 1.00 96.81 380 LEU A O 1
ATOM 3058 N N . LEU A 1 381 ? -27.109 -4.165 4.036 1.00 97.31 381 LEU A N 1
ATOM 3059 C CA . LEU A 1 381 ? -27.068 -4.329 2.573 1.00 97.31 381 LEU A CA 1
ATOM 3060 C C . LEU A 1 381 ? -25.712 -4.883 2.116 1.00 97.31 381 LEU A C 1
ATOM 3062 O O . LEU A 1 381 ? -25.638 -5.876 1.398 1.00 97.31 381 LEU A O 1
ATOM 3066 N N . ALA A 1 382 ? -24.613 -4.305 2.604 1.00 97.25 382 ALA A N 1
ATOM 3067 C CA . ALA A 1 382 ? -23.277 -4.818 2.304 1.00 97.25 382 ALA A CA 1
ATOM 3068 C C . ALA A 1 382 ? -23.078 -6.246 2.843 1.00 97.25 382 ALA A C 1
ATOM 3070 O O . ALA A 1 382 ? -22.382 -7.056 2.232 1.00 97.25 382 ALA A O 1
ATOM 3071 N N . ALA A 1 383 ? -23.683 -6.580 3.985 1.00 96.81 383 ALA A N 1
ATOM 3072 C CA . ALA A 1 383 ? -23.569 -7.913 4.559 1.00 96.81 383 ALA A CA 1
ATOM 3073 C C . ALA A 1 383 ? -24.240 -8.996 3.705 1.00 96.81 383 ALA A C 1
ATOM 3075 O O . ALA A 1 383 ? -23.637 -10.053 3.497 1.00 96.81 383 ALA A O 1
ATOM 3076 N N . VAL A 1 384 ? -25.446 -8.727 3.194 1.00 96.19 384 VAL A N 1
ATOM 3077 C CA . VAL A 1 384 ? -26.179 -9.679 2.345 1.00 96.19 384 VAL A CA 1
ATOM 3078 C C . VAL A 1 384 ? -25.523 -9.878 0.980 1.00 96.19 384 VAL A C 1
ATOM 3080 O O . VAL A 1 384 ? -25.592 -10.980 0.448 1.00 96.19 384 VAL A O 1
ATOM 3083 N N . GLU A 1 385 ? -24.807 -8.874 0.468 1.00 95.94 385 GLU A N 1
ATOM 3084 C CA . GLU A 1 385 ? -23.988 -8.997 -0.745 1.00 95.94 385 GLU A CA 1
ATOM 3085 C C . GLU A 1 385 ? -22.701 -9.804 -0.494 1.00 95.94 385 GLU A C 1
ATOM 3087 O O . GLU A 1 385 ? -22.315 -10.676 -1.273 1.00 95.94 385 GLU A O 1
ATOM 3092 N N . LEU A 1 386 ? -22.013 -9.548 0.624 1.00 98.00 386 LEU A N 1
ATOM 3093 C CA . LEU A 1 386 ? -20.700 -10.138 0.897 1.00 98.00 386 LEU A CA 1
ATOM 3094 C C . LEU A 1 386 ? -20.747 -11.595 1.362 1.00 98.00 386 LEU A C 1
ATOM 3096 O O . LEU A 1 386 ? -19.859 -12.372 0.997 1.00 98.00 386 LEU A O 1
ATOM 3100 N N . GLN A 1 387 ? -21.717 -11.957 2.208 1.00 97.38 387 GLN A N 1
ATOM 3101 C CA . GLN A 1 387 ? -21.777 -13.281 2.834 1.00 97.38 387 GLN A CA 1
ATOM 3102 C C . GLN A 1 387 ? -21.858 -14.441 1.818 1.00 97.38 387 GLN A C 1
ATOM 3104 O O . GLN A 1 387 ? -21.084 -15.389 1.976 1.00 97.38 387 GLN A O 1
ATOM 3109 N N . PRO A 1 388 ? -22.719 -14.406 0.777 1.00 97.25 388 PRO A N 1
ATOM 3110 C CA . PRO A 1 388 ? -22.763 -15.467 -0.231 1.00 97.25 388 PRO A CA 1
ATOM 3111 C C . PRO A 1 388 ? -21.590 -15.411 -1.222 1.00 97.25 388 PRO A C 1
ATOM 3113 O O . PRO A 1 388 ? -21.261 -16.428 -1.832 1.00 97.25 388 PRO A O 1
ATOM 3116 N N . HIS A 1 389 ? -20.957 -14.245 -1.390 1.00 97.56 389 HIS A N 1
ATOM 3117 C CA . HIS A 1 389 ? -19.903 -14.034 -2.385 1.00 97.56 389 HIS A CA 1
ATOM 3118 C C . HIS A 1 389 ? -18.528 -14.548 -1.936 1.00 97.56 389 HIS A C 1
ATOM 3120 O O . HIS A 1 389 ? -17.757 -15.071 -2.741 1.00 97.56 389 HIS A O 1
ATOM 3126 N N . TYR A 1 390 ? -18.214 -14.430 -0.644 1.00 98.06 390 TYR A N 1
ATOM 3127 C CA . TYR A 1 390 ? -16.960 -14.922 -0.063 1.00 98.06 390 TYR A CA 1
ATOM 3128 C C . TYR A 1 390 ? -17.189 -16.143 0.833 1.00 98.06 390 TYR A C 1
ATOM 3130 O O . TYR A 1 390 ? -18.278 -16.379 1.342 1.00 98.06 390 TYR A O 1
ATOM 3138 N N . GLN A 1 391 ? -16.142 -16.937 1.070 1.00 97.06 391 GLN A N 1
ATOM 3139 C CA . GLN A 1 391 ? -16.277 -18.192 1.831 1.00 97.06 391 GLN A CA 1
ATOM 3140 C C . GLN A 1 391 ? -16.030 -18.043 3.337 1.00 97.06 391 GLN A C 1
ATOM 3142 O O . GLN A 1 391 ? -16.292 -18.962 4.114 1.00 97.06 391 GLN A O 1
ATOM 3147 N N . SER A 1 392 ? -15.405 -16.940 3.757 1.00 98.44 392 SER A N 1
ATOM 3148 C CA . SER A 1 392 ? -15.064 -16.677 5.158 1.00 98.44 392 SER A CA 1
ATOM 3149 C C . SER A 1 392 ? -14.570 -15.245 5.361 1.00 98.44 392 SER A C 1
ATOM 3151 O O . SER A 1 392 ? -14.087 -14.606 4.427 1.00 98.44 392 SER A O 1
ATOM 3153 N N . TRP A 1 393 ? -14.484 -14.811 6.622 1.00 98.38 393 TRP A N 1
ATOM 3154 C CA . TRP A 1 393 ? -13.780 -13.581 7.009 1.00 98.38 393 TRP A CA 1
ATOM 3155 C C . TRP A 1 393 ? -12.347 -13.497 6.468 1.00 98.38 393 TRP A C 1
ATOM 3157 O O . TRP A 1 393 ? -11.848 -12.425 6.126 1.00 98.38 393 TRP A O 1
ATOM 3167 N N . ARG A 1 394 ? -11.648 -14.639 6.392 1.00 98.38 394 ARG A N 1
ATOM 3168 C CA . ARG A 1 394 ? -10.285 -14.690 5.850 1.00 98.38 394 ARG A CA 1
ATOM 3169 C C . ARG A 1 394 ? -10.272 -14.386 4.358 1.00 98.38 394 ARG A C 1
ATOM 3171 O O . ARG A 1 394 ? -9.343 -13.718 3.914 1.00 98.38 394 ARG A O 1
ATOM 3178 N N . ASP A 1 395 ? -11.252 -14.899 3.630 1.00 98.12 395 ASP A N 1
ATOM 3179 C CA . ASP A 1 395 ? -11.392 -14.715 2.190 1.00 98.12 395 ASP A CA 1
ATOM 3180 C C . ASP A 1 395 ? -11.725 -13.252 1.865 1.00 98.12 395 ASP A C 1
ATOM 3182 O O . ASP A 1 395 ? -10.945 -12.583 1.185 1.00 98.12 395 ASP A O 1
ATOM 3186 N N . LEU A 1 396 ? -12.746 -12.695 2.531 1.00 98.62 396 LEU A N 1
ATOM 3187 C CA . LEU A 1 396 ? -13.090 -11.269 2.480 1.00 98.62 396 LEU A CA 1
ATOM 3188 C C . LEU A 1 396 ? -11.868 -10.376 2.752 1.00 98.62 396 LEU A C 1
ATOM 3190 O O . LEU A 1 396 ? -11.539 -9.477 1.978 1.00 98.62 396 LEU A O 1
ATOM 3194 N N . GLY A 1 397 ? -11.148 -10.642 3.847 1.00 98.38 397 GLY A N 1
ATOM 3195 C CA . GLY A 1 397 ? -9.972 -9.860 4.223 1.00 98.38 397 GLY A CA 1
ATOM 3196 C C . GLY A 1 397 ? -8.812 -9.967 3.229 1.00 98.38 397 GLY A C 1
ATOM 3197 O O . GLY A 1 397 ? -8.050 -9.010 3.068 1.00 98.38 397 GLY A O 1
ATOM 3198 N N . GLN A 1 398 ? -8.654 -11.108 2.554 1.00 98.12 398 GLN A N 1
ATOM 3199 C CA . GLN A 1 398 ? -7.651 -11.279 1.501 1.00 98.12 398 GLN A CA 1
ATOM 3200 C C . GLN A 1 398 ? -8.035 -10.520 0.233 1.00 98.12 398 GLN A C 1
ATOM 3202 O O . GLN A 1 398 ? -7.181 -9.808 -0.299 1.00 98.12 398 GLN A O 1
ATOM 3207 N N . ALA A 1 399 ? -9.294 -10.615 -0.201 1.00 98.19 399 ALA A N 1
ATOM 3208 C CA . ALA A 1 399 ? -9.818 -9.870 -1.342 1.00 98.19 399 ALA A CA 1
ATOM 3209 C C . ALA A 1 399 ? -9.690 -8.354 -1.122 1.00 98.19 399 ALA A C 1
ATOM 3211 O O . ALA A 1 399 ? -9.111 -7.654 -1.955 1.00 98.19 399 ALA A O 1
ATOM 3212 N N . PHE A 1 400 ? -10.092 -7.864 0.056 1.00 98.50 400 PHE A N 1
ATOM 3213 C CA . PHE A 1 400 ? -9.946 -6.460 0.447 1.00 98.50 400 PHE A CA 1
ATOM 3214 C C . PHE A 1 400 ? -8.486 -5.981 0.386 1.00 98.50 400 PHE A C 1
ATOM 3216 O O . PHE A 1 400 ? -8.184 -4.944 -0.209 1.00 98.50 400 PHE A O 1
ATOM 3223 N N . LEU A 1 401 ? -7.543 -6.733 0.971 1.00 98.12 401 LEU A N 1
ATOM 3224 C CA . LEU A 1 401 ? -6.125 -6.360 0.935 1.00 98.12 401 LEU A CA 1
ATOM 3225 C C . LEU A 1 401 ? -5.545 -6.423 -0.481 1.00 98.12 401 LEU A C 1
ATOM 3227 O O . LEU A 1 401 ? -4.687 -5.601 -0.816 1.00 98.12 401 LEU A O 1
ATOM 3231 N N . LEU A 1 402 ? -5.977 -7.383 -1.301 1.00 97.94 402 LEU A N 1
ATOM 3232 C CA . LEU A 1 402 ? -5.511 -7.517 -2.676 1.00 97.94 402 LEU A CA 1
ATOM 3233 C C . LEU A 1 402 ? -5.968 -6.329 -3.527 1.00 97.94 402 LEU A C 1
ATOM 3235 O O . LEU A 1 402 ? -5.127 -5.717 -4.185 1.00 97.94 402 LEU A O 1
ATOM 3239 N N . ALA A 1 403 ? -7.244 -5.950 -3.433 1.00 97.81 403 ALA A N 1
ATOM 3240 C CA . ALA A 1 403 ? -7.786 -4.762 -4.086 1.00 97.81 403 ALA A CA 1
ATOM 3241 C C . ALA A 1 403 ? -7.118 -3.477 -3.600 1.00 97.81 403 ALA A C 1
ATOM 3243 O O . ALA A 1 403 ? -6.640 -2.691 -4.418 1.00 97.81 403 ALA A O 1
ATOM 3244 N N . ARG A 1 404 ? -6.949 -3.310 -2.278 1.00 96.38 404 ARG A N 1
ATOM 3245 C CA . ARG A 1 404 ? -6.215 -2.168 -1.714 1.00 96.38 404 ARG A CA 1
ATOM 3246 C C . ARG A 1 404 ? -4.821 -2.052 -2.312 1.00 96.38 404 ARG A C 1
ATOM 3248 O O . ARG A 1 404 ? -4.368 -0.955 -2.619 1.00 96.38 404 ARG A O 1
ATOM 3255 N N . TRP A 1 405 ? -4.108 -3.171 -2.408 1.00 95.88 405 TRP A N 1
ATOM 3256 C CA . TRP A 1 405 ? -2.766 -3.189 -2.975 1.00 95.88 405 TRP A CA 1
ATOM 3257 C C . TRP A 1 405 ? -2.775 -2.861 -4.465 1.00 95.88 405 TRP A C 1
ATOM 3259 O O . TRP A 1 405 ? -1.928 -2.087 -4.888 1.00 95.88 405 TRP A O 1
ATOM 3269 N N . TYR A 1 406 ? -3.716 -3.413 -5.236 1.00 96.56 406 TYR A N 1
ATOM 3270 C CA . TYR A 1 406 ? -3.816 -3.165 -6.675 1.00 96.56 406 TYR A CA 1
ATOM 3271 C C . TYR A 1 406 ? -4.171 -1.709 -7.002 1.00 96.56 406 TYR A C 1
ATOM 3273 O O . TYR A 1 406 ? -3.640 -1.156 -7.959 1.00 96.56 406 TYR A O 1
ATOM 3281 N N . TRP A 1 407 ? -5.028 -1.080 -6.195 1.00 94.50 407 TRP A N 1
ATOM 3282 C CA . TRP A 1 407 ? -5.517 0.279 -6.429 1.00 94.50 407 TRP A CA 1
ATOM 3283 C C . TRP A 1 407 ? -4.397 1.336 -6.480 1.00 94.50 407 TRP A C 1
ATOM 3285 O O . TRP A 1 407 ? -4.395 2.175 -7.379 1.00 94.50 407 TRP A O 1
ATOM 3295 N N . LYS A 1 408 ? -3.433 1.293 -5.547 1.00 91.06 408 LYS A N 1
ATOM 3296 C CA . LYS A 1 408 ? -2.348 2.293 -5.424 1.00 91.06 408 LYS A CA 1
ATOM 3297 C C . LYS A 1 408 ? -1.020 1.672 -4.955 1.00 91.06 408 LYS A C 1
ATOM 3299 O O . LYS A 1 408 ? -0.499 1.989 -3.887 1.00 91.06 408 LYS A O 1
ATOM 3304 N N . ALA A 1 409 ? -0.446 0.756 -5.726 1.00 90.38 409 ALA A N 1
ATOM 3305 C CA . ALA A 1 409 ? 0.762 0.015 -5.359 1.00 90.38 409 ALA A CA 1
ATOM 3306 C C . ALA A 1 409 ? 2.066 0.823 -5.416 1.00 90.38 409 ALA A C 1
ATOM 3308 O O . ALA A 1 409 ? 3.071 0.398 -4.841 1.00 90.38 409 ALA A O 1
ATOM 3309 N N . THR A 1 410 ? 2.100 1.933 -6.151 1.00 88.69 410 THR A N 1
ATOM 3310 C CA . THR A 1 410 ? 3.307 2.752 -6.340 1.00 88.69 410 THR A CA 1
ATOM 3311 C C . THR A 1 410 ? 3.359 3.968 -5.418 1.00 88.69 410 THR A C 1
ATOM 3313 O O . THR A 1 410 ? 4.424 4.585 -5.290 1.00 88.69 410 THR A O 1
ATOM 3316 N N . ASP A 1 411 ? 2.255 4.262 -4.724 1.00 88.31 411 ASP A N 1
ATOM 3317 C CA . ASP A 1 411 ? 2.173 5.311 -3.715 1.00 88.31 411 ASP A CA 1
ATOM 3318 C C . ASP A 1 411 ? 2.767 4.843 -2.374 1.00 88.31 411 ASP A C 1
ATOM 3320 O O . ASP A 1 411 ? 2.355 3.845 -1.775 1.00 88.31 411 ASP A O 1
ATOM 3324 N N . LYS A 1 412 ? 3.781 5.566 -1.886 1.00 88.00 412 LYS A N 1
ATOM 3325 C CA . LYS A 1 412 ? 4.517 5.179 -0.672 1.00 88.00 412 LYS A CA 1
ATOM 3326 C C . LYS A 1 412 ? 3.675 5.326 0.595 1.00 88.00 412 LYS A C 1
ATOM 3328 O O . LYS A 1 412 ? 3.818 4.508 1.505 1.00 88.00 412 LYS A O 1
ATOM 3333 N N . PHE A 1 413 ? 2.837 6.357 0.671 1.00 83.94 413 PHE A N 1
ATOM 3334 C CA . PHE A 1 413 ? 1.995 6.608 1.836 1.00 83.94 413 PHE A CA 1
ATOM 3335 C C . PHE A 1 413 ? 0.872 5.565 1.922 1.00 83.94 413 PHE A C 1
ATOM 3337 O O . PHE A 1 413 ? 0.625 4.984 2.981 1.00 83.94 413 PHE A O 1
ATOM 3344 N N . HIS A 1 414 ? 0.274 5.210 0.789 1.00 87.56 414 HIS A N 1
ATOM 3345 C CA . HIS A 1 414 ? -0.697 4.131 0.675 1.00 87.56 414 HIS A CA 1
ATOM 3346 C C . HIS A 1 414 ? -0.097 2.768 1.010 1.00 87.56 414 HIS A C 1
ATOM 3348 O O . HIS A 1 414 ? -0.702 2.000 1.752 1.00 87.56 414 HIS A O 1
ATOM 3354 N N . LEU A 1 415 ? 1.119 2.459 0.546 1.00 88.44 415 LEU A N 1
ATOM 3355 C CA . LEU A 1 415 ? 1.813 1.227 0.943 1.00 88.44 415 LEU A CA 1
ATOM 3356 C C . LEU A 1 415 ? 2.085 1.170 2.453 1.00 88.44 415 LEU A C 1
ATOM 3358 O O . LEU A 1 415 ? 2.024 0.093 3.059 1.00 88.44 415 LEU A O 1
ATOM 3362 N N . PHE A 1 416 ? 2.364 2.317 3.071 1.00 88.12 416 PHE A N 1
ATOM 3363 C CA . PHE A 1 416 ? 2.504 2.404 4.517 1.00 88.12 416 PHE A CA 1
ATOM 3364 C C . PHE A 1 416 ? 1.173 2.102 5.224 1.00 88.12 416 PHE A C 1
ATOM 3366 O O . PHE A 1 416 ? 1.123 1.207 6.072 1.00 88.12 416 PHE A O 1
ATOM 3373 N N . THR A 1 417 ? 0.073 2.756 4.835 1.00 89.38 417 THR A N 1
ATOM 3374 C CA . THR A 1 417 ? -1.251 2.479 5.425 1.00 89.38 417 THR A CA 1
ATOM 3375 C C . THR A 1 417 ? -1.724 1.053 5.130 1.00 89.38 417 THR A C 1
ATOM 3377 O O . THR A 1 417 ? -2.301 0.404 5.998 1.00 89.38 417 THR A O 1
ATOM 3380 N N . HIS A 1 418 ? -1.397 0.486 3.966 1.00 94.06 418 HIS A N 1
ATOM 3381 C CA . HIS A 1 418 ? -1.652 -0.917 3.633 1.00 94.06 418 HIS A CA 1
ATOM 3382 C C . HIS A 1 418 ? -1.028 -1.881 4.659 1.00 94.06 418 HIS A C 1
ATOM 3384 O O . HIS A 1 418 ? -1.642 -2.892 5.005 1.00 94.06 418 HIS A O 1
ATOM 3390 N N . CYS A 1 419 ? 0.147 -1.565 5.218 1.00 93.25 419 CYS A N 1
ATOM 3391 C CA . CYS A 1 419 ? 0.730 -2.354 6.307 1.00 93.25 419 CYS A CA 1
ATOM 3392 C C . CYS A 1 419 ? -0.122 -2.318 7.589 1.00 93.25 419 CYS A C 1
ATOM 3394 O O . CYS A 1 419 ? -0.221 -3.339 8.276 1.00 93.25 419 CYS A O 1
ATOM 3396 N N . LEU A 1 420 ? -0.756 -1.181 7.898 1.00 93.19 420 LEU A N 1
ATOM 3397 C CA . LEU A 1 420 ? -1.673 -1.044 9.036 1.00 93.19 420 LEU A CA 1
ATOM 3398 C C . LEU A 1 420 ? -2.938 -1.882 8.822 1.00 93.19 420 LEU A C 1
ATOM 3400 O O . LEU A 1 420 ? -3.281 -2.691 9.682 1.00 93.19 420 LEU A O 1
ATOM 3404 N N . PHE A 1 421 ? -3.548 -1.811 7.635 1.00 96.19 421 PHE A N 1
ATOM 3405 C CA . PHE A 1 421 ? -4.694 -2.658 7.280 1.00 96.19 421 PHE A CA 1
ATOM 3406 C C . PHE A 1 421 ? -4.349 -4.148 7.326 1.00 96.19 421 PHE A C 1
ATOM 3408 O O . PHE A 1 421 ? -5.085 -4.940 7.911 1.00 96.19 421 PHE A O 1
ATOM 3415 N N . LYS A 1 422 ? -3.188 -4.553 6.797 1.00 97.12 422 LYS A N 1
ATOM 3416 C CA . LYS A 1 422 ? -2.723 -5.945 6.892 1.00 97.12 422 LYS A CA 1
ATOM 3417 C C . LYS A 1 422 ? -2.602 -6.402 8.348 1.00 97.12 422 LYS A C 1
ATOM 3419 O O . LYS A 1 422 ? -2.946 -7.540 8.679 1.00 97.12 422 LYS A O 1
ATOM 3424 N N . LYS A 1 423 ? -2.126 -5.523 9.233 1.00 95.69 423 LYS A N 1
ATOM 3425 C CA . LYS A 1 423 ? -2.061 -5.790 10.672 1.00 95.69 423 LYS A CA 1
ATOM 3426 C C . LYS A 1 423 ? -3.454 -5.855 11.302 1.00 95.69 423 LYS A C 1
ATOM 3428 O O . LYS A 1 423 ? -3.668 -6.728 12.139 1.00 95.69 423 LYS A O 1
ATOM 3433 N N . ALA A 1 424 ? -4.385 -4.992 10.895 1.00 96.75 424 ALA A N 1
ATOM 3434 C CA . ALA A 1 424 ? -5.761 -4.960 11.392 1.00 96.75 424 ALA A CA 1
ATOM 3435 C C . ALA A 1 424 ? -6.486 -6.262 11.044 1.00 96.75 424 ALA A C 1
ATOM 3437 O O . ALA A 1 424 ? -6.934 -6.965 11.944 1.00 96.75 424 ALA A O 1
ATOM 3438 N N . ILE A 1 425 ? -6.444 -6.663 9.772 1.00 98.19 425 ILE A N 1
ATOM 3439 C CA . ILE A 1 425 ? -6.962 -7.947 9.281 1.00 98.19 425 ILE A CA 1
ATOM 3440 C C . ILE A 1 425 ? -6.315 -9.123 10.023 1.00 98.19 425 ILE A C 1
ATOM 3442 O O . ILE A 1 425 ? -6.998 -10.041 10.470 1.00 98.19 425 ILE A O 1
ATOM 3446 N N . SER A 1 426 ? -4.990 -9.103 10.227 1.00 97.88 426 SER A N 1
ATOM 3447 C CA . SER A 1 426 ? -4.332 -10.170 10.989 1.00 97.88 426 SER A CA 1
ATOM 3448 C C . SER A 1 426 ? -4.785 -10.222 12.449 1.00 97.88 426 SER A C 1
ATOM 3450 O O . SER A 1 426 ? -4.764 -11.313 13.016 1.00 97.88 426 SER A O 1
ATOM 3452 N N . LYS A 1 427 ? -5.118 -9.091 13.077 1.00 96.19 427 LYS A N 1
ATOM 3453 C CA . LYS A 1 427 ? -5.665 -9.074 14.437 1.00 96.19 427 LYS A CA 1
ATOM 3454 C C . LYS A 1 427 ? -7.097 -9.579 14.448 1.00 96.19 427 LYS A C 1
ATOM 3456 O O . LYS A 1 427 ? -7.381 -10.454 15.253 1.00 96.19 427 LYS A O 1
ATOM 3461 N N . LEU A 1 428 ? -7.938 -9.117 13.528 1.00 97.50 428 LEU A N 1
ATOM 3462 C CA . LEU A 1 428 ? -9.306 -9.604 13.370 1.00 97.50 428 LEU A CA 1
ATOM 3463 C C . LEU A 1 428 ? -9.335 -11.140 13.248 1.00 97.50 428 LEU A C 1
ATOM 3465 O O . LEU A 1 428 ? -10.027 -11.837 13.975 1.00 97.50 428 LEU A O 1
ATOM 3469 N N . LEU A 1 429 ? -8.456 -11.712 12.426 1.00 97.75 429 LEU A N 1
ATOM 3470 C CA . LEU A 1 429 ? -8.415 -13.163 12.229 1.00 97.75 429 LEU A CA 1
ATOM 3471 C C . LEU A 1 429 ? -7.821 -13.969 13.398 1.00 97.75 429 LEU A C 1
ATOM 3473 O O . LEU A 1 429 ? -7.976 -15.191 13.422 1.00 97.75 429 LEU A O 1
ATOM 3477 N N . LYS A 1 430 ? -7.072 -13.350 14.321 1.00 96.38 430 LYS A N 1
ATOM 3478 C CA . LYS A 1 430 ? -6.250 -14.084 15.309 1.00 96.38 430 LYS A CA 1
ATOM 3479 C C . LYS A 1 430 ? -6.545 -13.736 16.761 1.00 96.38 430 LYS A C 1
ATOM 3481 O O . LYS A 1 430 ? -6.423 -14.621 17.605 1.00 96.38 430 LYS A O 1
ATOM 3486 N N . GLN A 1 431 ? -6.916 -12.500 17.068 1.00 94.88 431 GLN A N 1
ATOM 3487 C CA . GLN A 1 431 ? -7.140 -12.031 18.431 1.00 94.88 431 GLN A CA 1
ATOM 3488 C C . GLN A 1 431 ? -8.351 -12.744 19.038 1.00 94.88 431 GLN A C 1
ATOM 3490 O O . GLN A 1 431 ? -9.434 -12.738 18.460 1.00 94.88 431 GLN A O 1
ATOM 3495 N N . GLN A 1 432 ? -8.175 -13.371 20.201 1.00 92.69 432 GLN A N 1
ATOM 3496 C CA . GLN A 1 432 ? -9.290 -13.977 20.932 1.00 92.69 432 GLN A CA 1
ATOM 3497 C C . GLN A 1 432 ? -10.339 -12.908 21.261 1.00 92.69 432 GLN A C 1
ATOM 3499 O O . GLN A 1 432 ? -9.961 -11.822 21.687 1.00 92.69 432 GLN A O 1
ATOM 3504 N N . GLY A 1 433 ? -11.619 -13.221 21.042 1.00 91.94 433 GLY A N 1
ATOM 3505 C CA . GLY A 1 433 ? -12.734 -12.284 21.230 1.00 91.94 433 GLY A CA 1
ATOM 3506 C C . GLY A 1 433 ? -12.935 -11.281 20.088 1.00 91.94 433 GLY A C 1
ATOM 3507 O O . GLY A 1 433 ? -13.802 -10.421 20.181 1.00 91.94 433 GLY A O 1
ATOM 3508 N N . SER A 1 434 ? -12.164 -11.384 18.998 1.00 94.88 434 SER A N 1
ATOM 3509 C CA . SER A 1 434 ? -12.420 -10.592 17.793 1.00 94.88 434 SER A CA 1
ATOM 3510 C C . SER A 1 434 ? -13.758 -10.960 17.139 1.00 94.88 434 SER A C 1
ATOM 3512 O O . SER A 1 434 ? -14.044 -12.156 17.042 1.00 94.88 434 SER A O 1
ATOM 3514 N N . PRO A 1 435 ? -14.493 -9.983 16.559 1.00 94.69 435 PRO A N 1
ATOM 3515 C CA . PRO A 1 435 ? -15.708 -10.263 15.794 1.00 94.69 435 PRO A CA 1
ATOM 3516 C C . PRO A 1 435 ? -15.506 -11.280 14.667 1.00 94.69 435 PRO A C 1
ATOM 3518 O O . PRO A 1 435 ? -16.337 -12.155 14.491 1.00 94.69 435 PRO A O 1
ATOM 3521 N N . TRP A 1 436 ? -14.368 -11.270 13.966 1.00 96.25 436 TRP A N 1
ATOM 3522 C CA . TRP A 1 436 ? -14.100 -12.227 12.877 1.00 96.25 436 TRP A CA 1
ATOM 3523 C C . TRP A 1 436 ? -13.785 -13.650 13.369 1.00 96.25 436 TRP A C 1
ATOM 3525 O O . TRP A 1 436 ? -13.543 -14.556 12.570 1.00 96.25 436 TRP A O 1
ATOM 3535 N N . ARG A 1 437 ? -13.734 -13.849 14.690 1.00 94.94 437 ARG A N 1
ATOM 3536 C CA . ARG A 1 437 ? -13.583 -15.157 15.336 1.00 94.94 437 ARG A CA 1
ATOM 3537 C C . ARG A 1 437 ? -14.820 -15.593 16.107 1.00 94.94 437 ARG A C 1
ATOM 3539 O O . ARG A 1 437 ? -14.978 -16.792 16.307 1.00 94.94 437 ARG A O 1
ATOM 3546 N N . THR A 1 438 ? -15.610 -14.650 16.609 1.00 93.81 438 THR A N 1
ATOM 3547 C CA . THR A 1 438 ? -16.799 -14.925 17.425 1.00 93.81 438 THR A CA 1
ATOM 3548 C C . THR A 1 438 ? -18.079 -14.933 16.602 1.00 93.81 438 THR A C 1
ATOM 3550 O O . THR A 1 438 ? -18.999 -15.659 16.958 1.00 93.81 438 THR A O 1
ATOM 3553 N N . LEU A 1 439 ? -18.132 -14.172 15.508 1.00 94.38 439 LEU A N 1
ATOM 3554 C CA . LEU A 1 439 ? -19.244 -14.178 14.567 1.00 94.38 439 LEU A CA 1
ATOM 3555 C C . LEU A 1 439 ? -18.972 -15.211 13.478 1.00 94.38 439 LEU A C 1
ATOM 3557 O O . LEU A 1 439 ? -17.999 -15.101 12.721 1.00 94.38 439 LEU A O 1
ATOM 3561 N N . GLU A 1 440 ? -19.825 -16.229 13.410 1.00 94.62 440 GLU A N 1
ATOM 3562 C CA . GLU A 1 440 ? -19.768 -17.217 12.339 1.00 94.62 440 GLU A CA 1
ATOM 3563 C C . GLU A 1 440 ? -20.012 -16.544 10.987 1.00 94.62 440 GLU A C 1
ATOM 3565 O O . GLU A 1 440 ? -20.841 -15.645 10.862 1.00 94.62 440 GLU A O 1
ATOM 3570 N N . TRP A 1 441 ? -19.271 -16.975 9.963 1.00 96.62 441 TRP A N 1
ATOM 3571 C CA . TRP A 1 441 ? -19.401 -16.396 8.626 1.00 96.62 441 TRP A CA 1
ATOM 3572 C C . TRP A 1 441 ? -20.832 -16.535 8.092 1.00 96.62 441 TRP A C 1
ATOM 3574 O O . TRP A 1 441 ? -21.406 -15.544 7.665 1.00 96.62 441 TRP A O 1
ATOM 3584 N N . ASN A 1 442 ? -21.414 -17.732 8.218 1.00 94.56 442 ASN A N 1
ATOM 3585 C CA . ASN A 1 442 ? -22.758 -18.074 7.745 1.00 94.56 442 ASN A CA 1
ATOM 3586 C C . ASN A 1 442 ? -23.831 -17.913 8.838 1.00 94.56 442 ASN A C 1
ATOM 3588 O O . ASN A 1 442 ? -24.750 -18.730 8.919 1.00 94.56 442 ASN A O 1
ATOM 3592 N N . CYS A 1 443 ? -23.699 -16.936 9.742 1.00 92.25 443 CYS A N 1
ATOM 3593 C CA . CYS A 1 443 ? -24.775 -16.684 10.697 1.00 92.25 443 CYS A CA 1
ATOM 3594 C C . CYS A 1 443 ? -26.003 -16.108 9.975 1.00 92.25 443 CYS A C 1
ATOM 3596 O O . CYS A 1 443 ? -25.863 -15.387 8.985 1.00 92.25 443 CYS A O 1
ATOM 3598 N N . SER A 1 444 ? -27.201 -16.379 10.499 1.00 93.19 444 SER A N 1
ATOM 3599 C CA . SER A 1 444 ? -28.429 -15.776 9.972 1.00 93.19 444 SER A CA 1
ATOM 3600 C C . SER A 1 444 ? -28.350 -14.257 10.090 1.00 93.19 444 SER A C 1
ATOM 3602 O O . SER A 1 444 ? -28.209 -13.729 11.195 1.00 93.19 444 SER A O 1
ATOM 3604 N N . LEU A 1 445 ? -28.441 -13.570 8.955 1.00 93.38 445 LEU A N 1
ATOM 3605 C CA . LEU A 1 445 ? -28.558 -12.118 8.904 1.00 93.38 445 LEU A CA 1
ATOM 3606 C C . LEU A 1 445 ? -30.022 -11.712 9.110 1.00 93.38 445 LEU A C 1
ATOM 3608 O O . LEU A 1 445 ? -30.936 -12.492 8.830 1.00 93.38 445 LEU A O 1
ATOM 3612 N N . ALA A 1 446 ? -30.239 -10.503 9.627 1.00 91.69 446 ALA A N 1
ATOM 3613 C CA . ALA A 1 446 ? -31.564 -9.895 9.633 1.00 91.69 446 ALA A CA 1
ATOM 3614 C C . ALA A 1 446 ? -32.003 -9.574 8.194 1.00 91.69 446 ALA A C 1
ATOM 3616 O O . ALA A 1 446 ? -31.173 -9.486 7.287 1.00 91.69 446 ALA A O 1
ATOM 3617 N N . THR A 1 447 ? -33.306 -9.396 7.983 1.00 91.12 447 THR A N 1
ATOM 3618 C CA . THR A 1 447 ? -33.831 -8.965 6.684 1.00 91.12 447 THR A CA 1
ATOM 3619 C C . THR A 1 447 ? -33.367 -7.531 6.407 1.00 91.12 447 THR A C 1
ATOM 3621 O O . THR A 1 447 ? -33.669 -6.658 7.223 1.00 91.12 447 THR A O 1
ATOM 3624 N N . PRO A 1 448 ? -32.641 -7.268 5.304 1.00 92.12 448 PRO A N 1
ATOM 3625 C CA . PRO A 1 448 ? -32.248 -5.911 4.947 1.00 92.12 448 PRO A CA 1
ATOM 3626 C C . PRO A 1 448 ? -33.468 -5.092 4.517 1.00 92.12 448 PRO A C 1
ATOM 3628 O O . PRO A 1 448 ? -34.494 -5.646 4.109 1.00 92.12 448 PRO A O 1
ATOM 3631 N N . ILE A 1 449 ? -33.333 -3.766 4.547 1.00 93.19 449 ILE A N 1
ATOM 3632 C CA . ILE A 1 449 ? -34.221 -2.907 3.759 1.00 93.19 449 ILE A CA 1
ATOM 3633 C C . ILE A 1 449 ? -34.107 -3.283 2.275 1.00 93.19 449 ILE A C 1
ATOM 3635 O O . ILE A 1 449 ? -33.082 -3.797 1.826 1.00 93.19 449 ILE A O 1
ATOM 3639 N N . SER A 1 450 ? -35.169 -3.051 1.513 1.00 92.12 450 SER A N 1
ATOM 3640 C CA . SER A 1 450 ? -35.140 -3.294 0.067 1.00 92.12 450 SER A CA 1
ATOM 3641 C C . SER A 1 450 ? -34.183 -2.329 -0.644 1.00 92.12 450 SER A C 1
ATOM 3643 O O . SER A 1 450 ? -33.924 -1.224 -0.154 1.00 92.12 450 SER A O 1
ATOM 3645 N N . PHE A 1 451 ? -33.669 -2.734 -1.810 1.00 89.12 451 PHE A N 1
ATOM 3646 C CA . PHE A 1 451 ? -32.825 -1.859 -2.624 1.00 89.12 451 PHE A CA 1
ATOM 3647 C C . PHE A 1 451 ? -33.587 -0.593 -3.035 1.00 89.12 451 PHE A C 1
ATOM 3649 O O . PHE A 1 451 ? -33.021 0.492 -3.003 1.00 89.12 451 PHE A O 1
ATOM 3656 N N . GLU A 1 452 ? -34.883 -0.705 -3.318 1.00 89.12 452 GLU A N 1
ATOM 3657 C CA . GLU A 1 452 ? -35.760 0.410 -3.666 1.00 89.12 452 GLU A CA 1
ATOM 3658 C C . GLU A 1 452 ? -35.873 1.412 -2.512 1.00 89.12 452 GLU A C 1
ATOM 3660 O O . GLU A 1 452 ? -35.733 2.613 -2.720 1.00 89.12 452 GLU A O 1
ATOM 3665 N N . GLN A 1 453 ? -36.054 0.937 -1.274 1.00 91.62 453 GLN A N 1
ATOM 3666 C CA . GLN A 1 453 ? -36.071 1.809 -0.091 1.00 91.62 453 GLN A CA 1
ATOM 3667 C C . GLN A 1 453 ? -34.731 2.524 0.117 1.00 91.62 453 GLN A C 1
ATOM 3669 O O . GLN A 1 453 ? -34.707 3.710 0.457 1.00 91.62 453 GLN A O 1
ATOM 3674 N N . PHE A 1 454 ? -33.618 1.816 -0.084 1.00 92.75 454 PHE A N 1
ATOM 3675 C CA . PHE A 1 454 ? -32.286 2.408 -0.012 1.00 92.75 454 PHE A CA 1
ATOM 3676 C C . PHE A 1 454 ? -32.087 3.469 -1.105 1.00 92.75 454 PHE A C 1
ATOM 3678 O O . PHE A 1 454 ? -31.732 4.604 -0.797 1.00 92.75 454 PHE A O 1
ATOM 3685 N N . ALA A 1 455 ? -32.407 3.138 -2.356 1.00 89.69 455 ALA A N 1
ATOM 3686 C CA . ALA A 1 455 ? -32.291 4.029 -3.504 1.00 89.69 455 ALA A CA 1
ATOM 3687 C C . ALA A 1 455 ? -33.167 5.283 -3.351 1.00 89.69 455 ALA A C 1
ATOM 3689 O O . ALA A 1 455 ? -32.678 6.389 -3.564 1.00 89.69 455 ALA A O 1
ATOM 3690 N N . MET A 1 456 ? -34.415 5.140 -2.890 1.00 88.19 456 MET A N 1
ATOM 3691 C CA . MET A 1 456 ? -35.298 6.274 -2.585 1.00 88.19 456 MET A CA 1
ATOM 3692 C C . MET A 1 456 ? -34.732 7.176 -1.488 1.00 88.19 456 MET A C 1
ATOM 3694 O O . MET A 1 456 ? -34.906 8.391 -1.534 1.00 88.19 456 MET A O 1
ATOM 3698 N N . THR A 1 457 ? -34.065 6.593 -0.488 1.00 89.69 457 THR A N 1
ATOM 3699 C CA . THR A 1 457 ? -33.417 7.374 0.572 1.00 89.69 457 THR A CA 1
ATOM 3700 C C . THR A 1 457 ? -32.210 8.134 0.029 1.00 89.69 457 THR A C 1
ATOM 3702 O O . THR A 1 457 ? -31.986 9.272 0.434 1.00 89.69 457 THR A O 1
ATOM 3705 N N . CYS A 1 458 ? -31.452 7.526 -0.886 1.00 87.44 458 CYS A N 1
ATOM 3706 C CA . CYS A 1 458 ? -30.249 8.119 -1.456 1.00 87.44 458 CYS A CA 1
ATOM 3707 C C . CYS A 1 458 ? -30.518 9.191 -2.513 1.00 87.44 458 CYS A C 1
ATOM 3709 O O . CYS A 1 458 ? -29.866 10.232 -2.501 1.00 87.44 458 CYS A O 1
ATOM 3711 N N . ASN A 1 459 ? -31.455 8.938 -3.423 1.00 76.00 459 ASN A N 1
ATOM 3712 C CA . ASN A 1 459 ? -31.834 9.873 -4.469 1.00 76.00 459 ASN A CA 1
ATOM 3713 C C . ASN A 1 459 ? -33.325 9.729 -4.815 1.00 76.00 459 ASN A C 1
ATOM 3715 O O . ASN A 1 459 ? -33.680 8.997 -5.745 1.00 76.00 459 ASN A O 1
ATOM 3719 N N . PRO A 1 460 ? -34.216 10.435 -4.098 1.00 62.66 460 PRO A N 1
ATOM 3720 C CA . PRO A 1 460 ? -35.649 10.332 -4.331 1.00 62.66 460 PRO A CA 1
ATOM 3721 C C . PRO A 1 460 ? -36.083 10.888 -5.693 1.00 62.66 460 PRO A C 1
ATOM 3723 O O . PRO A 1 460 ? -37.162 10.535 -6.135 1.00 62.66 460 PRO A O 1
ATOM 3726 N N . ALA A 1 461 ? -35.302 11.747 -6.362 1.00 57.75 461 ALA A N 1
ATOM 3727 C CA . ALA A 1 461 ? -35.706 12.368 -7.629 1.00 57.75 461 ALA A CA 1
ATOM 3728 C C . ALA A 1 461 ? -35.463 11.461 -8.851 1.00 57.75 461 ALA A C 1
ATOM 3730 O O . ALA A 1 461 ? -36.355 11.331 -9.682 1.00 57.75 461 ALA A O 1
ATOM 3731 N N . GLU A 1 462 ? -34.305 10.793 -8.935 1.00 56.59 462 GLU A N 1
ATOM 3732 C CA . GLU A 1 462 ? -33.989 9.850 -10.031 1.00 56.59 462 GLU A CA 1
ATOM 3733 C C . GLU A 1 462 ? -34.733 8.510 -9.897 1.00 56.59 462 GLU A C 1
ATOM 3735 O O . GLU A 1 462 ? -34.995 7.836 -10.891 1.00 56.59 462 GLU A O 1
ATOM 3740 N N . THR A 1 463 ? -35.115 8.105 -8.680 1.00 55.06 463 THR A N 1
ATOM 3741 C CA . THR A 1 463 ? -35.831 6.831 -8.480 1.00 55.06 463 THR A CA 1
ATOM 3742 C C . THR A 1 463 ? -37.268 6.850 -8.992 1.00 55.06 463 THR A C 1
ATOM 3744 O O . THR A 1 463 ? -37.748 5.801 -9.412 1.00 55.06 463 THR A O 1
ATOM 3747 N N . TYR A 1 464 ? -37.948 8.003 -9.023 1.00 55.19 464 TYR A N 1
ATOM 3748 C CA . TYR A 1 464 ? -39.265 8.090 -9.670 1.00 55.19 464 TYR A CA 1
ATOM 3749 C C . TYR A 1 464 ? -39.173 7.874 -11.189 1.00 55.19 464 TYR A C 1
ATOM 3751 O O . TYR A 1 464 ? -40.061 7.237 -11.743 1.00 55.19 464 TYR A O 1
ATOM 3759 N N . GLU A 1 465 ? -38.091 8.312 -11.846 1.00 52.78 465 GLU A N 1
ATOM 3760 C CA . GLU A 1 465 ? -37.876 8.066 -13.283 1.00 52.78 465 GLU A CA 1
ATOM 3761 C C . GLU A 1 465 ? -37.599 6.579 -13.571 1.00 52.78 465 GLU A C 1
ATOM 3763 O O . GLU A 1 465 ? -38.213 6.005 -14.467 1.00 52.78 465 GLU A O 1
ATOM 3768 N N . LEU A 1 466 ? -36.768 5.916 -12.756 1.00 54.34 466 LEU A N 1
ATOM 3769 C CA . LEU A 1 466 ? -36.498 4.472 -12.885 1.00 54.34 466 LEU A CA 1
ATOM 3770 C C . LEU A 1 466 ? -37.736 3.597 -12.608 1.00 54.34 466 LEU A C 1
ATOM 3772 O O . LEU A 1 466 ? -37.885 2.528 -13.195 1.00 54.34 466 LEU A O 1
ATOM 3776 N N . MET A 1 467 ? -38.627 4.030 -11.710 1.00 54.38 467 MET A N 1
ATOM 3777 C CA . MET A 1 467 ? -39.863 3.302 -11.394 1.00 54.38 467 MET A CA 1
ATOM 3778 C C . MET A 1 467 ? -40.974 3.490 -12.432 1.00 54.38 467 MET A C 1
ATOM 3780 O O . MET A 1 467 ? -41.825 2.605 -12.549 1.00 54.38 467 MET A O 1
ATOM 3784 N N . ASP A 1 468 ? -40.982 4.610 -13.158 1.00 54.66 468 ASP A N 1
ATOM 3785 C CA . ASP A 1 468 ? -41.902 4.831 -14.278 1.00 54.66 468 ASP A CA 1
ATOM 3786 C C . ASP A 1 468 ? -41.478 4.006 -15.511 1.00 54.66 468 ASP A C 1
ATOM 3788 O O . ASP A 1 468 ? -42.339 3.435 -16.180 1.00 54.66 468 ASP A O 1
ATOM 3792 N N . GLU A 1 469 ? -40.173 3.831 -15.766 1.00 53.09 469 GLU A N 1
ATOM 3793 C CA . GLU A 1 469 ? -39.677 2.988 -16.872 1.00 53.09 469 GLU A CA 1
ATOM 3794 C C . GLU A 1 469 ? -39.994 1.487 -16.677 1.00 53.09 469 GLU A C 1
ATOM 3796 O O . GLU A 1 469 ? -40.417 0.814 -17.619 1.00 53.09 469 GLU A O 1
ATOM 3801 N N . ASP A 1 470 ? -39.886 0.961 -15.450 1.00 51.03 470 ASP A N 1
ATOM 3802 C CA . ASP A 1 470 ? -40.201 -0.446 -15.131 1.00 51.03 470 ASP A CA 1
ATOM 3803 C C . ASP A 1 470 ? -41.719 -0.755 -15.121 1.00 51.03 470 ASP A C 1
ATOM 3805 O O . ASP A 1 470 ? -42.130 -1.924 -15.156 1.00 51.03 470 ASP A O 1
ATOM 3809 N N . GLN A 1 471 ? -42.584 0.268 -15.053 1.00 50.12 471 GLN A N 1
ATOM 3810 C CA . GLN A 1 471 ? -44.037 0.093 -15.195 1.00 50.12 471 GLN A CA 1
ATOM 3811 C C . GLN A 1 471 ? -44.467 -0.045 -16.657 1.00 50.12 471 GLN A C 1
ATOM 3813 O O . GLN A 1 471 ? -45.384 -0.825 -16.934 1.00 50.12 471 GLN A O 1
ATOM 3818 N N . ASP A 1 472 ? -43.790 0.629 -17.588 1.00 46.75 472 ASP A N 1
ATOM 3819 C CA . ASP A 1 472 ? -44.079 0.503 -19.019 1.00 46.75 472 ASP A CA 1
ATOM 3820 C C . ASP A 1 472 ? -43.702 -0.889 -19.562 1.00 46.75 472 ASP A C 1
ATOM 3822 O O . ASP A 1 472 ? -44.441 -1.445 -20.378 1.00 46.75 472 ASP A O 1
ATOM 3826 N N . ASP A 1 473 ? -42.649 -1.528 -19.037 1.00 48.94 473 ASP A N 1
ATOM 3827 C CA . ASP A 1 473 ? -42.254 -2.888 -19.448 1.00 48.94 473 ASP A CA 1
ATOM 3828 C C . ASP A 1 473 ? -43.169 -3.992 -18.871 1.00 48.94 473 ASP A C 1
ATOM 3830 O O . ASP A 1 473 ? -43.302 -5.074 -19.449 1.00 48.94 473 ASP A O 1
ATOM 3834 N N . LYS A 1 474 ? -43.892 -3.721 -17.771 1.00 45.69 474 LYS A N 1
ATOM 3835 C CA . LYS A 1 474 ? -44.905 -4.647 -17.217 1.00 45.69 474 LYS A CA 1
ATOM 3836 C C . LYS A 1 474 ? -46.279 -4.540 -17.878 1.00 45.69 474 LYS A C 1
ATOM 3838 O O . LYS A 1 474 ? -47.089 -5.451 -17.717 1.00 45.69 474 LYS A O 1
ATOM 3843 N N . LEU A 1 475 ? -46.550 -3.484 -18.647 1.00 43.12 475 LEU A N 1
ATOM 3844 C CA . LEU A 1 475 ? -47.815 -3.316 -19.376 1.00 43.12 475 LEU A CA 1
ATOM 3845 C C . LEU A 1 475 ? -47.840 -4.022 -20.742 1.00 43.12 475 LEU A C 1
ATOM 3847 O O . LEU A 1 475 ? -48.891 -4.078 -21.383 1.00 43.12 475 LEU A O 1
ATOM 3851 N N . VAL A 1 476 ? -46.722 -4.608 -21.186 1.00 47.56 476 VAL A N 1
ATOM 3852 C CA . VAL A 1 476 ? -46.641 -5.296 -22.487 1.00 47.56 476 VAL A CA 1
ATOM 3853 C C . VAL A 1 476 ? -47.058 -6.778 -22.411 1.00 47.56 476 VAL A C 1
ATOM 3855 O O . VAL A 1 476 ? -47.451 -7.340 -23.433 1.00 47.56 476 VAL A O 1
ATOM 3858 N N . ASP A 1 477 ? -47.094 -7.401 -21.224 1.00 44.56 477 ASP A N 1
ATOM 3859 C CA . ASP A 1 477 ? -47.342 -8.855 -21.082 1.00 44.56 477 ASP A CA 1
ATOM 3860 C C . ASP A 1 477 ? -48.789 -9.252 -20.690 1.00 44.56 477 ASP A C 1
ATOM 3862 O O . ASP A 1 477 ? -49.111 -10.433 -20.600 1.00 44.56 477 ASP A O 1
ATOM 3866 N N . GLU A 1 478 ? -49.719 -8.299 -20.524 1.00 44.00 478 GLU A N 1
ATOM 3867 C CA . GLU A 1 478 ? -51.143 -8.599 -20.235 1.00 44.00 478 GLU A CA 1
ATOM 3868 C C . GLU A 1 478 ? -52.094 -8.436 -21.442 1.00 44.00 478 GLU A C 1
ATOM 3870 O O . GLU A 1 478 ? -53.315 -8.478 -21.290 1.00 44.00 478 GLU A O 1
ATOM 3875 N N . SER A 1 479 ? -51.574 -8.311 -22.671 1.00 41.41 479 SER A N 1
ATOM 3876 C CA . SER A 1 479 ? -52.406 -8.193 -23.889 1.00 41.41 479 SER A CA 1
ATOM 3877 C C . SER A 1 479 ? -52.528 -9.468 -24.740 1.00 41.41 479 SER A C 1
ATOM 3879 O O . SER A 1 479 ? -53.065 -9.421 -25.848 1.00 41.41 479 SER A O 1
ATOM 3881 N N . VAL A 1 480 ? -52.104 -10.628 -24.225 1.00 49.16 480 VAL A N 1
ATOM 3882 C CA . VAL A 1 480 ? -52.310 -11.931 -24.884 1.00 49.16 480 VAL A CA 1
ATOM 3883 C C . VAL A 1 480 ? -53.171 -12.846 -24.012 1.00 49.16 480 VAL A C 1
ATOM 3885 O O . VAL A 1 480 ? -52.656 -13.761 -23.378 1.00 49.16 480 VAL A O 1
ATOM 3888 N N . TYR A 1 481 ? -54.487 -12.613 -24.014 1.00 38.69 481 TYR A N 1
ATOM 3889 C CA . TYR A 1 481 ? -55.523 -13.637 -23.809 1.00 38.69 481 TYR A CA 1
ATOM 3890 C C . TYR A 1 481 ? -56.808 -13.285 -24.557 1.00 38.69 481 TYR A C 1
ATOM 3892 O O . TYR A 1 481 ? -57.244 -12.114 -24.477 1.00 38.69 481 TYR A O 1
#

Radius of gyration: 35.98 Å; chains: 1; bounding box: 117×54×57 Å

InterPro domains:
  IPR009677 Protein of unknown function DUF1266 [PF06889] (267-441)

Organism: NCBI:txid1002364